Protein AF-A0A7S3PKL8-F1 (afdb_monomer_lite)

Foldseek 3Di:
DDDPPQDDLVLLLQLCVLVVHDPVLSVDDSVSSRVVCVVPHDSVVSVVVSVVVVVVVVVVVVVVVVVVPDPDDDDDPDDDDDDDDDDDDDDDDDDDDDDDDDDDDDDDDDDDDDDDDDDDDDDDDDDDDDDDDDDDDDDDDDDDDDDDDDDDDDDDDDDDDDDDDDDDDDDDDDDDDDDDDDDDDDDDDDDDDDDDDDDDDDDDDDDDDDDDDDDDDDDDDDDDDDDDDDDDDDDDDDDPDPDPPPPPPPPLPPPCAAPQPRHRADPQWQWDQDPVRRIHIHRLLSVLCVCVVQVQQADPPPRHHDDLVSQVVSQVSCVVVVNPGDRSSVSVVVSVVSVVVNVLVVVLVVLLVQLVVLLVVLLVLLVCVVVVVDDPVVSVCCCPPPSLVSNVVSLVVNCVSPVVVSLVSLVVSLDVLQDDPVDGRDQPPCSSVVVNVSSVVSND

Secondary structure (DSSP, 8-state):
---TTSPPHHHHHHHHHHTT--HHHHHS-HHHHHHHHHHHS-HHHHHHHHHHHHHHHHHHHHHHHHHHS-S----------------------------------------------------------------------------------------------------------------PPP-----------------------------PPPP------------------------------------SB-TTT-SBP-SSEEEEE-TTS-EEEEEHHHHHHHHHHH---B-TTT-PBPPHHHHHHHHHHHHHTT-----HHHHHHTHHHHHHHHHHHHHHHHHHHHHHHHHHHHHHHHHHHHTT-S-HHHHHHHIIIIIHHHHHHHHHHHHHH-HHHHHHHHHHHHHHHH--TTSPPP-SSSHHHHHHHHHHHTT-

Structure (mmCIF, N/CA/C/O backbone):
data_AF-A0A7S3PKL8-F1
#
_entry.id   AF-A0A7S3PKL8-F1
#
loop_
_atom_site.group_PDB
_atom_site.id
_atom_site.type_symbol
_atom_site.label_atom_id
_atom_site.label_alt_id
_atom_site.label_comp_id
_atom_site.label_asym_id
_atom_site.label_entity_id
_atom_site.label_seq_id
_atom_site.pdbx_PDB_ins_code
_atom_site.Cartn_x
_atom_site.Cartn_y
_atom_site.Cartn_z
_atom_site.occupancy
_atom_site.B_iso_or_equiv
_atom_site.auth_seq_id
_atom_site.auth_comp_id
_atom_site.auth_asym_id
_atom_site.auth_atom_id
_atom_site.pdbx_PDB_model_num
ATOM 1 N N . MET A 1 1 ? -17.096 43.736 7.481 1.00 44.44 1 MET A N 1
ATOM 2 C CA . MET A 1 1 ? -17.309 42.358 6.991 1.00 44.44 1 MET A CA 1
ATOM 3 C C . MET A 1 1 ? -16.000 41.596 7.110 1.00 44.44 1 MET A C 1
ATOM 5 O O . MET A 1 1 ? -15.156 41.709 6.231 1.00 44.44 1 MET A O 1
ATOM 9 N N . ASP A 1 2 ? -15.809 40.872 8.211 1.00 42.72 2 ASP A N 1
ATOM 10 C CA . ASP A 1 2 ? -14.659 39.983 8.393 1.00 42.72 2 ASP A CA 1
ATOM 11 C C . ASP A 1 2 ? -14.975 38.623 7.769 1.00 42.72 2 ASP A C 1
ATOM 13 O O . ASP A 1 2 ? -15.581 37.745 8.385 1.00 42.72 2 ASP A O 1
ATOM 17 N N . THR A 1 3 ? -14.607 38.449 6.502 1.00 52.88 3 THR A N 1
ATOM 18 C CA . THR A 1 3 ? -14.649 37.136 5.858 1.00 52.88 3 THR A CA 1
ATOM 19 C C . THR A 1 3 ? -13.620 36.228 6.533 1.00 52.88 3 THR A C 1
ATOM 21 O O . THR A 1 3 ? -12.437 36.568 6.619 1.00 52.88 3 THR A O 1
ATOM 24 N N . ARG A 1 4 ? -14.084 35.070 7.011 1.00 54.44 4 ARG A N 1
ATOM 25 C CA . ARG A 1 4 ? -13.398 34.066 7.852 1.00 54.44 4 ARG A CA 1
ATOM 26 C C . ARG A 1 4 ? -12.074 33.465 7.324 1.00 54.44 4 ARG A C 1
ATOM 28 O O . ARG A 1 4 ? -11.622 32.473 7.879 1.00 54.44 4 ARG A O 1
ATOM 35 N N . SER A 1 5 ? -11.427 34.020 6.301 1.00 75.44 5 SER A N 1
ATOM 36 C CA . SER A 1 5 ? -10.257 33.400 5.653 1.00 75.44 5 SER A CA 1
ATOM 37 C C . SER A 1 5 ? -8.958 34.215 5.675 1.00 75.44 5 SER A C 1
ATOM 39 O O . SER A 1 5 ? -7.943 33.711 5.206 1.00 75.44 5 SER A O 1
ATOM 41 N N . SER A 1 6 ? -8.927 35.439 6.223 1.00 84.06 6 SER A N 1
ATOM 42 C CA . SER A 1 6 ? -7.673 36.218 6.270 1.00 84.06 6 SER A CA 1
ATOM 43 C C . SER A 1 6 ? -6.854 35.927 7.545 1.00 84.06 6 SER A C 1
ATOM 45 O O . SER A 1 6 ? -7.379 36.120 8.648 1.00 84.06 6 SER A O 1
ATOM 47 N N . PRO A 1 7 ? -5.570 35.519 7.432 1.00 92.88 7 PRO A N 1
ATOM 48 C CA . PRO A 1 7 ? -4.671 35.314 8.573 1.00 92.88 7 PRO A CA 1
ATOM 49 C C . PRO A 1 7 ? -4.634 36.515 9.530 1.00 92.88 7 PRO A C 1
ATOM 51 O O . PRO A 1 7 ? -4.871 37.651 9.113 1.00 92.88 7 PRO A O 1
ATOM 54 N N . SER A 1 8 ? -4.327 36.301 10.814 1.00 95.44 8 SER A N 1
ATOM 55 C CA . SER A 1 8 ? -4.162 37.409 11.771 1.00 95.44 8 SER A CA 1
ATOM 56 C C . SER A 1 8 ? -3.042 38.363 11.323 1.00 95.44 8 SER A C 1
ATOM 58 O O . SER A 1 8 ? -2.095 37.948 10.653 1.00 95.44 8 SER A O 1
ATOM 60 N N . ARG A 1 9 ? -3.125 39.653 11.689 1.00 96.00 9 ARG A N 1
ATOM 61 C CA . ARG A 1 9 ? -2.102 40.653 11.311 1.00 96.00 9 ARG A CA 1
ATOM 62 C C . ARG A 1 9 ? -0.706 40.231 11.778 1.00 96.00 9 ARG A C 1
ATOM 64 O O . ARG A 1 9 ? 0.248 40.346 11.020 1.00 96.00 9 ARG A O 1
ATOM 71 N N . GLU A 1 10 ? -0.604 39.675 12.981 1.00 96.88 10 GLU A N 1
ATOM 72 C CA . GLU A 1 10 ? 0.649 39.138 13.522 1.00 96.88 10 GLU A CA 1
ATOM 73 C C . GLU A 1 10 ? 1.227 38.016 12.655 1.00 96.88 10 GLU A C 1
ATOM 75 O O . GLU A 1 10 ? 2.428 38.008 12.381 1.00 96.88 10 GLU A O 1
ATOM 80 N N . LYS A 1 11 ? 0.379 37.097 12.170 1.00 96.31 11 LYS A N 1
ATOM 81 C CA . LYS A 1 11 ? 0.807 36.028 11.260 1.00 96.31 11 LYS A CA 1
ATOM 82 C C . LYS A 1 11 ? 1.327 36.610 9.942 1.00 96.31 11 LYS A C 1
ATOM 84 O O . LYS A 1 11 ? 2.367 36.170 9.467 1.00 96.31 11 LYS A O 1
ATOM 89 N N . LEU A 1 12 ? 0.671 37.638 9.398 1.00 97.38 12 LEU A N 1
ATOM 90 C CA . LEU A 1 12 ? 1.130 38.325 8.183 1.00 97.38 12 LEU A CA 1
ATOM 91 C C . LEU A 1 12 ? 2.464 39.052 8.378 1.00 97.38 12 LEU A C 1
ATOM 93 O O . LEU A 1 12 ? 3.319 38.967 7.507 1.00 97.38 12 LEU A O 1
ATOM 97 N N . ILE A 1 13 ? 2.683 39.705 9.523 1.00 97.75 13 ILE A N 1
ATOM 98 C CA . ILE A 1 13 ? 3.969 40.352 9.834 1.00 97.75 13 ILE A CA 1
ATOM 99 C C . ILE A 1 13 ? 5.088 39.308 9.910 1.00 97.75 13 ILE A C 1
ATOM 101 O O . ILE A 1 13 ? 6.164 39.516 9.357 1.00 97.75 13 ILE A O 1
ATOM 105 N N . ARG A 1 14 ? 4.840 38.156 10.547 1.00 97.38 14 ARG A N 1
ATOM 106 C CA . ARG A 1 14 ? 5.819 37.059 10.612 1.00 97.38 14 ARG A CA 1
ATOM 107 C C . ARG A 1 14 ? 6.156 36.497 9.228 1.00 97.38 14 ARG A C 1
ATOM 109 O O . ARG A 1 14 ? 7.329 36.299 8.930 1.00 97.38 14 ARG A O 1
ATOM 116 N N . LEU A 1 15 ? 5.149 36.297 8.376 1.00 97.56 15 LEU A N 1
ATOM 117 C CA . LEU A 1 15 ? 5.356 35.879 6.985 1.00 97.56 15 LEU A CA 1
ATOM 118 C C . LEU A 1 15 ? 6.090 36.949 6.166 1.00 97.56 15 LEU A C 1
ATOM 120 O O . LEU A 1 15 ? 6.920 36.605 5.335 1.00 97.56 15 LEU A O 1
ATOM 124 N N . GLY A 1 16 ? 5.828 38.232 6.431 1.00 97.69 16 GLY A N 1
ATOM 125 C CA . GLY A 1 16 ? 6.543 39.352 5.823 1.00 97.69 16 GLY A CA 1
ATOM 126 C C . GLY A 1 16 ? 8.029 39.371 6.167 1.00 97.69 16 GLY A C 1
ATOM 127 O O . GLY A 1 16 ? 8.848 39.546 5.269 1.00 97.69 16 GLY A O 1
ATOM 128 N N . LYS A 1 17 ? 8.384 39.102 7.431 1.00 97.38 17 LYS A N 1
ATOM 129 C CA . LYS A 1 17 ? 9.786 38.947 7.853 1.00 97.38 17 LYS A CA 1
ATOM 130 C C . LYS A 1 17 ? 10.471 37.785 7.132 1.00 97.38 17 LYS A C 1
ATOM 132 O O . LYS A 1 17 ? 11.558 37.965 6.601 1.00 97.38 17 LYS A O 1
ATOM 137 N N . GLU A 1 18 ? 9.811 36.629 7.058 1.00 97.19 18 GLU A N 1
ATOM 138 C CA . GLU A 1 18 ? 10.329 35.442 6.355 1.00 97.19 18 GLU A CA 1
ATOM 139 C C . GLU A 1 18 ? 10.486 35.675 4.840 1.00 97.19 18 GLU A C 1
ATOM 141 O O . GLU A 1 18 ? 11.357 35.096 4.194 1.00 97.19 18 GLU A O 1
ATOM 146 N N . ALA A 1 19 ? 9.648 36.536 4.259 1.00 96.94 19 ALA A N 1
ATOM 147 C CA . ALA A 1 19 ? 9.725 36.942 2.859 1.00 96.94 19 ALA A CA 1
ATOM 148 C C . ALA A 1 19 ? 10.758 38.056 2.591 1.00 96.94 19 ALA A C 1
ATOM 150 O O . ALA A 1 19 ? 10.954 38.416 1.433 1.00 96.94 19 ALA A O 1
ATOM 151 N N . GLY A 1 20 ? 11.403 38.608 3.625 1.00 97.12 20 GLY A N 1
ATOM 152 C CA . GLY A 1 20 ? 12.370 39.701 3.488 1.00 97.12 20 GLY A CA 1
ATOM 153 C C . GLY A 1 20 ? 11.746 41.062 3.160 1.00 97.12 20 GLY A C 1
ATOM 154 O O . GLY A 1 20 ? 12.395 41.887 2.521 1.00 97.12 20 GLY A O 1
ATOM 155 N N . LEU A 1 21 ? 10.491 41.307 3.556 1.00 97.75 21 LEU A N 1
ATOM 156 C CA . LEU A 1 21 ? 9.850 42.617 3.383 1.00 97.75 21 LEU A CA 1
ATOM 157 C C . LEU A 1 21 ? 10.476 43.676 4.302 1.00 97.75 21 LEU A C 1
ATOM 159 O O . LEU A 1 21 ? 10.879 43.380 5.429 1.00 97.75 21 LEU A O 1
ATOM 163 N N . SER A 1 22 ? 10.499 44.930 3.843 1.00 97.81 22 SER A N 1
ATOM 164 C CA . SER A 1 22 ? 10.991 46.048 4.653 1.00 97.81 22 SER A CA 1
ATOM 165 C C . SER A 1 22 ? 10.050 46.363 5.824 1.00 97.81 22 SER A C 1
ATOM 167 O O . SER A 1 22 ? 8.862 46.026 5.820 1.00 97.81 22 SER A O 1
ATOM 169 N N . THR A 1 23 ? 10.568 47.039 6.852 1.00 97.44 23 THR A N 1
ATOM 170 C CA . THR A 1 23 ? 9.780 47.490 8.014 1.00 97.44 23 THR A CA 1
ATOM 171 C C . THR A 1 23 ? 8.623 48.404 7.616 1.00 97.44 23 THR A C 1
ATOM 173 O O . THR A 1 23 ? 7.524 48.260 8.152 1.00 97.44 23 THR A O 1
ATOM 176 N N . GLU A 1 24 ? 8.835 49.271 6.626 1.00 97.69 24 GLU A N 1
ATOM 177 C CA . GLU A 1 24 ? 7.800 50.134 6.048 1.00 97.69 24 GLU A CA 1
ATOM 178 C C . GLU A 1 24 ? 6.676 49.312 5.402 1.00 97.69 24 GLU A C 1
ATOM 180 O O . GLU A 1 24 ? 5.502 49.535 5.696 1.00 97.69 24 GLU A O 1
ATOM 185 N N . GLN A 1 25 ? 7.010 48.285 4.613 1.00 97.38 25 GLN A N 1
ATOM 186 C CA . GLN A 1 25 ? 6.018 47.395 3.994 1.00 97.38 25 GLN A CA 1
ATOM 187 C C . GLN A 1 25 ? 5.234 46.583 5.032 1.00 97.38 25 GLN A C 1
ATOM 189 O O . GLN A 1 25 ? 4.042 46.336 4.862 1.00 97.38 25 GLN A O 1
ATOM 194 N N . MET A 1 26 ? 5.871 46.190 6.137 1.00 97.75 26 MET A N 1
ATOM 195 C CA . MET A 1 26 ? 5.199 45.488 7.238 1.00 97.75 26 MET A CA 1
ATOM 196 C C . MET A 1 26 ? 4.285 46.394 8.078 1.00 97.75 26 MET A C 1
ATOM 198 O O . MET A 1 26 ? 3.413 45.885 8.789 1.00 97.75 26 MET A O 1
ATOM 202 N N . SER A 1 27 ? 4.456 47.719 7.998 1.00 97.44 27 SER A N 1
ATOM 203 C CA . SER A 1 27 ? 3.610 48.696 8.696 1.00 97.44 27 SER A CA 1
ATOM 204 C C . SER A 1 27 ? 2.242 48.904 8.031 1.00 97.44 27 SER A C 1
ATOM 206 O O . SER A 1 27 ? 1.317 49.400 8.684 1.00 97.44 27 SER A O 1
ATOM 208 N N . LEU A 1 28 ? 2.083 48.448 6.780 1.00 97.69 28 LEU A N 1
ATOM 209 C CA . LEU A 1 28 ? 0.851 48.576 6.003 1.00 97.69 28 LEU A CA 1
ATOM 210 C C . LEU A 1 28 ? -0.382 48.003 6.742 1.00 97.69 28 LEU A C 1
ATOM 212 O O . LEU A 1 28 ? -0.271 47.079 7.568 1.00 97.69 28 LEU A O 1
ATOM 216 N N . PRO A 1 29 ? -1.595 48.513 6.448 1.00 97.56 29 PRO A N 1
ATOM 217 C CA . PRO A 1 29 ? -2.843 47.933 6.934 1.00 97.56 29 PRO A CA 1
ATOM 218 C C . PRO A 1 29 ? -2.952 46.440 6.595 1.00 97.56 29 PRO A C 1
ATOM 220 O O . PRO A 1 29 ? -2.504 45.991 5.541 1.00 97.56 29 PRO A O 1
ATOM 223 N N . LYS A 1 30 ? -3.620 45.659 7.461 1.00 96.44 30 LYS A N 1
ATOM 224 C CA . LYS A 1 30 ? -3.753 44.188 7.337 1.00 96.44 30 LYS A CA 1
ATOM 225 C C . LYS A 1 30 ? -4.128 43.735 5.916 1.00 96.44 30 LYS A C 1
ATOM 227 O O . LYS A 1 30 ? -3.589 42.750 5.419 1.00 96.44 30 LYS A O 1
ATOM 232 N N . GLN A 1 31 ? -5.066 44.439 5.283 1.00 95.94 31 GLN A N 1
ATOM 233 C CA . GLN A 1 31 ? -5.573 44.099 3.953 1.00 95.94 31 GLN A CA 1
ATOM 234 C C . GLN A 1 31 ? -4.533 44.329 2.848 1.00 95.94 31 GLN A C 1
ATOM 236 O O . GLN A 1 31 ? -4.430 43.511 1.937 1.00 95.94 31 GLN A O 1
ATOM 241 N N . GLU A 1 32 ? -3.751 45.404 2.934 1.00 97.19 32 GLU A N 1
ATOM 242 C CA . GLU A 1 32 ? -2.706 45.725 1.957 1.00 97.19 32 GLU A CA 1
ATOM 243 C C . GLU A 1 32 ? -1.508 44.795 2.104 1.00 97.19 32 GLU A C 1
ATOM 245 O O . GLU A 1 32 ? -1.037 44.249 1.110 1.00 97.19 32 GLU A O 1
ATOM 250 N N . LEU A 1 33 ? -1.097 44.510 3.343 1.00 97.69 33 LEU A N 1
ATOM 251 C CA . LEU A 1 33 ? -0.040 43.540 3.618 1.00 97.69 33 LEU A CA 1
ATOM 252 C C . LEU A 1 33 ? -0.411 42.139 3.103 1.00 97.69 33 LEU A C 1
ATOM 254 O O . LEU A 1 33 ? 0.421 41.457 2.508 1.00 97.69 33 LEU A O 1
ATOM 258 N N . TYR A 1 34 ? -1.671 41.718 3.276 1.00 96.69 34 TYR A N 1
ATOM 259 C CA . TYR A 1 34 ? -2.152 40.447 2.729 1.00 96.69 34 TYR A CA 1
ATOM 260 C C . TYR A 1 34 ? -2.138 40.433 1.196 1.00 96.69 34 TYR A C 1
ATOM 262 O O . TYR A 1 34 ? -1.662 39.466 0.607 1.00 96.69 34 TYR A O 1
ATOM 270 N N . LYS A 1 35 ? -2.616 41.503 0.543 1.00 96.75 35 LYS A N 1
ATOM 271 C CA . LYS A 1 35 ? -2.580 41.625 -0.924 1.00 96.75 35 LYS A CA 1
ATOM 272 C C . LYS A 1 35 ? -1.149 41.592 -1.462 1.00 96.75 35 LYS A C 1
ATOM 274 O O . LYS A 1 35 ? -0.895 40.888 -2.434 1.00 96.75 35 LYS A O 1
ATOM 279 N N . LEU A 1 36 ? -0.226 42.302 -0.815 1.00 97.69 36 LEU A N 1
ATOM 280 C CA . LEU A 1 36 ? 1.184 42.352 -1.197 1.00 97.69 36 LEU A CA 1
ATOM 281 C C . LEU A 1 36 ? 1.858 40.979 -1.054 1.00 97.69 36 LEU A C 1
ATOM 283 O O . LEU A 1 36 ? 2.536 40.528 -1.975 1.00 97.69 36 LEU A O 1
ATOM 287 N N . LEU A 1 37 ? 1.613 40.269 0.053 1.00 97.25 37 LEU A N 1
ATOM 288 C CA . LEU A 1 37 ? 2.126 38.911 0.251 1.00 97.25 37 LEU A CA 1
ATOM 289 C C . LEU A 1 37 ? 1.530 37.909 -0.741 1.00 97.25 37 LEU A C 1
ATOM 291 O O . LEU A 1 37 ? 2.273 37.115 -1.303 1.00 97.25 37 LEU A O 1
ATOM 295 N N . ASN A 1 38 ? 0.219 37.958 -0.983 1.00 96.12 38 ASN A N 1
ATOM 296 C CA . ASN A 1 38 ? -0.454 37.031 -1.894 1.00 96.12 38 ASN A CA 1
ATOM 297 C C . ASN A 1 38 ? -0.109 37.287 -3.372 1.00 96.12 38 ASN A C 1
ATOM 299 O O . ASN A 1 38 ? -0.148 36.365 -4.180 1.00 96.12 38 ASN A O 1
ATOM 303 N N . GLY A 1 39 ? 0.202 38.537 -3.733 1.00 96.62 39 GLY A N 1
ATOM 304 C CA . GLY A 1 39 ? 0.589 38.911 -5.094 1.00 96.62 39 GLY A CA 1
ATOM 305 C C . GLY A 1 39 ? 2.029 38.534 -5.438 1.00 96.62 39 GLY A C 1
ATOM 306 O O . GLY A 1 39 ? 2.299 38.120 -6.562 1.00 96.62 39 GLY A O 1
ATOM 307 N N . SER A 1 40 ? 2.941 38.646 -4.471 1.00 96.88 40 SER A N 1
ATOM 308 C CA . SER A 1 40 ? 4.378 38.456 -4.709 1.00 96.88 40 SER A CA 1
ATOM 309 C C . SER A 1 40 ? 4.910 37.100 -4.241 1.00 96.88 40 SER A C 1
ATOM 311 O O . SER A 1 40 ? 5.976 36.677 -4.686 1.00 96.88 40 SER A O 1
ATOM 313 N N . TYR A 1 41 ? 4.198 36.402 -3.350 1.00 96.69 41 TYR A N 1
ATOM 314 C CA . TYR A 1 41 ? 4.684 35.182 -2.710 1.00 96.69 41 TYR A CA 1
ATOM 315 C C . TYR A 1 41 ? 3.611 34.095 -2.603 1.00 96.69 41 TYR A C 1
ATOM 317 O O . TYR A 1 41 ? 2.415 34.348 -2.498 1.00 96.69 41 TYR A O 1
ATOM 325 N N . ASN A 1 42 ? 4.061 32.838 -2.553 1.00 96.19 42 ASN A N 1
ATOM 326 C CA . ASN A 1 42 ? 3.203 31.707 -2.215 1.00 96.19 42 ASN A CA 1
ATOM 327 C C . ASN A 1 42 ? 3.110 31.577 -0.682 1.00 96.19 42 ASN A C 1
ATOM 329 O O . ASN A 1 42 ? 4.062 31.127 -0.035 1.00 96.19 42 ASN A O 1
ATOM 333 N N . ILE A 1 43 ? 1.969 31.982 -0.115 1.00 95.12 43 ILE A N 1
ATOM 334 C CA . ILE A 1 43 ? 1.736 32.039 1.338 1.00 95.12 43 ILE A CA 1
ATOM 335 C C . ILE A 1 43 ? 1.943 30.667 1.998 1.00 95.12 43 ILE A C 1
ATOM 337 O O . ILE A 1 43 ? 2.656 30.580 2.996 1.00 95.12 43 ILE A O 1
ATOM 341 N N . ASP A 1 44 ? 1.444 29.579 1.405 1.00 93.88 44 ASP A N 1
ATOM 342 C CA . ASP A 1 44 ? 1.587 28.222 1.962 1.00 93.88 44 ASP A CA 1
ATOM 343 C C . ASP A 1 44 ? 3.047 27.755 2.018 1.00 93.88 44 ASP A C 1
ATOM 345 O O . ASP A 1 44 ? 3.447 26.947 2.864 1.00 93.88 44 ASP A O 1
ATOM 349 N N . ARG A 1 45 ? 3.880 28.232 1.087 1.00 95.38 45 ARG A N 1
ATOM 350 C CA . ARG A 1 45 ? 5.319 27.950 1.094 1.00 95.38 45 ARG A CA 1
ATOM 351 C C . ARG A 1 45 ? 6.026 28.711 2.213 1.00 95.38 45 ARG A C 1
ATOM 353 O O . ARG A 1 45 ? 6.898 28.128 2.859 1.00 95.38 45 ARG A O 1
ATOM 360 N N . LEU A 1 46 ? 5.650 29.969 2.446 1.00 96.56 46 LEU A N 1
ATOM 361 C CA . LEU A 1 46 ? 6.174 30.775 3.552 1.00 96.56 46 LEU A CA 1
ATOM 362 C C . LEU A 1 46 ? 5.740 30.207 4.909 1.00 96.56 46 LEU A C 1
ATOM 364 O O . LEU A 1 46 ? 6.572 30.082 5.801 1.00 96.56 46 LEU A O 1
ATOM 368 N N . GLU A 1 47 ? 4.490 29.758 5.049 1.00 95.69 47 GLU A N 1
ATOM 369 C CA . GLU A 1 47 ? 4.009 29.117 6.280 1.00 95.69 47 GLU A CA 1
ATOM 370 C C . GLU A 1 47 ? 4.794 27.843 6.613 1.00 95.69 47 GLU A C 1
ATOM 372 O O . GLU A 1 47 ? 5.213 27.646 7.755 1.00 95.69 47 GLU A O 1
ATOM 377 N N . ARG A 1 48 ? 5.080 27.005 5.608 1.00 95.06 48 ARG A N 1
ATOM 378 C CA . ARG A 1 48 ? 5.913 25.806 5.793 1.00 95.06 48 ARG A CA 1
ATOM 379 C C . ARG A 1 48 ? 7.361 26.127 6.161 1.00 95.06 48 ARG A C 1
ATOM 381 O O . ARG A 1 48 ? 7.969 25.355 6.898 1.00 95.06 48 ARG A O 1
ATOM 388 N N . ARG A 1 49 ? 7.934 27.2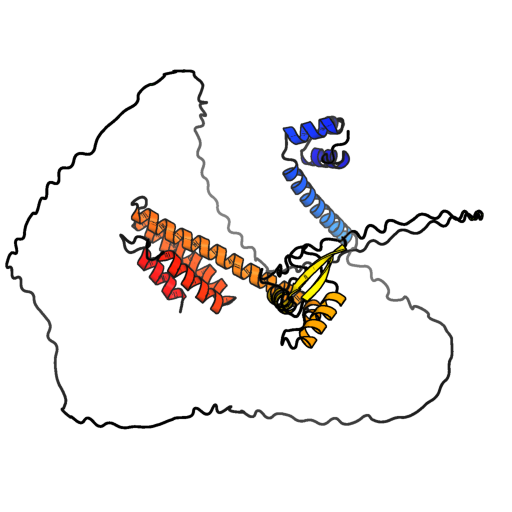27 5.657 1.00 94.56 49 ARG A N 1
ATOM 389 C CA . ARG A 1 49 ? 9.272 27.686 6.079 1.00 94.56 49 ARG A CA 1
ATOM 390 C C . ARG A 1 49 ? 9.261 28.176 7.519 1.00 94.56 49 ARG A C 1
ATOM 392 O O . ARG A 1 49 ? 10.068 27.708 8.310 1.00 94.56 49 ARG A O 1
ATOM 399 N N . LEU A 1 50 ? 8.285 29.006 7.874 1.00 94.88 50 LEU A N 1
ATOM 400 C CA . LEU A 1 50 ? 8.150 29.536 9.225 1.00 94.88 50 LEU A CA 1
ATOM 401 C C . LEU A 1 50 ? 8.007 28.424 10.278 1.00 94.88 50 LEU A C 1
ATOM 403 O O . LEU A 1 50 ? 8.614 28.504 11.343 1.00 94.88 50 LEU A O 1
ATOM 407 N N . LEU A 1 51 ? 7.255 27.360 9.971 1.00 92.25 51 LEU A N 1
ATOM 408 C CA . LEU A 1 51 ? 7.142 26.190 10.848 1.00 92.25 51 LEU A CA 1
ATOM 409 C C . LEU A 1 51 ? 8.482 25.462 11.035 1.00 92.25 51 LEU A C 1
ATOM 411 O O . LEU A 1 51 ? 8.804 25.094 12.164 1.00 92.25 51 LEU A O 1
ATOM 415 N N . ARG A 1 52 ? 9.288 25.309 9.973 1.00 91.75 52 ARG A N 1
ATOM 416 C CA . ARG A 1 52 ? 10.634 24.715 10.074 1.00 91.75 52 ARG A CA 1
ATOM 417 C C . ARG A 1 52 ? 11.560 25.560 10.950 1.00 91.75 52 ARG A C 1
ATOM 419 O O . ARG A 1 52 ? 12.089 25.040 11.927 1.00 91.75 52 ARG A O 1
ATOM 426 N N . ASN A 1 53 ? 11.637 26.865 10.703 1.00 88.56 53 ASN A N 1
ATOM 427 C CA . ASN A 1 53 ? 12.524 27.757 11.459 1.00 88.56 53 ASN A CA 1
ATOM 428 C C . ASN A 1 53 ? 12.118 27.833 12.945 1.00 88.56 53 ASN A C 1
ATOM 430 O O . ASN A 1 53 ? 12.965 27.867 13.834 1.00 88.56 53 ASN A O 1
ATOM 434 N N . SER A 1 54 ? 10.811 27.782 13.245 1.00 86.56 54 SER A N 1
ATOM 435 C CA . SER A 1 54 ? 10.331 27.760 14.635 1.00 86.56 54 SER A CA 1
ATOM 436 C C . SER A 1 54 ? 10.748 26.500 15.403 1.00 86.56 54 SER A C 1
ATOM 438 O O . SER A 1 54 ? 10.943 26.559 16.616 1.00 86.56 54 SER A O 1
ATOM 440 N N . SER A 1 55 ? 10.922 25.371 14.707 1.00 79.50 55 SER A N 1
ATOM 441 C CA . SER A 1 55 ? 11.393 24.129 15.327 1.00 79.50 55 SER A CA 1
ATOM 442 C C . SER A 1 55 ? 12.897 24.151 15.620 1.00 79.50 55 SER A C 1
ATOM 444 O O . SER A 1 55 ? 13.328 23.590 16.627 1.00 79.50 55 SER A O 1
ATOM 446 N N . GLU A 1 56 ? 13.677 24.877 14.816 1.00 77.56 56 GLU A N 1
ATOM 447 C CA . GLU A 1 56 ? 15.125 25.035 14.997 1.00 77.56 56 GLU A CA 1
ATOM 448 C C . GLU A 1 56 ? 15.455 25.965 16.175 1.00 77.56 56 GLU A C 1
ATOM 450 O O . GLU A 1 56 ? 16.286 25.616 17.013 1.00 77.56 56 GLU A O 1
ATOM 455 N N . SER A 1 57 ? 14.719 27.073 16.352 1.00 72.88 57 SER A N 1
ATOM 456 C CA . SER A 1 57 ? 14.957 27.998 17.478 1.00 72.88 57 SER A CA 1
ATOM 457 C C . SER A 1 57 ? 14.721 27.369 18.859 1.00 72.88 57 SER A C 1
ATOM 459 O O . SER A 1 57 ? 15.348 27.748 19.847 1.00 72.88 57 SER A O 1
ATOM 461 N N . VAL A 1 58 ? 13.825 26.377 18.943 1.00 73.00 58 VAL A N 1
ATOM 462 C CA . VAL A 1 58 ? 13.584 25.648 20.197 1.00 73.00 58 VAL A CA 1
ATOM 463 C C . VAL A 1 58 ? 14.783 24.752 20.508 1.00 73.00 58 VAL A C 1
ATOM 465 O O . VAL A 1 58 ? 15.247 24.742 21.645 1.00 73.00 58 VAL A O 1
ATOM 468 N N . SER A 1 59 ? 15.335 24.075 19.498 1.00 70.19 59 SER A N 1
ATOM 469 C CA . SER A 1 59 ? 16.543 23.248 19.620 1.00 70.19 59 SER A CA 1
ATOM 470 C C . SER A 1 59 ? 17.751 24.052 20.114 1.00 70.19 59 SER A C 1
ATOM 472 O O . SER A 1 59 ? 18.422 23.623 21.053 1.00 70.19 59 SER A O 1
ATOM 474 N N . GLU A 1 60 ? 17.994 25.237 19.550 1.00 67.38 60 GLU A N 1
ATOM 475 C CA . GLU A 1 60 ? 19.109 26.096 19.970 1.00 67.38 60 GLU A CA 1
ATOM 476 C C . GLU A 1 60 ? 18.949 26.589 21.409 1.00 67.38 60 GLU A C 1
ATOM 478 O O . GLU A 1 60 ? 19.902 26.513 22.178 1.00 67.38 60 GLU A O 1
ATOM 483 N N . SER A 1 61 ? 17.738 26.980 21.830 1.00 68.31 61 SER A N 1
ATOM 484 C CA . SER A 1 61 ? 17.506 27.410 23.218 1.00 68.31 61 SER A CA 1
ATOM 485 C C . SER A 1 61 ? 17.797 26.307 24.246 1.00 68.31 61 SER A C 1
ATOM 487 O O . SER A 1 61 ? 18.341 26.591 25.312 1.00 68.31 61 SER A O 1
ATOM 489 N N . TYR A 1 62 ? 17.510 25.041 23.916 1.00 69.06 62 TYR A N 1
ATOM 490 C CA . TYR A 1 62 ? 17.850 23.902 24.773 1.00 69.06 62 TYR A CA 1
ATOM 491 C C . TYR A 1 62 ? 19.349 23.593 24.763 1.00 69.06 62 TYR A C 1
ATOM 493 O O . TYR A 1 62 ? 19.890 23.231 25.806 1.00 69.06 62 TYR A O 1
ATOM 501 N N . GLN A 1 63 ? 20.035 23.762 23.629 1.00 65.50 63 GLN A N 1
ATOM 502 C CA . GLN A 1 63 ? 21.490 23.603 23.571 1.00 65.50 63 GLN A CA 1
ATOM 503 C C . GLN A 1 63 ? 22.218 24.712 24.337 1.00 65.50 63 GLN A C 1
ATOM 505 O O . GLN A 1 63 ? 23.147 24.413 25.081 1.00 65.50 63 GLN A O 1
ATOM 510 N N . SER A 1 64 ? 21.764 25.965 24.245 1.00 71.50 64 SER A N 1
ATOM 511 C CA . SER A 1 64 ? 22.317 27.075 25.030 1.00 71.50 64 SER A CA 1
ATOM 512 C C . SER A 1 64 ? 22.096 26.884 26.533 1.00 71.50 64 SER A C 1
ATOM 514 O O . SER A 1 64 ? 23.001 27.164 27.314 1.00 71.50 64 SER A O 1
ATOM 516 N N . LEU A 1 65 ? 20.940 26.342 26.941 1.00 69.06 65 LEU A N 1
ATOM 517 C CA . LEU A 1 65 ? 20.669 26.023 28.347 1.00 69.06 65 LEU A CA 1
ATOM 518 C C . LEU A 1 65 ? 21.563 24.880 28.863 1.00 69.06 65 LEU A C 1
ATOM 520 O O . LEU A 1 65 ? 22.032 24.941 29.994 1.00 69.06 65 LEU A O 1
ATOM 524 N N . LEU A 1 66 ? 21.838 23.864 28.030 1.00 63.19 66 LEU A N 1
ATOM 525 C CA . LEU A 1 66 ? 22.759 22.770 28.372 1.00 63.19 66 LEU A CA 1
ATOM 526 C C . LEU A 1 66 ? 24.227 23.218 28.448 1.00 63.19 66 LEU A C 1
ATOM 528 O O . LEU A 1 66 ? 24.996 22.636 29.206 1.00 63.19 66 LEU A O 1
ATOM 532 N N . LEU A 1 67 ? 24.619 24.236 27.680 1.00 67.94 67 LEU A N 1
ATOM 533 C CA . LEU A 1 67 ? 25.968 24.813 27.711 1.00 67.94 67 LEU A CA 1
ATOM 534 C C . LEU A 1 67 ? 26.191 25.774 28.891 1.00 67.94 67 LEU A C 1
ATOM 536 O O . LEU A 1 67 ? 27.339 26.048 29.231 1.00 67.94 67 LEU A O 1
ATOM 540 N N . GLN A 1 68 ? 25.126 26.261 29.537 1.00 61.94 68 GLN A N 1
ATOM 541 C CA . GLN A 1 68 ? 25.213 27.091 30.748 1.00 61.94 68 GLN A CA 1
ATOM 542 C C . GLN A 1 68 ? 25.302 26.280 32.046 1.00 61.94 68 GLN A C 1
ATOM 544 O O . GLN A 1 68 ? 25.753 26.807 33.061 1.00 61.94 68 GLN A O 1
ATOM 549 N N . THR A 1 69 ? 24.937 24.998 32.023 1.00 58.12 69 THR A N 1
ATOM 550 C CA . THR A 1 69 ? 25.218 24.065 33.119 1.00 58.12 69 THR A CA 1
ATOM 551 C C . THR A 1 69 ? 26.551 23.376 32.846 1.00 58.12 69 THR A C 1
ATOM 553 O O . THR A 1 69 ? 26.602 22.336 32.189 1.00 58.12 69 THR A O 1
ATOM 556 N N . GLY A 1 70 ? 27.644 23.995 33.294 1.00 54.56 70 GLY A N 1
ATOM 557 C CA . GLY A 1 70 ? 28.978 23.406 33.205 1.00 54.56 70 GLY A CA 1
ATOM 558 C C . GLY A 1 70 ? 29.054 22.041 33.915 1.00 54.56 70 GLY A C 1
ATOM 559 O O . GLY A 1 70 ? 28.335 21.810 34.890 1.00 54.56 70 GLY A O 1
ATOM 560 N N . PRO A 1 71 ? 29.910 21.117 33.447 1.00 55.62 71 PRO A N 1
ATOM 561 C CA . PRO A 1 71 ? 30.131 19.843 34.110 1.00 55.62 71 PRO A CA 1
ATOM 562 C C . PRO A 1 71 ? 31.059 20.072 35.305 1.00 55.62 71 PRO A C 1
ATOM 564 O O . PRO A 1 71 ? 32.277 20.080 35.153 1.00 55.62 71 PRO A O 1
ATOM 567 N N . GLY A 1 72 ? 30.489 20.283 36.486 1.00 60.34 72 GLY A N 1
ATOM 568 C CA . GLY A 1 72 ? 31.275 20.322 37.715 1.00 60.34 72 GLY A CA 1
ATOM 569 C C . GLY A 1 72 ? 30.747 21.313 38.729 1.00 60.34 72 GLY A C 1
ATOM 570 O O . GLY A 1 72 ? 31.334 22.368 38.909 1.00 60.34 72 GLY A O 1
ATOM 571 N N . GLU A 1 73 ? 29.675 20.940 39.413 1.00 43.25 73 GLU A N 1
ATOM 572 C CA . GLU A 1 73 ? 29.525 21.271 40.825 1.00 43.25 73 GLU A CA 1
ATOM 573 C C . GLU A 1 73 ? 28.709 20.149 41.468 1.00 43.25 73 GLU A C 1
ATOM 575 O O . GL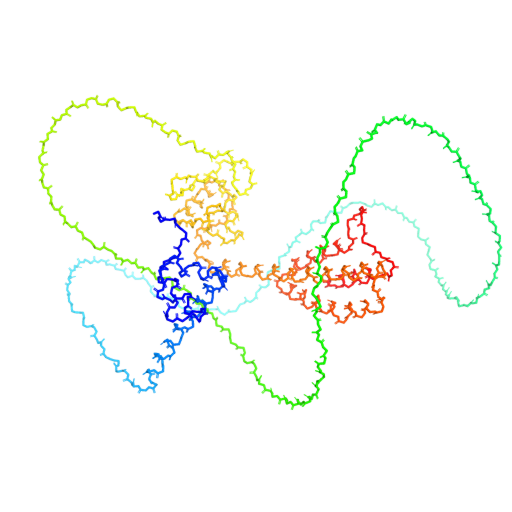U A 1 73 ? 27.580 19.857 41.063 1.00 43.25 73 GLU A O 1
ATOM 580 N N . ASP A 1 74 ? 29.350 19.452 42.404 1.00 56.62 74 ASP A N 1
ATOM 581 C CA . ASP A 1 74 ? 28.759 18.399 43.214 1.00 56.62 74 ASP A CA 1
ATOM 582 C C . ASP A 1 74 ? 27.563 18.967 43.981 1.00 56.62 74 ASP A C 1
ATOM 584 O O . ASP A 1 74 ? 27.710 19.789 44.887 1.00 56.62 74 ASP A O 1
ATOM 588 N N . VAL A 1 75 ? 26.359 18.528 43.616 1.00 44.06 75 VAL A N 1
ATOM 589 C CA . VAL A 1 75 ? 25.152 18.840 44.381 1.00 44.06 75 VAL A CA 1
ATOM 590 C C . VAL A 1 75 ? 25.120 17.913 45.601 1.00 44.06 75 VAL A C 1
ATOM 592 O O . VAL A 1 75 ? 25.072 16.693 45.424 1.00 44.06 75 VAL A O 1
ATOM 595 N N . PRO A 1 76 ? 25.127 18.447 46.836 1.00 46.62 76 PRO A N 1
ATOM 596 C CA . PRO A 1 76 ? 25.074 17.634 48.039 1.00 46.62 76 PRO A CA 1
ATOM 597 C C . PRO A 1 76 ? 23.700 16.973 48.187 1.00 46.62 76 PRO A C 1
ATOM 599 O O . PRO A 1 76 ? 22.653 17.618 48.260 1.00 46.62 76 PRO A O 1
ATOM 602 N N . GLU A 1 77 ? 23.733 15.649 48.258 1.00 48.81 77 GLU A N 1
ATOM 603 C CA . GLU A 1 77 ? 22.610 14.760 48.519 1.00 48.81 77 GLU A CA 1
ATOM 604 C C . GLU A 1 77 ? 22.211 14.826 50.001 1.00 48.81 77 GLU A C 1
ATOM 606 O O . GLU A 1 77 ? 22.523 13.916 50.754 1.00 48.81 77 GLU A O 1
ATOM 611 N N . GLN A 1 78 ? 21.540 15.893 50.451 1.00 43.62 78 GLN A N 1
ATOM 612 C CA . GLN A 1 78 ? 20.797 15.877 51.721 1.00 43.62 78 GLN A CA 1
ATOM 613 C C . GLN A 1 78 ? 19.576 16.802 51.683 1.00 43.62 78 GLN A C 1
ATOM 615 O O . GLN A 1 78 ? 19.667 17.989 51.980 1.00 43.62 78 GLN A O 1
ATOM 620 N N . VAL A 1 79 ? 18.403 16.231 51.398 1.00 37.59 79 VAL A N 1
ATOM 621 C CA . VAL A 1 79 ? 17.134 16.730 51.949 1.00 37.59 79 VAL A CA 1
ATOM 622 C C . VAL A 1 79 ? 16.340 15.527 52.445 1.00 37.59 79 VAL A C 1
ATOM 624 O O . VAL A 1 79 ? 15.657 14.835 51.691 1.00 37.59 79 VAL A O 1
ATOM 627 N N . SER A 1 80 ? 16.474 15.269 53.742 1.00 39.66 80 SER A N 1
ATOM 628 C CA . SER A 1 80 ? 15.591 14.419 54.526 1.00 39.66 80 SER A CA 1
ATOM 629 C C . SER A 1 80 ? 14.217 15.084 54.620 1.00 39.66 80 SER A C 1
ATOM 631 O O . SER A 1 80 ? 14.050 16.139 55.229 1.00 39.66 80 SER A O 1
ATOM 633 N N . VAL A 1 81 ? 13.208 14.461 54.012 1.00 36.56 81 VAL A N 1
ATOM 634 C CA . VAL A 1 81 ? 11.812 14.815 54.275 1.00 36.56 81 VAL A CA 1
ATOM 635 C C . VAL A 1 81 ? 11.412 14.145 55.583 1.00 36.56 81 VAL A C 1
ATOM 637 O O . VAL A 1 81 ? 11.209 12.935 55.651 1.00 36.56 81 VAL A O 1
ATOM 640 N N . VAL A 1 82 ? 11.348 14.976 56.619 1.00 36.84 82 VAL A N 1
ATOM 641 C CA . VAL A 1 82 ? 10.682 14.724 57.894 1.00 36.84 82 VAL A CA 1
ATOM 642 C C . VAL A 1 82 ? 9.202 14.456 57.623 1.00 36.84 82 VAL A C 1
ATOM 644 O O . VAL A 1 82 ? 8.506 15.287 57.040 1.00 36.84 82 VAL A O 1
ATOM 647 N N . THR A 1 83 ? 8.716 13.304 58.069 1.00 35.38 83 THR A N 1
ATOM 648 C CA . THR A 1 83 ? 7.289 13.048 58.269 1.00 35.38 83 THR A CA 1
ATOM 649 C C . THR A 1 83 ? 7.121 12.521 59.680 1.00 35.38 83 THR A C 1
ATOM 651 O O . THR A 1 83 ? 7.339 11.335 59.920 1.00 35.38 83 THR A O 1
ATOM 654 N N . ASP A 1 84 ? 6.754 13.426 60.582 1.00 37.75 84 ASP A N 1
ATOM 655 C CA . ASP A 1 84 ? 6.269 13.102 61.915 1.00 37.75 84 ASP A CA 1
ATOM 656 C C . ASP A 1 84 ? 4.749 12.868 61.867 1.00 37.75 84 ASP A C 1
ATOM 658 O O . ASP A 1 84 ? 3.971 13.698 61.395 1.00 37.75 84 ASP A O 1
ATOM 662 N N . ASP A 1 85 ? 4.386 11.701 62.391 1.00 40.84 85 ASP A N 1
ATOM 663 C CA . ASP A 1 85 ? 3.349 11.471 63.392 1.00 40.84 85 ASP A CA 1
ATOM 664 C C . ASP A 1 85 ? 1.830 11.459 63.096 1.00 40.84 85 ASP A C 1
ATOM 666 O O . ASP A 1 85 ? 1.159 12.447 62.807 1.00 40.84 85 ASP A O 1
ATOM 670 N N . ASN A 1 86 ? 1.293 10.285 63.467 1.00 36.66 86 ASN A N 1
ATOM 671 C CA . ASN A 1 86 ? 0.084 10.036 64.258 1.00 36.66 86 ASN A CA 1
ATOM 672 C C . ASN A 1 86 ? -1.297 10.061 63.578 1.00 36.66 86 ASN A C 1
ATOM 674 O O . ASN A 1 86 ? -1.988 11.076 63.527 1.00 36.66 86 ASN A O 1
ATOM 678 N N . LYS A 1 87 ? -1.824 8.850 63.331 1.00 35.19 87 LYS A N 1
ATOM 679 C CA . LYS A 1 87 ? -2.994 8.377 64.097 1.00 35.19 87 LYS A CA 1
ATOM 680 C C . LYS A 1 87 ? -3.146 6.855 64.089 1.00 35.19 87 LYS A C 1
ATOM 682 O O . LYS A 1 87 ? -3.159 6.199 63.054 1.00 35.19 87 LYS A O 1
ATOM 687 N N . SER A 1 88 ? -3.269 6.348 65.307 1.00 38.84 88 SER A N 1
ATOM 688 C CA . SER A 1 88 ? -3.543 4.986 65.731 1.00 38.84 88 SER A CA 1
ATOM 689 C C . SER A 1 88 ? -4.908 4.473 65.267 1.00 38.84 88 SER A C 1
ATOM 691 O O . SER A 1 88 ? -5.909 5.181 65.351 1.00 38.84 88 SER A O 1
ATOM 693 N N . PHE A 1 89 ? -4.966 3.195 64.892 1.00 34.84 89 PHE A N 1
ATOM 694 C CA . PHE A 1 89 ? -6.117 2.350 65.203 1.00 34.84 89 PHE A CA 1
ATOM 695 C C . PHE A 1 89 ? -5.651 0.897 65.339 1.00 34.84 89 PHE A C 1
ATOM 697 O O . PHE A 1 89 ? -5.130 0.301 64.399 1.00 34.84 89 PHE A O 1
ATOM 704 N N . ASN A 1 90 ? -5.796 0.369 66.553 1.00 41.22 90 ASN A N 1
ATOM 705 C CA . ASN A 1 90 ? -5.637 -1.043 66.866 1.00 41.22 90 ASN A CA 1
ATOM 706 C C . ASN A 1 90 ? -6.750 -1.828 66.166 1.00 41.22 90 ASN A C 1
ATOM 708 O O . ASN A 1 90 ? -7.913 -1.486 66.359 1.00 41.22 90 ASN A O 1
ATOM 712 N N . ASP A 1 91 ? -6.422 -2.914 65.469 1.00 37.53 91 ASP A N 1
ATOM 713 C CA . ASP A 1 91 ? -7.087 -4.175 65.789 1.00 37.53 91 ASP A CA 1
ATOM 714 C C . ASP A 1 91 ? -6.235 -5.388 65.403 1.00 37.53 91 ASP A C 1
ATOM 716 O O . ASP A 1 91 ? -5.489 -5.420 64.425 1.00 37.53 91 ASP A O 1
ATOM 720 N N . SER A 1 92 ? -6.328 -6.362 66.284 1.00 41.62 92 SER A N 1
ATOM 721 C CA . SER A 1 92 ? -5.549 -7.575 66.428 1.00 41.62 92 SER A CA 1
ATOM 722 C C . SER A 1 92 ? -6.113 -8.725 65.592 1.00 41.62 92 SER A C 1
ATOM 724 O O . SER A 1 92 ? -7.324 -8.859 65.457 1.00 41.62 92 SER A O 1
ATOM 726 N N . GLY A 1 93 ? -5.253 -9.625 65.095 1.00 32.47 93 GLY A N 1
ATOM 727 C CA . GLY A 1 93 ? -5.748 -10.937 64.668 1.00 32.47 93 GLY A CA 1
ATOM 728 C C . GLY A 1 93 ? -4.916 -11.741 63.672 1.00 32.47 93 GLY A C 1
ATOM 729 O O . GLY A 1 93 ? -5.287 -11.859 62.516 1.00 32.47 93 GLY A O 1
ATOM 730 N N . SER A 1 94 ? -3.924 -12.464 64.201 1.00 36.41 94 SER A N 1
ATOM 731 C CA . SER A 1 94 ? -3.786 -13.915 63.974 1.00 36.41 94 SER A CA 1
ATOM 732 C C . SER A 1 94 ? -3.057 -14.481 62.728 1.00 36.41 94 SER A C 1
ATOM 734 O O . SER A 1 94 ? -3.536 -14.442 61.603 1.00 36.41 94 SER A O 1
ATOM 736 N N . LEU A 1 95 ? -1.953 -15.182 63.052 1.00 39.34 95 LEU A N 1
ATOM 737 C CA . LEU A 1 95 ? -1.440 -16.457 62.496 1.00 39.34 95 LEU A CA 1
ATOM 738 C C . LEU A 1 95 ? -0.872 -16.463 61.059 1.00 39.34 95 LEU A C 1
ATOM 740 O O . LEU A 1 95 ? -1.586 -16.393 60.073 1.00 39.34 95 LEU A O 1
ATOM 744 N N . ARG A 1 96 ? 0.461 -16.476 60.883 1.00 40.53 96 ARG A N 1
ATOM 745 C CA . ARG A 1 96 ? 1.423 -17.614 60.982 1.00 40.53 96 ARG A CA 1
ATOM 746 C C . ARG A 1 96 ? 1.235 -18.722 59.927 1.00 40.53 96 ARG A C 1
ATOM 748 O O . ARG A 1 96 ? 0.155 -19.281 59.822 1.00 40.53 96 ARG A O 1
ATOM 755 N N . ARG A 1 97 ? 2.393 -19.147 59.374 1.00 39.78 97 ARG A N 1
ATOM 756 C CA . ARG A 1 97 ? 2.718 -20.309 58.495 1.00 39.78 97 ARG A CA 1
ATOM 757 C C . ARG A 1 97 ? 2.622 -20.012 56.984 1.00 39.78 97 ARG A C 1
ATOM 759 O O . ARG A 1 97 ? 1.597 -19.557 56.525 1.00 39.78 97 ARG A O 1
ATOM 766 N N . SER A 1 98 ? 3.635 -20.211 56.132 1.00 34.50 98 SER A N 1
ATOM 767 C CA . SER A 1 98 ? 4.855 -21.026 56.219 1.00 34.50 98 SER A CA 1
ATOM 768 C C . SER A 1 98 ? 5.927 -20.546 55.229 1.00 34.50 98 SER A C 1
ATOM 770 O O . SER A 1 98 ? 5.658 -20.358 54.047 1.00 34.50 98 SER A O 1
ATOM 772 N N . ARG A 1 99 ? 7.172 -20.448 55.708 1.00 43.09 99 ARG A N 1
ATOM 773 C CA . ARG A 1 99 ? 8.408 -20.459 54.910 1.00 43.09 99 ARG A CA 1
ATOM 774 C C . ARG A 1 99 ? 9.023 -21.858 54.989 1.00 43.09 99 ARG A C 1
ATOM 776 O O . ARG A 1 99 ? 9.238 -22.330 56.102 1.00 43.09 99 ARG A O 1
ATOM 783 N N . ARG A 1 100 ? 9.382 -22.423 53.830 1.00 40.12 100 ARG A N 1
ATOM 784 C CA . ARG A 1 100 ? 10.488 -23.368 53.522 1.00 40.12 100 ARG A CA 1
ATOM 785 C C . ARG A 1 100 ? 10.011 -24.432 52.532 1.00 40.12 100 ARG A C 1
ATOM 787 O O . ARG A 1 100 ? 9.168 -25.245 52.878 1.00 40.12 100 ARG A O 1
ATOM 794 N N . LEU A 1 101 ? 10.638 -24.481 51.358 1.00 37.81 101 LEU A N 1
ATOM 795 C CA . LEU A 1 101 ? 11.674 -25.473 51.044 1.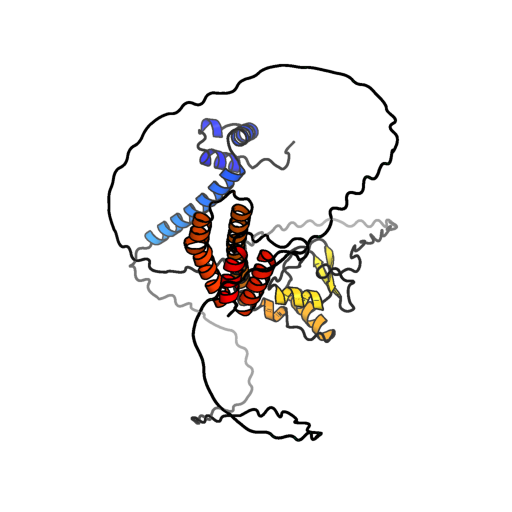00 37.81 101 LEU A CA 1
ATOM 796 C C . LEU A 1 101 ? 12.306 -25.152 49.677 1.00 37.81 101 LEU A C 1
ATOM 798 O O . LEU A 1 101 ? 11.638 -25.135 48.651 1.00 37.81 101 LEU A O 1
ATOM 802 N N . LEU A 1 102 ? 13.621 -24.917 49.686 1.00 44.25 102 LEU A N 1
ATOM 803 C CA . LEU A 1 102 ? 14.495 -25.099 48.528 1.00 44.25 102 LEU A CA 1
ATOM 804 C C . LEU A 1 102 ? 14.766 -26.601 48.359 1.00 44.25 102 LEU A C 1
ATOM 806 O O . LEU A 1 102 ? 15.178 -27.231 49.334 1.00 44.25 102 LEU A O 1
ATOM 810 N N . ARG A 1 103 ? 14.702 -27.130 47.129 1.00 39.84 103 ARG A N 1
ATOM 811 C CA . ARG A 1 103 ? 15.684 -28.120 46.635 1.00 39.84 103 ARG A CA 1
ATOM 812 C C . ARG A 1 103 ? 15.602 -28.353 45.115 1.00 39.84 103 ARG A C 1
ATOM 814 O O . ARG A 1 103 ? 14.618 -28.859 44.602 1.00 39.84 103 ARG A O 1
ATOM 821 N N . LYS A 1 104 ? 16.706 -27.979 44.456 1.00 43.59 104 LYS A N 1
ATOM 822 C CA . LYS A 1 104 ? 17.413 -28.576 43.301 1.00 43.59 104 LYS A CA 1
ATOM 823 C C . LYS A 1 104 ? 16.728 -29.699 42.488 1.00 43.59 104 LYS A C 1
ATOM 825 O O . LYS A 1 104 ? 16.453 -30.754 43.044 1.00 43.59 104 LYS A O 1
ATOM 830 N N . ARG A 1 105 ? 16.725 -29.534 41.154 1.00 35.91 105 ARG A N 1
ATOM 831 C CA . ARG A 1 105 ? 17.053 -30.515 40.076 1.00 35.91 105 ARG A CA 1
ATOM 832 C C . ARG A 1 105 ? 17.072 -29.715 38.753 1.00 35.91 105 ARG A C 1
ATOM 834 O O . ARG A 1 105 ? 16.092 -29.051 38.467 1.00 35.91 105 ARG A O 1
ATOM 841 N N . SER A 1 106 ? 18.183 -29.457 38.054 1.00 36.53 106 SER A N 1
ATOM 842 C CA . SER A 1 106 ? 19.133 -30.340 37.348 1.00 36.53 106 SER A CA 1
ATOM 843 C C . SER A 1 106 ? 18.482 -31.253 36.303 1.00 36.53 106 SER A C 1
ATOM 845 O O . SER A 1 106 ? 17.985 -32.307 36.672 1.00 36.53 106 SER A O 1
ATOM 847 N N . ARG A 1 107 ? 18.588 -30.819 35.034 1.00 41.53 107 ARG A N 1
ATOM 848 C CA . ARG A 1 107 ? 18.741 -31.569 33.767 1.00 41.53 107 ARG A CA 1
ATOM 849 C C . ARG A 1 107 ? 17.969 -32.886 33.595 1.00 41.53 107 ARG A C 1
ATOM 851 O O . ARG A 1 107 ? 18.369 -33.890 34.168 1.00 41.53 107 ARG A O 1
ATOM 858 N N . GLN A 1 108 ? 17.048 -32.905 32.630 1.00 35.47 108 GLN A N 1
ATOM 859 C CA . GLN A 1 108 ? 16.974 -33.981 31.636 1.00 35.47 108 GLN A CA 1
ATOM 860 C C . GLN A 1 108 ? 16.210 -33.503 30.395 1.00 35.47 108 GLN A C 1
ATOM 862 O O . GLN A 1 108 ? 15.091 -33.007 30.484 1.00 35.47 108 GLN A O 1
ATOM 867 N N . SER A 1 109 ? 16.909 -33.555 29.269 1.00 46.25 109 SER A N 1
ATOM 868 C CA . SER A 1 109 ? 16.398 -33.515 27.906 1.00 46.25 109 SER A CA 1
ATOM 869 C C . SER A 1 109 ? 15.765 -34.866 27.600 1.00 46.25 109 SER A C 1
ATOM 871 O O . SER A 1 109 ? 16.481 -35.858 27.689 1.00 46.25 109 SER A O 1
ATOM 873 N N . ASP A 1 110 ? 14.493 -34.885 27.215 1.00 41.62 110 ASP A N 1
ATOM 874 C CA . ASP A 1 110 ? 13.876 -36.040 26.569 1.00 41.62 110 ASP A CA 1
ATOM 875 C C . ASP A 1 110 ? 13.063 -35.560 25.363 1.00 41.62 110 ASP A C 1
ATOM 877 O O . ASP A 1 110 ? 12.203 -34.680 25.459 1.00 41.62 110 ASP A O 1
ATOM 881 N N . ASP A 1 111 ? 13.427 -36.133 24.219 1.00 45.25 111 ASP A N 1
ATOM 882 C CA . ASP A 1 111 ? 12.764 -36.051 22.929 1.00 45.25 111 ASP A CA 1
ATOM 883 C C . ASP A 1 111 ? 11.371 -36.698 23.005 1.00 45.25 111 ASP A C 1
ATOM 885 O O . ASP A 1 111 ? 11.249 -37.911 23.172 1.00 45.25 111 ASP A O 1
ATOM 889 N N . GLU A 1 112 ? 10.310 -35.915 22.801 1.00 43.62 112 GLU A N 1
ATOM 890 C CA . GLU A 1 112 ? 8.966 -36.441 22.533 1.00 43.62 112 GLU A CA 1
ATOM 891 C C . GLU A 1 112 ? 8.648 -36.289 21.042 1.00 43.62 112 GLU A C 1
ATOM 893 O O . GLU A 1 112 ? 8.325 -35.231 20.501 1.00 43.62 112 GLU A O 1
ATOM 898 N N . ASN A 1 113 ? 8.813 -37.429 20.384 1.00 36.12 113 ASN A N 1
ATOM 899 C CA . ASN A 1 113 ? 8.627 -37.715 18.979 1.00 36.12 113 ASN A CA 1
ATOM 900 C C . ASN A 1 113 ? 7.121 -37.892 18.695 1.00 36.12 113 ASN A C 1
ATOM 902 O O . ASN A 1 113 ? 6.550 -38.958 18.944 1.00 36.12 113 ASN A O 1
ATOM 906 N N . VAL A 1 114 ? 6.452 -36.855 18.181 1.00 41.59 114 VAL A N 1
ATOM 907 C CA . VAL A 1 114 ? 5.032 -36.926 17.794 1.00 41.59 114 VAL A CA 1
ATOM 908 C C . VAL A 1 114 ? 4.889 -37.726 16.494 1.00 41.59 114 VAL A C 1
ATOM 910 O O . VAL A 1 114 ? 5.032 -37.212 15.385 1.00 41.59 114 VAL A O 1
ATOM 913 N N . LYS A 1 115 ? 4.574 -39.019 16.639 1.00 37.06 115 LYS A N 1
ATOM 914 C CA . LYS A 1 115 ? 4.114 -39.907 15.562 1.00 37.06 115 LYS A CA 1
ATOM 915 C C . LYS A 1 115 ? 2.747 -39.448 15.043 1.00 37.06 115 LYS A C 1
ATOM 917 O O . LYS A 1 115 ? 1.716 -39.745 15.642 1.00 37.06 115 LYS A O 1
ATOM 922 N N . ILE A 1 116 ? 2.725 -38.803 13.879 1.00 38.53 116 ILE A N 1
ATOM 923 C CA . ILE A 1 116 ? 1.510 -38.659 13.067 1.00 38.53 116 ILE A CA 1
ATOM 924 C C . ILE A 1 116 ? 1.287 -39.983 12.324 1.00 38.53 116 ILE A C 1
ATOM 926 O O . ILE A 1 116 ? 2.034 -40.351 11.417 1.00 38.53 116 ILE A O 1
ATOM 930 N N . GLY A 1 117 ? 0.263 -40.725 12.747 1.00 34.78 117 GLY A N 1
ATOM 931 C CA . GLY A 1 117 ? -0.176 -41.964 12.112 1.00 34.78 117 GLY A CA 1
ATOM 932 C C . GLY A 1 117 ? -0.817 -41.701 10.749 1.00 34.78 117 GLY A C 1
ATOM 933 O O . GLY A 1 117 ? -1.955 -41.249 10.664 1.00 34.78 117 GLY A O 1
ATOM 934 N N . ILE A 1 118 ? -0.094 -42.022 9.676 1.00 39.25 118 ILE A N 1
ATOM 935 C CA . ILE A 1 118 ? -0.639 -42.081 8.317 1.00 39.25 118 ILE A CA 1
ATOM 936 C C . ILE A 1 118 ? -1.288 -43.456 8.125 1.00 39.25 118 ILE A C 1
ATOM 938 O O . ILE A 1 118 ? -0.608 -44.479 8.017 1.00 39.25 118 ILE A O 1
ATOM 942 N N . ASN A 1 119 ? -2.620 -43.469 8.066 1.00 41.44 119 ASN A N 1
ATOM 943 C CA . ASN A 1 119 ? -3.410 -44.634 7.682 1.00 41.44 119 ASN A CA 1
ATOM 944 C C . ASN A 1 119 ? -3.124 -45.013 6.221 1.00 41.44 119 ASN A C 1
ATOM 946 O O . ASN A 1 119 ? -3.596 -44.368 5.285 1.00 41.44 119 ASN A O 1
ATOM 950 N N . LYS A 1 120 ? -2.377 -46.103 6.029 1.00 39.38 120 LYS A N 1
ATOM 951 C CA . LYS A 1 120 ? -2.257 -46.809 4.750 1.00 39.38 120 LYS A CA 1
ATOM 952 C C . LYS A 1 120 ? -3.518 -47.649 4.529 1.00 39.38 120 LYS A C 1
ATOM 954 O O . LYS A 1 120 ? -3.733 -48.630 5.234 1.00 39.38 120 LYS A O 1
ATOM 959 N N . ARG A 1 121 ? -4.327 -47.309 3.520 1.00 41.50 121 ARG A N 1
ATOM 960 C CA . ARG A 1 121 ? -5.314 -48.232 2.935 1.00 41.50 121 ARG A CA 1
ATOM 961 C C . ARG A 1 121 ? -4.739 -48.815 1.648 1.00 41.50 121 ARG A C 1
ATOM 963 O O . ARG A 1 121 ? -4.570 -48.118 0.656 1.00 41.50 121 ARG A O 1
ATOM 970 N N . SER A 1 122 ? -4.417 -50.102 1.726 1.00 39.59 122 SER A N 1
ATOM 971 C CA . SER A 1 122 ? -4.068 -50.996 0.624 1.00 39.59 122 SER A CA 1
ATOM 972 C C . SER A 1 122 ? -5.321 -51.743 0.164 1.00 39.59 122 SER A C 1
ATOM 974 O O . SER A 1 122 ? -6.098 -52.202 0.999 1.00 39.59 122 SER A O 1
ATOM 976 N N . THR A 1 123 ? -5.520 -51.820 -1.152 1.00 41.59 123 THR A N 1
ATOM 977 C CA . THR A 1 123 ? -6.225 -52.835 -1.974 1.00 41.59 123 THR A CA 1
ATOM 978 C C . THR A 1 123 ? -6.335 -52.192 -3.372 1.00 41.59 123 THR A C 1
ATOM 980 O O . THR A 1 123 ? -6.660 -51.021 -3.470 1.00 41.59 123 THR A O 1
ATOM 983 N N . ARG A 1 124 ? -6.044 -52.813 -4.516 1.00 38.97 124 ARG A N 1
ATOM 984 C CA . ARG A 1 124 ? -6.016 -54.224 -4.888 1.00 38.97 124 ARG A CA 1
ATOM 985 C C . ARG A 1 124 ? -5.215 -54.373 -6.194 1.00 38.97 124 ARG A C 1
ATOM 987 O O . ARG A 1 124 ? -5.216 -53.483 -7.037 1.00 38.97 124 ARG A O 1
ATOM 994 N N . GLN A 1 125 ? -4.574 -55.528 -6.329 1.00 36.41 125 GLN A N 1
ATOM 995 C CA . GLN A 1 125 ? -3.851 -56.026 -7.498 1.00 36.41 125 GLN A CA 1
ATOM 996 C C . GLN A 1 125 ? -4.680 -56.002 -8.793 1.00 36.41 125 GLN A C 1
ATOM 998 O O . GLN A 1 125 ? -5.845 -56.404 -8.792 1.00 36.41 125 GLN A O 1
ATOM 1003 N N . ARG A 1 126 ? -4.015 -55.735 -9.921 1.00 40.16 126 ARG A N 1
ATOM 1004 C CA . ARG A 1 126 ? -4.243 -56.499 -11.152 1.00 40.16 126 ARG A CA 1
ATOM 1005 C C . ARG A 1 126 ? -2.917 -56.729 -11.872 1.00 40.16 126 ARG A C 1
ATOM 1007 O O . ARG A 1 126 ? -2.140 -55.807 -12.081 1.00 40.16 126 ARG A O 1
ATOM 1014 N N . GLN A 1 127 ? -2.671 -58.006 -12.135 1.00 39.44 127 GLN A N 1
ATOM 1015 C CA . GLN A 1 127 ? -1.497 -58.567 -12.786 1.00 39.44 127 GLN A CA 1
ATOM 1016 C C . GLN A 1 127 ? -1.493 -58.234 -14.283 1.00 39.44 127 GLN A C 1
ATOM 1018 O O . GLN A 1 127 ? -2.552 -58.150 -14.903 1.00 39.44 127 GLN A O 1
ATOM 1023 N N . GLY A 1 128 ? -0.296 -58.104 -14.848 1.00 35.03 128 GLY A N 1
ATOM 1024 C CA . GLY A 1 128 ? -0.049 -57.996 -16.282 1.00 35.03 128 GLY A CA 1
ATOM 1025 C C . GLY A 1 128 ? 1.434 -58.230 -16.547 1.00 35.03 128 GLY A C 1
ATOM 1026 O O . GLY A 1 128 ? 2.249 -57.328 -16.398 1.00 35.03 128 GLY A O 1
ATOM 1027 N N . THR A 1 129 ? 1.766 -59.483 -16.827 1.00 40.03 129 THR A N 1
ATOM 1028 C CA . THR A 1 129 ? 3.094 -60.047 -17.088 1.00 40.03 129 THR A CA 1
ATOM 1029 C C . THR A 1 129 ? 3.530 -59.859 -18.541 1.00 40.03 129 THR A C 1
ATOM 1031 O O . THR A 1 129 ? 2.755 -60.217 -19.422 1.00 40.03 129 THR A O 1
ATOM 1034 N N . SER A 1 130 ? 4.775 -59.416 -18.761 1.00 38.94 130 SER A N 1
ATOM 1035 C CA . SER A 1 130 ? 5.712 -59.830 -19.840 1.00 38.94 130 SER A CA 1
ATOM 1036 C C . SER A 1 130 ? 6.886 -58.828 -19.851 1.00 38.94 130 SER A C 1
ATOM 1038 O O . SER A 1 130 ? 6.650 -57.651 -20.099 1.00 38.94 130 SER A O 1
ATOM 1040 N N . SER A 1 131 ? 8.109 -59.086 -19.372 1.00 37.75 131 SER A N 1
ATOM 1041 C CA . SER A 1 131 ? 9.167 -60.037 -19.775 1.00 37.75 131 SER A CA 1
ATOM 1042 C C . SER A 1 131 ? 9.699 -59.870 -21.209 1.00 37.75 131 SER A C 1
ATOM 1044 O O . SER A 1 131 ? 9.138 -60.458 -22.125 1.00 37.75 131 SER A O 1
ATOM 1046 N N . SER A 1 132 ? 10.815 -59.141 -21.358 1.00 38.50 132 SER A N 1
ATOM 1047 C CA . SER A 1 132 ? 11.928 -59.379 -22.315 1.00 38.50 132 SER A CA 1
ATOM 1048 C C . SER A 1 132 ? 12.926 -58.207 -22.198 1.00 38.50 132 SER A C 1
ATOM 1050 O O . SER A 1 132 ? 12.581 -57.071 -22.500 1.00 38.50 132 SER A O 1
ATOM 1052 N N . SER A 1 133 ? 14.030 -58.363 -21.461 1.00 37.81 133 SER A N 1
ATOM 1053 C CA . SER A 1 133 ? 15.377 -58.706 -21.968 1.00 37.81 133 SER A CA 1
ATOM 1054 C C . SER A 1 133 ? 16.100 -57.574 -22.734 1.00 37.81 133 SER A C 1
ATOM 1056 O O . SER A 1 133 ? 15.809 -57.312 -23.893 1.00 37.81 133 SER A O 1
ATOM 1058 N N . LEU A 1 134 ? 17.034 -56.946 -22.000 1.00 34.78 134 LEU A N 1
ATOM 1059 C CA . LEU A 1 134 ? 18.361 -56.354 -22.307 1.00 34.78 134 LEU A CA 1
ATOM 1060 C C . LEU A 1 134 ? 19.017 -56.629 -23.699 1.00 34.78 134 LEU A C 1
ATOM 1062 O O . LEU A 1 134 ? 18.620 -57.581 -24.360 1.00 34.78 134 LEU A O 1
ATOM 1066 N N . PRO A 1 135 ? 20.221 -56.077 -24.003 1.00 59.91 135 PRO A N 1
ATOM 1067 C CA . PRO A 1 135 ? 20.687 -54.678 -24.015 1.00 59.91 135 PRO A CA 1
ATOM 1068 C C . PRO A 1 135 ? 21.540 -54.389 -25.299 1.00 59.91 135 PRO A C 1
ATOM 1070 O O . PRO A 1 135 ? 21.511 -55.166 -26.243 1.00 59.91 135 PRO A O 1
ATOM 1073 N N . TYR A 1 136 ? 22.364 -53.329 -25.268 1.00 32.28 136 TYR A N 1
ATOM 1074 C CA . TYR A 1 136 ? 23.539 -53.003 -26.114 1.00 32.28 136 TYR A CA 1
ATOM 1075 C C . TYR A 1 136 ? 23.454 -51.912 -27.205 1.00 32.28 136 TYR A C 1
ATOM 1077 O O . TYR A 1 136 ? 22.657 -51.938 -28.134 1.00 32.28 136 TYR A O 1
ATOM 1085 N N . SER A 1 137 ? 24.464 -51.040 -27.072 1.00 33.47 137 SER A N 1
ATOM 1086 C CA . SER A 1 137 ? 25.377 -50.491 -28.085 1.00 33.47 137 SER A CA 1
ATOM 1087 C C . SER A 1 137 ? 24.993 -49.279 -28.948 1.00 33.47 137 SER A C 1
ATOM 1089 O O . SER A 1 137 ? 24.149 -49.331 -29.831 1.00 33.47 137 SER A O 1
ATOM 1091 N N . SER A 1 138 ? 25.847 -48.264 -28.749 1.00 34.72 138 SER A N 1
ATOM 1092 C CA . SER A 1 138 ? 26.612 -47.496 -29.745 1.00 34.72 138 SER A CA 1
ATOM 1093 C C . SER A 1 138 ? 25.950 -46.357 -30.528 1.00 34.72 138 SER A C 1
ATOM 1095 O O . SER A 1 138 ? 25.057 -46.540 -31.346 1.00 34.72 138 SER A O 1
ATOM 1097 N N . LEU A 1 139 ? 26.562 -45.184 -30.317 1.00 39.69 139 LEU A N 1
ATOM 1098 C CA . LEU A 1 139 ? 26.743 -44.072 -31.255 1.00 39.69 139 LEU A CA 1
ATOM 1099 C C . LEU A 1 139 ? 26.961 -44.554 -32.702 1.00 39.69 139 LEU A C 1
ATOM 1101 O O . LEU A 1 139 ? 27.574 -45.602 -32.917 1.00 39.69 139 LEU A O 1
ATOM 1105 N N . PRO A 1 140 ? 26.622 -43.708 -33.685 1.00 50.47 140 PRO A N 1
ATOM 1106 C CA . PRO A 1 140 ? 27.734 -43.099 -34.408 1.00 50.47 140 PRO A CA 1
ATOM 1107 C C . PRO A 1 140 ? 27.550 -41.611 -34.718 1.00 50.47 140 PRO A C 1
ATOM 1109 O O . PRO A 1 140 ? 26.458 -41.047 -34.757 1.00 50.47 140 PRO A O 1
ATOM 1112 N N . SER A 1 141 ? 28.701 -40.999 -34.950 1.00 37.97 141 SER A N 1
ATOM 1113 C CA . SER A 1 141 ? 28.930 -39.684 -35.514 1.00 37.97 141 SER A CA 1
ATOM 1114 C C . SER A 1 141 ? 28.801 -39.672 -37.046 1.00 37.97 141 SER A C 1
ATOM 1116 O O . SER A 1 141 ? 29.074 -40.657 -37.725 1.00 37.97 141 SER A O 1
ATOM 1118 N N . SER A 1 142 ? 28.559 -38.458 -37.549 1.00 36.59 142 SER A N 1
ATOM 1119 C CA . SER A 1 142 ? 29.048 -37.874 -38.811 1.00 36.59 142 SER A CA 1
ATOM 1120 C C . SER A 1 142 ? 28.195 -37.901 -40.092 1.00 36.59 142 SER A C 1
ATOM 1122 O O . SER A 1 142 ? 27.648 -38.909 -40.523 1.00 36.59 142 SER A O 1
ATOM 1124 N N . SER A 1 143 ? 28.281 -36.735 -40.746 1.00 33.97 143 SER A N 1
ATOM 1125 C CA . SER A 1 143 ? 28.243 -36.447 -42.188 1.00 33.97 143 SER A CA 1
ATOM 1126 C C . SER A 1 143 ? 26.898 -36.152 -42.877 1.00 33.97 143 SER A C 1
ATOM 1128 O O . SER A 1 143 ? 26.072 -37.010 -43.153 1.00 33.97 143 SER A O 1
ATOM 1130 N N . SER A 1 144 ? 26.734 -34.854 -43.163 1.00 38.50 144 SER A N 1
ATOM 1131 C CA . SER A 1 144 ? 26.409 -34.253 -44.468 1.00 38.50 144 SER A CA 1
ATOM 1132 C C . SER A 1 144 ? 25.824 -35.142 -45.576 1.00 38.50 144 SER A C 1
ATOM 1134 O O . SER A 1 144 ? 26.521 -36.006 -46.096 1.00 38.50 144 SER A O 1
ATOM 1136 N N . SER A 1 145 ? 24.661 -34.752 -46.107 1.00 35.16 145 SER A N 1
ATOM 1137 C CA . SER A 1 145 ? 24.461 -34.659 -47.560 1.00 35.16 145 SER A CA 1
ATOM 1138 C C . SER A 1 145 ? 23.236 -33.813 -47.906 1.00 35.16 145 SER A C 1
ATOM 1140 O O . SER A 1 145 ? 22.130 -34.030 -47.422 1.00 35.16 145 SER A O 1
ATOM 1142 N N . SER A 1 146 ? 23.482 -32.866 -48.800 1.00 38.19 146 SER A N 1
ATOM 1143 C CA . SER A 1 146 ? 22.566 -32.221 -49.737 1.00 38.19 146 SER A CA 1
ATOM 1144 C C . SER A 1 146 ? 21.577 -33.175 -50.419 1.00 38.19 146 SER A C 1
ATOM 1146 O O . SER A 1 146 ? 21.936 -34.300 -50.767 1.00 38.19 146 SER A O 1
ATOM 1148 N N . GLY A 1 147 ? 20.376 -32.668 -50.716 1.00 31.20 147 GLY A N 1
ATOM 1149 C CA . GLY A 1 147 ? 19.404 -33.326 -51.588 1.00 31.20 147 GLY A CA 1
ATOM 1150 C C . GLY A 1 147 ? 18.106 -32.532 -51.729 1.00 31.20 147 GLY A C 1
ATOM 1151 O O . GLY A 1 147 ? 17.277 -32.533 -50.829 1.00 31.20 147 GLY A O 1
ATOM 1152 N N . ASN A 1 148 ? 17.968 -31.849 -52.869 1.00 35.53 148 ASN A N 1
ATOM 1153 C CA . ASN A 1 148 ? 16.739 -31.260 -53.413 1.00 35.53 148 ASN A CA 1
ATOM 1154 C C . ASN A 1 148 ? 15.537 -32.224 -53.371 1.00 35.53 148 ASN A C 1
ATOM 1156 O O . ASN A 1 148 ? 15.740 -33.434 -53.432 1.00 35.53 148 ASN A O 1
ATOM 1160 N N . VAL A 1 149 ? 14.310 -31.678 -53.440 1.00 35.44 149 VAL A N 1
ATOM 1161 C CA . VAL A 1 149 ? 13.328 -31.904 -54.535 1.00 35.44 149 VAL A CA 1
ATOM 1162 C C . VAL A 1 149 ? 11.892 -31.507 -54.110 1.00 35.44 149 VAL A C 1
ATOM 1164 O O . VAL A 1 149 ? 11.345 -32.015 -53.139 1.00 35.44 149 VAL A O 1
ATOM 1167 N N . ASN A 1 150 ? 11.315 -30.636 -54.948 1.00 35.34 150 ASN A N 1
ATOM 1168 C CA . ASN A 1 150 ? 9.913 -30.448 -55.356 1.00 35.34 150 ASN A CA 1
ATOM 1169 C C . ASN A 1 150 ? 8.840 -29.781 -54.474 1.00 35.34 150 ASN A C 1
ATOM 1171 O O . ASN A 1 150 ? 8.352 -30.309 -53.481 1.00 35.34 150 ASN A O 1
ATOM 1175 N N . ASP A 1 151 ? 8.389 -28.646 -55.025 1.00 35.47 151 ASP A N 1
ATOM 1176 C CA . ASP A 1 151 ? 7.036 -28.379 -55.532 1.00 35.47 151 ASP A CA 1
ATOM 1177 C C . ASP A 1 151 ? 5.833 -28.790 -54.679 1.00 35.47 151 ASP A C 1
ATOM 1179 O O . ASP A 1 151 ? 5.471 -29.958 -54.596 1.00 35.47 151 ASP A O 1
ATOM 1183 N N . ASN A 1 152 ? 5.078 -27.776 -54.242 1.00 39.12 152 ASN A N 1
ATOM 1184 C CA . ASN A 1 152 ? 3.627 -27.757 -54.438 1.00 39.12 152 ASN A CA 1
ATOM 1185 C C . ASN A 1 152 ? 3.054 -26.328 -54.390 1.00 39.12 152 ASN A C 1
ATOM 1187 O O . ASN A 1 152 ? 2.707 -25.771 -53.353 1.00 39.12 152 ASN A O 1
ATOM 1191 N N . LYS A 1 153 ? 2.949 -25.739 -55.583 1.00 37.88 153 LYS A N 1
ATOM 1192 C CA . LYS A 1 153 ? 1.712 -25.200 -56.177 1.00 37.88 153 LYS A CA 1
ATOM 1193 C C . LYS A 1 153 ? 0.466 -25.244 -55.265 1.00 37.88 153 LYS A C 1
ATOM 1195 O O . LYS A 1 153 ? -0.108 -26.311 -55.100 1.00 37.88 153 LYS A O 1
ATOM 1200 N N . SER A 1 154 ? -0.056 -24.087 -54.829 1.00 41.12 154 SER A N 1
ATOM 1201 C CA . SER A 1 154 ? -1.518 -23.881 -54.802 1.00 41.12 154 SER A CA 1
ATOM 1202 C C . SER A 1 154 ? -1.975 -22.418 -54.657 1.00 41.12 154 SER A C 1
ATOM 1204 O O . SER A 1 154 ? -1.823 -21.770 -53.628 1.00 41.12 154 SER A O 1
ATOM 1206 N N . THR A 1 155 ? -2.602 -21.953 -55.740 1.00 40.28 155 THR A N 1
ATOM 1207 C CA . THR A 1 155 ? -3.839 -21.153 -55.809 1.00 40.28 155 THR A CA 1
ATOM 1208 C C . THR A 1 155 ? -3.946 -19.798 -55.099 1.00 40.28 155 THR A C 1
ATOM 1210 O O . THR A 1 155 ? -4.387 -19.672 -53.960 1.00 40.28 155 THR A O 1
ATOM 1213 N N . ARG A 1 156 ? -3.777 -18.755 -55.925 1.00 41.19 156 ARG A N 1
ATOM 1214 C CA . ARG A 1 156 ? -4.566 -17.514 -55.893 1.00 41.19 156 ARG A CA 1
ATOM 1215 C C . ARG A 1 156 ? -6.069 -17.822 -55.844 1.00 41.19 156 ARG A C 1
ATOM 1217 O O . ARG A 1 156 ? -6.568 -18.553 -56.698 1.00 41.19 156 ARG A O 1
ATOM 1224 N N . ARG A 1 157 ? -6.812 -17.140 -54.971 1.00 41.88 157 ARG A N 1
ATOM 1225 C CA . ARG A 1 157 ? -8.253 -16.923 -55.157 1.00 41.88 157 ARG A CA 1
ATOM 1226 C C . ARG A 1 157 ? -8.596 -15.469 -54.850 1.00 41.88 157 ARG A C 1
ATOM 1228 O O . ARG A 1 157 ? -8.643 -15.050 -53.702 1.00 41.88 157 ARG A O 1
ATOM 1235 N N . SER A 1 158 ? -8.801 -14.696 -55.914 1.00 43.06 158 SER A N 1
ATOM 1236 C CA . SER A 1 158 ? -9.456 -13.394 -55.855 1.00 43.06 158 SER A CA 1
ATOM 1237 C C . SER A 1 158 ? -10.965 -13.606 -55.788 1.00 43.06 158 SER A C 1
ATOM 1239 O O . SER A 1 158 ? -11.514 -14.292 -56.653 1.00 43.06 158 SER A O 1
ATOM 1241 N N . THR A 1 159 ? -11.650 -12.957 -54.854 1.00 47.31 159 THR A N 1
ATOM 1242 C CA . THR A 1 159 ? -13.099 -12.752 -54.948 1.00 47.31 159 THR A CA 1
ATOM 1243 C C . THR A 1 159 ? -13.421 -11.276 -54.798 1.00 47.31 159 THR A C 1
ATOM 1245 O O . THR A 1 159 ? -13.268 -10.661 -53.749 1.00 47.31 159 THR A O 1
ATOM 1248 N N . LYS A 1 160 ? -13.853 -10.741 -55.934 1.00 39.81 160 LYS A N 1
ATOM 1249 C CA . LYS A 1 160 ? -14.421 -9.429 -56.202 1.00 39.81 160 LYS A CA 1
ATOM 1250 C C . LYS A 1 160 ? -15.872 -9.445 -55.707 1.00 39.81 160 LYS A C 1
ATOM 1252 O O . LYS A 1 160 ? -16.672 -10.207 -56.239 1.00 39.81 160 LYS A O 1
ATOM 1257 N N . GLY A 1 161 ? -16.209 -8.621 -54.717 1.00 37.44 161 GLY A N 1
ATOM 1258 C CA . GLY A 1 161 ? -17.573 -8.460 -54.202 1.00 37.44 161 GLY A CA 1
ATOM 1259 C C . GLY A 1 161 ? -18.020 -7.004 -54.286 1.00 37.44 161 GLY A C 1
ATOM 1260 O O . GLY A 1 161 ? -17.534 -6.160 -53.545 1.00 37.44 161 GLY A O 1
ATOM 1261 N N . LYS A 1 162 ? -18.918 -6.718 -55.233 1.00 43.28 162 LYS A N 1
ATOM 1262 C CA . LYS A 1 162 ? -19.615 -5.439 -55.434 1.00 43.28 162 LYS A CA 1
ATOM 1263 C C . LYS A 1 162 ? -20.816 -5.335 -54.479 1.00 43.28 162 LYS A C 1
ATOM 1265 O O . LYS A 1 162 ? -21.568 -6.294 -54.368 1.00 43.28 162 LYS A O 1
ATOM 1270 N N . GLY A 1 163 ? -21.075 -4.143 -53.943 1.00 36.91 163 GLY A N 1
ATOM 1271 C CA . GLY A 1 163 ? -22.365 -3.745 -53.347 1.00 36.91 163 GLY A CA 1
ATOM 1272 C C . GLY A 1 163 ? -22.240 -2.365 -52.695 1.00 36.91 163 GLY A C 1
ATOM 1273 O O . GLY A 1 163 ? -21.698 -2.256 -51.609 1.00 36.91 163 GLY A O 1
ATOM 1274 N N . LYS A 1 164 ? -22.422 -1.255 -53.424 1.00 44.78 164 LYS A N 1
ATOM 1275 C CA . LYS A 1 164 ? -23.684 -0.499 -53.600 1.00 44.78 164 LYS A CA 1
ATOM 1276 C C . LYS A 1 164 ? -24.472 -0.294 -52.293 1.00 44.78 164 LYS A C 1
ATOM 1278 O O . LYS A 1 164 ? -25.238 -1.161 -51.898 1.00 44.78 164 LYS A O 1
ATOM 1283 N N . GLY A 1 165 ? -24.357 0.905 -51.716 1.00 36.75 165 GLY A N 1
ATOM 1284 C CA . GLY A 1 165 ? -25.156 1.369 -50.578 1.00 36.75 165 GLY A CA 1
ATOM 1285 C C . GLY A 1 165 ? -25.166 2.896 -50.451 1.00 36.75 165 GLY A C 1
ATOM 1286 O O . GLY A 1 165 ? -24.325 3.462 -49.774 1.00 36.75 165 GLY A O 1
ATOM 1287 N N . LYS A 1 166 ? -26.095 3.510 -51.192 1.00 41.69 166 LYS A N 1
ATOM 1288 C CA . LYS A 1 166 ? -26.746 4.834 -51.093 1.00 41.69 166 LYS A CA 1
ATOM 1289 C C . LYS A 1 166 ? -26.108 5.979 -50.278 1.00 41.69 166 LYS A C 1
ATOM 1291 O O . LYS A 1 166 ? -25.992 5.945 -49.061 1.00 41.69 166 LYS A O 1
ATOM 1296 N N . ILE A 1 167 ? -25.896 7.062 -51.023 1.00 37.28 167 ILE A N 1
ATOM 1297 C CA . ILE A 1 167 ? -25.721 8.461 -50.626 1.00 37.28 167 ILE A CA 1
ATOM 1298 C C . ILE A 1 167 ? -27.108 9.067 -50.330 1.00 37.28 167 ILE A C 1
ATOM 1300 O O . ILE A 1 167 ? -28.062 8.729 -51.031 1.00 37.28 167 ILE A O 1
ATOM 1304 N N . ASN A 1 168 ? -27.206 9.987 -49.364 1.00 39.72 168 ASN A N 1
ATOM 1305 C CA . ASN A 1 168 ? -27.946 11.243 -49.550 1.00 39.72 168 ASN A CA 1
ATOM 1306 C C . ASN A 1 168 ? -27.452 12.362 -48.602 1.00 39.72 168 ASN A C 1
ATOM 1308 O O . ASN A 1 168 ? -26.890 12.044 -47.554 1.00 39.72 168 ASN A O 1
ATOM 1312 N N . PRO A 1 169 ? -27.610 13.649 -48.986 1.00 58.38 169 PRO A N 1
ATOM 1313 C CA . PRO A 1 169 ? -26.770 14.757 -48.522 1.00 58.38 169 PRO A CA 1
ATOM 1314 C C . PRO A 1 169 ? -27.539 15.907 -47.832 1.00 58.38 169 PRO A C 1
ATOM 1316 O O . PRO A 1 169 ? -28.738 16.071 -48.031 1.00 58.38 169 PRO A O 1
ATOM 1319 N N . SER A 1 170 ? -26.812 16.768 -47.113 1.00 37.31 170 SER A N 1
ATOM 1320 C CA . SER A 1 170 ? -27.153 18.186 -46.845 1.00 37.31 170 SER A CA 1
ATOM 1321 C C . SER A 1 170 ? -25.926 18.847 -46.191 1.00 37.31 170 SER A C 1
ATOM 1323 O O . SER A 1 170 ? -25.542 18.454 -45.094 1.00 37.31 170 SER A O 1
ATOM 1325 N N . SER A 1 171 ? -25.066 19.573 -46.909 1.00 35.16 171 SER A N 1
ATOM 1326 C CA . SER A 1 171 ? -25.175 20.950 -47.434 1.00 35.16 171 SER A CA 1
ATOM 1327 C C . SER A 1 171 ? -24.948 22.057 -46.392 1.00 35.16 171 SER A C 1
ATOM 1329 O O . SER A 1 171 ? -25.747 22.218 -45.478 1.00 35.16 171 SER A O 1
ATOM 1331 N N . SER A 1 172 ? -23.900 22.854 -46.672 1.00 35.84 172 SER A N 1
ATOM 1332 C CA . SER A 1 172 ? -23.664 24.280 -46.347 1.00 35.84 172 SER A CA 1
ATOM 1333 C C . SER A 1 172 ? -23.653 24.696 -44.869 1.00 35.84 172 SER A C 1
ATOM 1335 O O . SER A 1 172 ? -24.627 24.509 -44.164 1.00 35.84 172 SER A O 1
ATOM 1337 N N . GLY A 1 173 ? -22.633 25.350 -44.317 1.00 32.38 173 GLY A N 1
ATOM 1338 C CA . GLY A 1 173 ? -21.575 26.161 -44.912 1.00 32.38 173 GLY A CA 1
ATOM 1339 C C . GLY A 1 173 ? -21.600 27.546 -44.262 1.00 32.38 173 GLY A C 1
ATOM 1340 O O . GLY A 1 173 ? -22.611 28.229 -44.348 1.00 32.38 173 GLY A O 1
ATOM 1341 N N . SER A 1 174 ? -20.502 27.975 -43.638 1.00 36.41 174 SER A N 1
ATOM 1342 C CA . SER A 1 174 ? -20.070 29.378 -43.666 1.00 36.41 174 SER A CA 1
ATOM 1343 C C . SER A 1 174 ? -18.684 29.546 -43.065 1.00 36.41 174 SER A C 1
ATOM 1345 O O . SER A 1 174 ? -18.339 28.994 -42.025 1.00 36.41 174 SER A O 1
ATOM 1347 N N . LYS A 1 175 ? -17.906 30.313 -43.817 1.00 39.97 175 LYS A N 1
ATOM 1348 C CA . LYS A 1 175 ? -16.553 30.780 -43.566 1.00 39.97 175 LYS A CA 1
ATOM 1349 C C . LYS A 1 175 ? -16.577 31.819 -42.444 1.00 39.97 175 LYS A C 1
ATOM 1351 O O . LYS A 1 175 ? -17.512 32.608 -42.383 1.00 39.97 175 LYS A O 1
ATOM 1356 N N . ASN A 1 176 ? -15.511 31.891 -41.655 1.00 34.16 176 ASN A N 1
ATOM 1357 C CA . ASN A 1 176 ? -14.934 33.189 -41.320 1.00 34.16 176 ASN A CA 1
ATOM 1358 C C . ASN A 1 176 ? -13.456 33.040 -40.967 1.00 34.16 176 ASN A C 1
ATOM 1360 O O . ASN A 1 176 ? -13.073 32.395 -39.994 1.00 34.16 176 ASN A O 1
ATOM 1364 N N . GLU A 1 177 ? -12.645 33.645 -41.827 1.00 36.72 177 GLU A N 1
ATOM 1365 C CA . GLU A 1 177 ? -11.264 34.009 -41.575 1.00 36.72 177 GLU A CA 1
ATOM 1366 C C . GLU A 1 177 ? -11.211 34.987 -40.398 1.00 36.72 177 GLU A C 1
ATOM 1368 O O . GLU A 1 177 ? -12.016 35.912 -40.322 1.00 36.72 177 GLU A O 1
ATOM 1373 N N . ASN A 1 178 ? -10.221 34.841 -39.518 1.00 35.66 178 ASN A N 1
ATOM 1374 C CA . ASN A 1 178 ? -9.549 36.017 -38.984 1.00 35.66 178 ASN A CA 1
ATOM 1375 C C . ASN A 1 178 ? -8.099 35.707 -38.610 1.00 35.66 178 ASN A C 1
ATOM 1377 O O . ASN A 1 178 ? -7.768 34.896 -37.749 1.00 35.66 178 ASN A O 1
ATOM 1381 N N . LYS A 1 179 ? -7.250 36.409 -39.346 1.00 38.50 179 LYS A N 1
ATOM 1382 C CA . LYS A 1 179 ?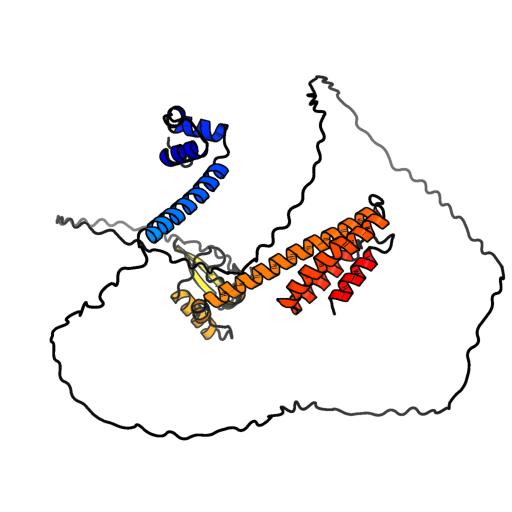 -5.803 36.528 -39.302 1.00 38.50 179 LYS A CA 1
ATOM 1383 C C . LYS A 1 179 ? -5.460 37.615 -38.285 1.00 38.50 179 LYS A C 1
ATOM 1385 O O . LYS A 1 179 ? -5.866 38.745 -38.508 1.00 38.50 179 LYS A O 1
ATOM 1390 N N . SER A 1 180 ? -4.675 37.336 -37.238 1.00 34.94 180 SER A N 1
ATOM 1391 C CA . SER A 1 180 ? -3.762 38.350 -36.676 1.00 34.94 180 SER A CA 1
ATOM 1392 C C . SER A 1 180 ? -2.762 37.801 -35.650 1.00 34.94 180 SER A C 1
ATOM 1394 O O . SER A 1 180 ? -3.118 37.355 -34.569 1.00 34.94 180 SER A O 1
ATOM 1396 N N . THR A 1 181 ? -1.492 37.881 -36.045 1.00 36.22 181 THR A N 1
ATOM 1397 C CA . THR A 1 181 ? -0.295 38.319 -35.304 1.00 36.22 181 THR A CA 1
ATOM 1398 C C . THR A 1 181 ? -0.246 38.225 -33.764 1.00 36.22 181 THR A C 1
ATOM 1400 O O . THR A 1 181 ? -0.971 38.920 -33.065 1.00 36.22 181 THR A O 1
ATOM 1403 N N . ARG A 1 182 ? 0.786 37.545 -33.227 1.00 34.25 182 ARG A N 1
ATOM 1404 C CA . ARG A 1 182 ? 1.903 38.191 -32.491 1.00 34.25 182 ARG A CA 1
ATOM 1405 C C . ARG A 1 182 ? 2.900 37.192 -31.867 1.00 34.25 182 ARG A C 1
ATOM 1407 O O . ARG A 1 182 ? 2.562 36.416 -30.990 1.00 34.25 182 ARG A O 1
ATOM 1414 N N . ARG A 1 183 ? 4.164 37.400 -32.256 1.00 37.19 183 ARG A N 1
ATOM 1415 C CA . ARG A 1 183 ? 5.385 37.478 -31.424 1.00 37.19 183 ARG A CA 1
ATOM 1416 C C . ARG A 1 183 ? 5.842 36.255 -30.613 1.00 37.19 183 ARG A C 1
ATOM 1418 O O . ARG A 1 183 ? 5.506 36.085 -29.449 1.00 37.19 183 ARG A O 1
ATOM 1425 N N . SER A 1 184 ? 6.826 35.571 -31.191 1.00 38.56 184 SER A N 1
ATOM 1426 C CA . SER A 1 184 ? 7.930 34.908 -30.486 1.00 38.56 184 SER A CA 1
ATOM 1427 C C . SER A 1 184 ? 8.804 35.917 -29.716 1.00 38.56 184 SER A C 1
ATOM 1429 O O . SER A 1 184 ? 9.089 36.992 -30.258 1.00 38.56 184 SER A O 1
ATOM 1431 N N . PRO A 1 185 ? 9.364 35.554 -28.550 1.00 48.91 185 PRO A N 1
ATOM 1432 C CA . PRO A 1 185 ? 10.599 36.141 -28.057 1.00 48.91 185 PRO A CA 1
ATOM 1433 C C . PRO A 1 185 ? 11.786 35.209 -28.328 1.00 48.91 185 PRO A C 1
ATOM 1435 O O . PRO A 1 185 ? 11.824 34.054 -27.913 1.00 48.91 185 PRO A O 1
ATOM 1438 N N . LYS A 1 186 ? 12.780 35.769 -29.022 1.00 36.53 186 LYS A N 1
ATOM 1439 C CA . LYS A 1 186 ? 14.160 35.286 -29.085 1.00 36.53 186 LYS A CA 1
ATOM 1440 C C . LYS A 1 186 ? 14.764 35.293 -27.676 1.00 36.53 186 LYS A C 1
ATOM 1442 O O . LYS A 1 186 ? 14.802 36.347 -27.051 1.00 36.53 186 LYS A O 1
ATOM 1447 N N . GLY A 1 187 ? 15.327 34.168 -27.245 1.00 34.22 187 GLY A N 1
ATOM 1448 C CA . GLY A 1 187 ? 16.283 34.093 -26.142 1.00 34.22 187 GLY A CA 1
ATOM 1449 C C . GLY A 1 187 ? 17.601 33.533 -26.662 1.00 34.22 187 GLY A C 1
ATOM 1450 O O . GLY A 1 187 ? 17.724 32.333 -26.877 1.00 34.22 187 GLY A O 1
ATOM 1451 N N . LYS A 1 188 ? 18.560 34.421 -26.930 1.00 39.97 188 LYS A N 1
ATOM 1452 C CA . LYS A 1 188 ? 19.971 34.081 -27.141 1.00 39.97 188 LYS A CA 1
ATOM 1453 C C . LYS A 1 188 ? 20.573 33.748 -25.773 1.00 39.97 188 LYS A C 1
ATOM 1455 O O . LYS A 1 188 ? 20.307 34.501 -24.849 1.00 39.97 188 LYS A O 1
ATOM 1460 N N . ASN A 1 189 ? 21.400 32.708 -25.677 1.00 38.56 189 ASN A N 1
ATOM 1461 C CA . ASN A 1 189 ? 22.623 32.702 -24.866 1.00 38.56 189 ASN A CA 1
ATOM 1462 C C . ASN A 1 189 ? 23.561 31.602 -25.387 1.00 38.56 189 ASN A C 1
ATOM 1464 O O . ASN A 1 189 ? 23.176 30.444 -25.525 1.00 38.56 189 ASN A O 1
ATOM 1468 N N . LYS A 1 190 ? 24.778 32.020 -25.742 1.00 40.12 190 LYS A N 1
ATOM 1469 C CA . LYS A 1 190 ? 25.939 31.213 -26.133 1.00 40.12 190 LYS A CA 1
ATOM 1470 C C . LYS A 1 190 ? 27.021 31.427 -25.066 1.00 40.12 190 LYS A C 1
ATOM 1472 O O . LYS A 1 190 ? 27.135 32.545 -24.576 1.00 40.12 190 LYS A O 1
ATOM 1477 N N . ALA A 1 191 ? 27.860 30.400 -24.900 1.00 34.62 191 ALA A N 1
ATOM 1478 C CA . ALA A 1 191 ? 29.156 30.364 -24.201 1.00 34.62 191 ALA A CA 1
ATOM 1479 C C . ALA A 1 191 ? 29.078 30.385 -22.653 1.00 34.62 191 ALA A C 1
ATOM 1481 O O . ALA A 1 191 ? 28.173 30.983 -22.095 1.00 34.62 191 ALA A O 1
ATOM 1482 N N . SER A 1 192 ? 29.956 29.730 -21.889 1.00 34.00 192 SER A N 1
ATOM 1483 C CA . SER A 1 192 ? 31.250 29.120 -22.202 1.00 34.00 192 SER A CA 1
ATOM 1484 C C . SER A 1 192 ? 31.588 27.970 -21.243 1.00 34.00 192 SER A C 1
ATOM 1486 O O . SER A 1 192 ? 31.133 27.906 -20.106 1.00 34.00 192 SER A O 1
ATOM 1488 N N . VAL A 1 193 ? 32.461 27.112 -21.753 1.00 39.16 193 VAL A N 1
ATOM 1489 C CA . VAL A 1 193 ? 33.299 26.098 -21.107 1.00 39.16 193 VAL A CA 1
ATOM 1490 C C . VAL A 1 193 ? 34.083 26.662 -19.908 1.00 39.16 193 VAL A C 1
ATOM 1492 O O . VAL A 1 193 ? 34.581 27.782 -19.995 1.00 39.16 193 VAL A O 1
ATOM 1495 N N . ASN A 1 194 ? 34.241 25.874 -18.835 1.00 35.59 194 ASN A N 1
ATOM 1496 C CA . ASN A 1 194 ? 35.559 25.616 -18.240 1.00 35.59 194 ASN A CA 1
ATOM 1497 C C . ASN A 1 194 ? 35.572 24.403 -17.299 1.00 35.59 194 ASN A C 1
ATOM 1499 O O . ASN A 1 194 ? 34.713 24.219 -16.442 1.00 35.59 194 ASN A O 1
ATOM 1503 N N . SER A 1 195 ? 36.599 23.593 -17.519 1.00 39.19 195 SER A N 1
ATOM 1504 C CA . SER A 1 195 ? 36.990 22.360 -16.853 1.00 39.19 195 SER A CA 1
ATOM 1505 C C . SER A 1 195 ? 38.224 22.596 -15.978 1.00 39.19 195 SER A C 1
ATOM 1507 O O . SER A 1 195 ? 39.200 23.155 -16.473 1.00 39.19 195 SER A O 1
ATOM 1509 N N . SER A 1 196 ? 38.220 22.086 -14.745 1.00 36.31 196 SER A N 1
ATOM 1510 C CA . SER A 1 196 ? 39.408 21.684 -13.961 1.00 36.31 196 SER A CA 1
ATOM 1511 C C . SER A 1 196 ? 38.912 21.000 -12.670 1.00 36.31 196 SER A C 1
ATOM 1513 O O . SER A 1 196 ? 38.059 21.533 -11.977 1.00 36.31 196 SER A O 1
ATOM 1515 N N . SER A 1 197 ? 39.174 19.709 -12.443 1.00 33.16 197 SER A N 1
ATOM 1516 C CA . SER A 1 197 ? 40.430 19.097 -11.969 1.00 33.16 197 SER A CA 1
ATOM 1517 C C . SER A 1 197 ? 40.752 19.390 -10.493 1.00 33.16 197 SER A C 1
ATOM 1519 O O . SER A 1 197 ? 41.279 20.453 -10.180 1.00 33.16 197 SER A O 1
ATOM 1521 N N . SER A 1 198 ? 40.497 18.391 -9.637 1.00 32.66 198 SER A N 1
ATOM 1522 C CA . SER A 1 198 ? 41.195 17.969 -8.394 1.00 32.66 198 SER A CA 1
ATOM 1523 C C . SER A 1 198 ? 40.136 17.468 -7.394 1.00 32.66 198 SER A C 1
ATOM 1525 O O . SER A 1 198 ? 39.136 18.129 -7.162 1.00 32.66 198 SER A O 1
ATOM 1527 N N . GLY A 1 199 ? 40.172 16.249 -6.859 1.00 31.56 199 GLY A N 1
ATOM 1528 C CA . GLY A 1 199 ? 41.333 15.505 -6.399 1.00 31.56 199 GLY A CA 1
ATOM 1529 C C . GLY A 1 199 ? 41.533 15.779 -4.911 1.00 31.56 199 GLY A C 1
ATOM 1530 O O . GLY A 1 199 ? 42.485 16.458 -4.561 1.00 31.56 199 GLY A O 1
ATOM 1531 N N . HIS A 1 200 ? 40.636 15.288 -4.047 1.00 30.91 200 HIS A N 1
ATOM 1532 C CA . HIS A 1 200 ? 40.986 15.006 -2.654 1.00 30.91 200 HIS A CA 1
ATOM 1533 C C . HIS A 1 200 ? 40.034 13.990 -2.016 1.00 30.91 200 HIS A C 1
ATOM 1535 O O . HIS A 1 200 ? 38.847 14.233 -1.813 1.00 30.91 200 HIS A O 1
ATOM 1541 N N . ILE A 1 201 ? 40.617 12.833 -1.716 1.00 36.41 201 ILE A N 1
ATOM 1542 C CA . ILE A 1 201 ? 40.100 11.786 -0.842 1.00 36.41 201 ILE A CA 1
ATOM 1543 C C . ILE A 1 201 ? 40.188 12.324 0.586 1.00 36.41 201 ILE A C 1
ATOM 1545 O O . ILE A 1 201 ? 41.266 12.750 0.992 1.00 36.41 201 ILE A O 1
ATOM 1549 N N . ASN A 1 202 ? 39.086 12.283 1.333 1.00 33.53 202 ASN A N 1
ATOM 1550 C CA . ASN A 1 202 ? 39.116 12.287 2.791 1.00 33.53 202 ASN A CA 1
ATOM 1551 C C . ASN A 1 202 ? 38.105 11.262 3.303 1.00 33.53 202 ASN A C 1
ATOM 1553 O O . ASN A 1 202 ? 36.890 11.439 3.206 1.00 33.53 202 ASN A O 1
ATOM 1557 N N . GLU A 1 203 ? 38.653 10.174 3.837 1.00 34.34 203 GLU A N 1
ATOM 1558 C CA . GLU A 1 203 ? 37.966 9.223 4.696 1.00 34.34 203 GLU A CA 1
ATOM 1559 C C . GLU A 1 203 ? 37.333 9.960 5.879 1.00 34.34 203 GLU A C 1
ATOM 1561 O O . GLU A 1 203 ? 38.025 10.610 6.660 1.00 34.34 203 GLU A O 1
ATOM 1566 N N . THR A 1 204 ? 36.025 9.803 6.077 1.00 35.16 204 THR A N 1
ATOM 1567 C CA . THR A 1 204 ? 35.426 9.995 7.400 1.00 35.16 204 THR A CA 1
ATOM 1568 C C . THR A 1 204 ? 34.429 8.879 7.682 1.00 35.16 204 THR A C 1
ATOM 1570 O O . THR A 1 204 ? 33.509 8.595 6.919 1.00 35.16 204 THR A O 1
ATOM 1573 N N . LYS A 1 205 ? 34.696 8.201 8.797 1.00 37.22 205 LYS A N 1
ATOM 1574 C CA . LYS A 1 205 ? 33.952 7.085 9.375 1.00 37.22 205 LYS A CA 1
ATOM 1575 C C . LYS A 1 205 ? 32.504 7.496 9.657 1.00 37.22 205 LYS A C 1
ATOM 1577 O O . LYS A 1 205 ? 32.261 8.388 10.465 1.00 37.22 205 LYS A O 1
ATOM 1582 N N . SER A 1 206 ? 31.546 6.806 9.046 1.00 32.44 206 SER A N 1
ATOM 1583 C CA . SER A 1 206 ? 30.121 6.919 9.357 1.00 32.44 206 SER A CA 1
ATOM 1584 C C . SER A 1 206 ? 29.755 5.967 10.498 1.00 32.44 206 SER A C 1
ATOM 1586 O O . SER A 1 206 ? 29.476 4.784 10.318 1.00 32.44 206 SER A O 1
ATOM 1588 N N . THR A 1 207 ? 29.762 6.506 11.715 1.00 34.16 207 THR A N 1
ATOM 1589 C CA . THR A 1 207 ? 29.215 5.854 12.905 1.00 34.16 207 THR A CA 1
ATOM 1590 C C . THR A 1 207 ? 27.690 5.918 12.850 1.00 34.16 207 THR A C 1
ATOM 1592 O O . THR A 1 207 ? 27.085 6.987 12.904 1.00 34.16 207 THR A O 1
ATOM 1595 N N . THR A 1 208 ? 27.056 4.756 12.766 1.00 40.19 208 THR A N 1
ATOM 1596 C CA . THR A 1 208 ? 25.619 4.557 12.965 1.00 40.19 208 THR A CA 1
ATOM 1597 C C . THR A 1 208 ? 25.180 5.086 14.331 1.00 40.19 208 THR A C 1
ATOM 1599 O O . THR A 1 208 ? 25.697 4.636 15.358 1.00 40.19 208 THR A O 1
ATOM 1602 N N . ARG A 1 209 ? 24.176 5.970 14.390 1.00 33.28 209 ARG A N 1
ATOM 1603 C CA . ARG A 1 209 ? 23.431 6.184 15.638 1.00 33.28 209 ARG A CA 1
ATOM 1604 C C . ARG A 1 209 ? 21.974 6.546 15.380 1.00 33.28 209 ARG A C 1
ATOM 1606 O O . ARG A 1 209 ? 21.639 7.649 14.970 1.00 33.28 209 ARG A O 1
ATOM 1613 N N . SER A 1 210 ? 21.119 5.562 15.648 1.00 41.75 210 SER A N 1
ATOM 1614 C CA . SER A 1 210 ? 19.670 5.698 15.726 1.00 41.75 210 SER A CA 1
ATOM 1615 C C . SER A 1 210 ? 19.299 6.623 16.886 1.00 41.75 210 SER A C 1
ATOM 1617 O O . SER A 1 210 ? 19.831 6.451 17.988 1.00 41.75 210 SER A O 1
ATOM 1619 N N . THR A 1 211 ? 18.349 7.536 16.688 1.00 36.53 211 THR A N 1
ATOM 1620 C CA . THR A 1 211 ? 17.700 8.251 17.791 1.00 36.53 211 THR A CA 1
ATOM 1621 C C . THR A 1 211 ? 16.182 8.146 17.686 1.00 36.53 211 THR A C 1
ATOM 1623 O O . THR A 1 211 ? 15.526 8.573 16.742 1.00 36.53 211 THR A O 1
ATOM 1626 N N . LYS A 1 212 ? 15.648 7.493 18.717 1.00 40.94 212 LYS A N 1
ATOM 1627 C CA . LYS A 1 212 ? 14.253 7.182 19.008 1.00 40.94 212 LYS A CA 1
ATOM 1628 C C . LYS A 1 212 ? 13.638 8.416 19.687 1.00 40.94 212 LYS A C 1
ATOM 1630 O O . LYS A 1 212 ? 14.033 8.753 20.800 1.00 40.94 212 LYS A O 1
ATOM 1635 N N . GLY A 1 213 ? 12.707 9.108 19.029 1.00 34.31 213 GLY A N 1
ATOM 1636 C CA . GLY A 1 213 ? 12.066 10.327 19.547 1.00 34.31 213 GLY A CA 1
ATOM 1637 C C . GLY A 1 213 ? 10.675 10.074 20.135 1.00 34.31 213 GLY A C 1
ATOM 1638 O O . GLY A 1 213 ? 9.705 9.930 19.398 1.00 34.31 213 GLY A O 1
ATOM 1639 N N . LYS A 1 214 ? 10.582 10.039 21.471 1.00 38.53 214 LYS A N 1
ATOM 1640 C CA . LYS A 1 214 ? 9.341 9.981 22.266 1.00 38.53 214 LYS A CA 1
ATOM 1641 C C . LYS A 1 214 ? 8.596 11.322 22.221 1.00 38.53 214 LYS A C 1
ATOM 1643 O O . LYS A 1 214 ? 9.161 12.343 22.600 1.00 38.53 214 LYS A O 1
ATOM 1648 N N . SER A 1 215 ? 7.311 11.317 21.878 1.00 38.00 215 SER A N 1
ATOM 1649 C CA . SER A 1 215 ? 6.404 12.463 22.036 1.00 38.00 215 SER A CA 1
ATOM 1650 C C . SER A 1 215 ? 5.543 12.291 23.298 1.00 38.00 215 SER A C 1
ATOM 1652 O O . SER A 1 215 ? 4.739 11.367 23.395 1.00 38.00 215 SER A O 1
ATOM 1654 N N . LYS A 1 216 ? 5.712 13.184 24.285 1.00 40.25 216 LYS A N 1
ATOM 1655 C CA . LYS A 1 216 ? 4.793 13.358 25.425 1.00 40.25 216 LYS A CA 1
ATOM 1656 C C . LYS A 1 216 ? 3.888 14.562 25.153 1.00 40.25 216 LYS A C 1
ATOM 1658 O O . LYS A 1 216 ? 4.376 15.677 24.991 1.00 40.25 216 LYS A O 1
ATOM 1663 N N . ALA A 1 217 ? 2.579 14.327 25.131 1.00 38.44 217 ALA A N 1
ATOM 1664 C CA . ALA A 1 217 ? 1.556 15.365 25.085 1.00 38.44 217 ALA A CA 1
ATOM 1665 C C . ALA A 1 217 ? 1.422 16.049 26.458 1.00 38.44 217 ALA A C 1
ATOM 1667 O O . ALA A 1 217 ? 1.332 15.379 27.488 1.00 38.44 217 ALA A O 1
ATOM 1668 N N . LYS A 1 218 ? 1.409 17.386 26.461 1.00 35.09 218 LYS A N 1
ATOM 1669 C CA . LYS A 1 218 ? 1.203 18.235 27.639 1.00 35.09 218 LYS A CA 1
ATOM 1670 C C . LYS A 1 218 ? -0.273 18.633 27.709 1.00 35.09 218 LYS A C 1
ATOM 1672 O O . LYS A 1 218 ? -0.787 19.289 26.807 1.00 35.09 218 LYS A O 1
ATOM 1677 N N . VAL A 1 219 ? -0.939 18.194 28.773 1.00 38.06 219 VAL A N 1
ATOM 1678 C CA . VAL A 1 219 ? -2.292 18.594 29.177 1.00 38.06 219 VAL A CA 1
ATOM 1679 C C . VAL A 1 219 ? -2.196 19.970 29.836 1.00 38.06 219 VAL A C 1
ATOM 1681 O O . VAL A 1 219 ? -1.448 20.124 30.797 1.00 38.06 219 VAL A O 1
ATOM 1684 N N . ASN A 1 220 ? -2.949 20.952 29.338 1.00 34.03 220 ASN A N 1
ATOM 1685 C CA . ASN A 1 220 ? -3.173 22.217 30.035 1.00 34.03 220 ASN A CA 1
ATOM 1686 C C . ASN A 1 220 ? -4.599 22.234 30.589 1.00 34.03 220 ASN A C 1
ATOM 1688 O O . ASN A 1 220 ? -5.576 22.309 29.847 1.00 34.03 220 ASN A O 1
ATOM 1692 N N . SER A 1 221 ? -4.679 22.167 31.913 1.00 38.22 221 SER A N 1
ATOM 1693 C CA . SER A 1 221 ? -5.854 22.428 32.732 1.00 38.22 221 SER A CA 1
ATOM 1694 C C . SER A 1 221 ? -5.697 23.790 33.407 1.00 38.22 221 SER A C 1
ATOM 1696 O O . SER A 1 221 ? -4.791 23.951 34.222 1.00 38.22 221 SER A O 1
ATOM 1698 N N . SER A 1 222 ? -6.592 24.736 33.128 1.00 37.66 222 SER A N 1
ATOM 1699 C CA . SER A 1 222 ? -6.895 25.846 34.040 1.00 37.66 222 SER A CA 1
ATOM 1700 C C . SER A 1 222 ? -8.136 26.621 33.583 1.00 37.66 222 SER A C 1
ATOM 1702 O O . SER A 1 222 ? -8.116 27.290 32.559 1.00 37.66 222 SER A O 1
ATOM 1704 N N . SER A 1 223 ? -9.203 26.579 34.385 1.00 34.50 223 SER A N 1
ATOM 1705 C CA . SER A 1 223 ? -9.907 27.804 34.791 1.00 34.50 223 SER A CA 1
ATOM 1706 C C . SER A 1 223 ? -10.818 27.528 35.993 1.00 34.50 223 SER A C 1
ATOM 1708 O O . SER A 1 223 ? -11.931 27.017 35.865 1.00 34.50 223 SER A O 1
ATOM 1710 N N . LEU A 1 224 ? -10.315 27.905 37.169 1.00 37.50 224 LEU A N 1
ATOM 1711 C CA . LEU A 1 224 ? -11.091 28.534 38.244 1.00 37.50 224 LEU A CA 1
ATOM 1712 C C . LEU A 1 224 ? -11.779 29.769 37.623 1.00 37.50 224 LEU A C 1
ATOM 1714 O O . LEU A 1 224 ? -11.206 30.383 36.732 1.00 37.50 224 LEU A O 1
ATOM 1718 N N . GLY A 1 225 ? -12.970 30.236 37.959 1.00 36.47 225 GLY A N 1
ATOM 1719 C CA . GLY A 1 225 ? -13.835 30.108 39.117 1.00 36.47 225 GLY A CA 1
ATOM 1720 C C . GLY A 1 225 ? -14.601 31.435 39.139 1.00 36.47 225 GLY A C 1
ATOM 1721 O O . GLY A 1 225 ? -13.985 32.475 38.946 1.00 36.47 225 GLY A O 1
ATOM 1722 N N . ASN A 1 226 ? -15.923 31.426 39.296 1.00 35.31 226 ASN A N 1
ATOM 1723 C CA . ASN A 1 226 ? -16.671 32.635 39.648 1.00 35.31 226 ASN A CA 1
ATOM 1724 C C . ASN A 1 226 ? -17.966 32.238 40.356 1.00 35.31 226 ASN A C 1
ATOM 1726 O O . ASN A 1 226 ? -18.896 31.701 39.755 1.00 35.31 226 ASN A O 1
ATOM 1730 N N . LYS A 1 227 ? -17.976 32.485 41.668 1.00 43.19 227 LYS A N 1
ATOM 1731 C CA . LYS A 1 227 ? -19.170 32.550 42.506 1.00 43.19 227 LYS A CA 1
ATOM 1732 C C . LYS A 1 227 ? -19.827 33.901 42.252 1.00 43.19 227 LYS A C 1
ATOM 1734 O O . LYS A 1 227 ? -19.140 34.907 42.344 1.00 43.19 227 LYS A O 1
ATOM 1739 N N . ASN A 1 228 ? -21.133 33.914 42.017 1.00 40.78 228 ASN A N 1
ATOM 1740 C CA . ASN A 1 228 ? -21.983 35.035 42.397 1.00 40.78 228 ASN A CA 1
ATOM 1741 C C . ASN A 1 228 ? -23.341 34.489 42.837 1.00 40.78 228 ASN A C 1
ATOM 1743 O O . ASN A 1 228 ? -24.053 33.832 42.079 1.00 40.78 228 ASN A O 1
ATOM 1747 N N . GLU A 1 229 ? -23.644 34.744 44.105 1.00 44.72 229 GLU A N 1
ATOM 1748 C CA . GLU A 1 229 ? -24.968 34.637 44.695 1.00 44.72 229 GLU A CA 1
ATOM 1749 C C . GLU A 1 229 ? -25.898 35.679 44.075 1.00 44.72 229 GLU A C 1
ATOM 1751 O O . GLU A 1 229 ? -25.500 36.821 43.860 1.00 44.72 229 GLU A O 1
ATOM 1756 N N . SER A 1 230 ? -27.164 35.317 43.876 1.00 44.03 230 SER A N 1
ATOM 1757 C CA . SER A 1 230 ? -28.289 36.255 43.940 1.00 44.03 230 SER A CA 1
ATOM 1758 C C . SER A 1 230 ? -29.585 35.481 44.175 1.00 44.03 230 SER A C 1
ATOM 1760 O O . SER A 1 230 ? -30.095 34.783 43.301 1.00 44.03 230 SER A O 1
ATOM 1762 N N . LYS A 1 231 ? -30.115 35.623 45.393 1.00 46.72 231 LYS A N 1
ATOM 1763 C CA . LYS A 1 231 ? -31.513 35.362 45.757 1.00 46.72 231 LYS A CA 1
ATOM 1764 C C . LYS A 1 231 ? -32.424 36.292 44.950 1.00 46.72 231 LYS A C 1
ATOM 1766 O O . LYS A 1 231 ? -32.191 37.493 44.994 1.00 46.72 231 LYS A O 1
ATOM 1771 N N . SER A 1 232 ? -33.518 35.795 44.366 1.00 43.03 232 SER A N 1
ATOM 1772 C CA . SER A 1 232 ? -34.781 36.556 44.324 1.00 43.03 232 SER A CA 1
ATOM 1773 C C . SER A 1 232 ? -35.986 35.724 43.860 1.00 43.03 232 SER A C 1
ATOM 1775 O O . SER A 1 232 ? -36.022 35.204 42.755 1.00 43.03 232 SER A O 1
ATOM 1777 N N . THR A 1 233 ? -36.961 35.661 44.767 1.00 42.75 233 THR A N 1
ATOM 1778 C CA . THR A 1 233 ? -38.426 35.707 44.602 1.00 42.75 233 THR A CA 1
ATOM 1779 C C . THR A 1 233 ? -39.191 34.752 43.665 1.00 42.75 233 THR A C 1
ATOM 1781 O O . THR A 1 233 ? -39.209 34.830 42.442 1.00 42.75 233 THR A O 1
ATOM 1784 N N . ARG A 1 234 ? -40.004 33.933 44.352 1.00 50.28 234 ARG A N 1
ATOM 1785 C CA . ARG A 1 234 ? -41.335 33.426 43.984 1.00 50.28 234 ARG A CA 1
ATOM 1786 C C . ARG A 1 234 ? -42.107 34.333 43.012 1.00 50.28 234 ARG A C 1
ATOM 1788 O O . ARG A 1 234 ? -42.428 35.463 43.368 1.00 50.28 234 ARG A O 1
ATOM 1795 N N . ARG A 1 235 ? -42.629 33.741 41.934 1.00 47.19 235 ARG A N 1
ATOM 1796 C CA . ARG A 1 235 ? -44.014 33.959 41.481 1.00 47.19 235 ARG A CA 1
ATOM 1797 C C . ARG A 1 235 ? -44.490 32.771 40.648 1.00 47.19 235 ARG A C 1
ATOM 1799 O O . ARG A 1 235 ? -43.987 32.490 39.569 1.00 47.19 235 ARG A O 1
ATOM 1806 N N . SER A 1 236 ? -45.455 32.056 41.212 1.00 55.72 236 SER A N 1
ATOM 1807 C CA . SER A 1 236 ? -46.211 30.987 40.580 1.00 55.72 236 SER A CA 1
ATOM 1808 C C . SER A 1 236 ? -47.224 31.577 39.601 1.00 55.72 236 SER A C 1
ATOM 1810 O O . SER A 1 236 ? -48.195 32.202 40.027 1.00 55.72 236 SER A O 1
ATOM 1812 N N . THR A 1 237 ? -47.053 31.318 38.310 1.00 47.59 237 THR A N 1
ATOM 1813 C CA . THR A 1 237 ? -48.131 31.430 37.324 1.00 47.59 237 THR A CA 1
ATOM 1814 C C . THR A 1 237 ? -48.281 30.089 36.611 1.00 47.59 237 THR A C 1
ATOM 1816 O O . THR A 1 237 ? -47.433 29.642 35.844 1.00 47.59 237 THR A O 1
ATOM 1819 N N . LYS A 1 238 ? -49.389 29.410 36.933 1.00 55.16 238 LYS A N 1
ATOM 1820 C CA . LYS A 1 238 ? -49.930 28.259 36.205 1.00 55.16 238 LYS A CA 1
ATOM 1821 C C . LYS A 1 238 ? -50.259 28.714 34.779 1.00 55.16 238 LYS A C 1
ATOM 1823 O O . LYS A 1 238 ? -51.334 29.257 34.548 1.00 55.16 238 LYS A O 1
ATOM 1828 N N . ALA A 1 239 ? -49.359 28.474 33.833 1.00 51.34 239 ALA A N 1
ATOM 1829 C CA . ALA A 1 239 ? -49.656 28.538 32.408 1.00 51.34 239 ALA A CA 1
ATOM 1830 C C . ALA A 1 239 ? -49.661 27.109 31.855 1.00 51.34 239 ALA A C 1
ATOM 1832 O O . ALA A 1 239 ? -48.636 26.428 31.822 1.00 51.34 239 ALA A O 1
ATOM 1833 N N . LYS A 1 240 ? -50.853 26.638 31.474 1.00 55.09 240 LYS A N 1
ATOM 1834 C CA . LYS A 1 240 ? -51.070 25.385 30.748 1.00 55.09 240 LYS A CA 1
ATOM 1835 C C . LYS A 1 240 ? -50.509 25.544 29.329 1.00 55.09 240 LYS A C 1
ATOM 1837 O O . LYS A 1 240 ? -51.261 25.818 28.403 1.00 55.09 240 LYS A O 1
ATOM 1842 N N . ASN A 1 241 ? -49.199 25.388 29.167 1.00 49.19 241 ASN A N 1
ATOM 1843 C CA . ASN A 1 241 ? -48.599 25.208 27.850 1.00 49.19 241 ASN A CA 1
ATOM 1844 C C . ASN A 1 241 ? -48.692 23.727 27.495 1.00 49.19 241 ASN A C 1
ATOM 1846 O O . ASN A 1 241 ? -47.944 22.893 28.004 1.00 49.19 241 ASN A O 1
ATOM 1850 N N . THR A 1 242 ? -49.658 23.413 26.637 1.00 52.59 242 THR A N 1
ATOM 1851 C CA . THR A 1 242 ? -49.740 22.176 25.867 1.00 52.59 242 THR A CA 1
ATOM 1852 C C . THR A 1 242 ? -48.454 22.030 25.060 1.00 52.59 242 THR A C 1
ATOM 1854 O O . THR A 1 242 ? -48.304 22.566 23.965 1.00 52.59 242 THR A O 1
ATOM 1857 N N . ALA A 1 243 ? -47.485 21.344 25.665 1.00 48.56 243 ALA A N 1
ATOM 1858 C CA . ALA A 1 243 ? -46.230 20.971 25.054 1.00 48.56 243 ALA A CA 1
ATOM 1859 C C . ALA A 1 243 ? -46.527 20.100 23.829 1.00 48.56 243 ALA A C 1
ATOM 1861 O O . ALA A 1 243 ? -46.787 18.903 23.951 1.00 48.56 243 ALA A O 1
ATOM 1862 N N . PHE A 1 244 ? -46.474 20.702 22.641 1.00 49.34 244 PHE A N 1
ATOM 1863 C CA . PHE A 1 244 ? -46.227 19.961 21.414 1.00 49.34 244 PHE A CA 1
ATOM 1864 C C . PHE A 1 244 ? -44.831 19.357 21.544 1.00 49.34 244 PHE A C 1
ATOM 1866 O O . PHE A 1 244 ? -43.815 19.963 21.205 1.00 49.34 244 PHE A O 1
ATOM 1873 N N . LYS A 1 245 ? -44.797 18.158 22.126 1.00 58.06 245 LYS A N 1
ATOM 1874 C CA . LYS A 1 245 ? -43.667 17.245 22.130 1.00 58.06 245 LYS A CA 1
ATOM 1875 C C . LYS A 1 245 ? -43.463 16.833 20.675 1.00 58.06 245 LYS A C 1
ATOM 1877 O O . LYS A 1 245 ? -43.959 15.804 20.232 1.00 58.06 245 LYS A O 1
ATOM 1882 N N . VAL A 1 246 ? -42.808 17.700 19.906 1.00 57.53 246 VAL A N 1
ATOM 1883 C CA . VAL A 1 246 ? -42.270 17.346 18.597 1.00 57.53 246 VAL A CA 1
ATOM 1884 C C . VAL A 1 246 ? -41.198 16.316 18.901 1.00 57.53 246 VAL A C 1
ATOM 1886 O O . VAL A 1 246 ? -40.063 16.650 19.237 1.00 57.53 246 VAL A O 1
ATOM 1889 N N . GLU A 1 247 ? -41.602 15.047 18.889 1.00 62.84 247 GLU A N 1
ATOM 1890 C CA . GLU A 1 247 ? -40.698 13.915 18.835 1.00 62.84 247 GLU A CA 1
ATOM 1891 C C . GLU A 1 247 ? -39.943 14.070 17.526 1.00 62.84 247 GLU A C 1
ATOM 1893 O O . GLU A 1 247 ? -40.380 13.643 16.459 1.00 62.84 247 GLU A O 1
ATOM 1898 N N . LYS A 1 248 ? -38.831 14.804 17.609 1.00 62.09 248 LYS A N 1
ATOM 1899 C CA . LYS A 1 248 ? -37.840 14.904 16.559 1.00 62.09 248 LYS A CA 1
ATOM 1900 C C . LYS A 1 248 ? -37.325 13.482 16.414 1.00 62.09 248 LYS A C 1
ATOM 1902 O O . LYS A 1 248 ? -36.439 13.060 17.156 1.00 62.09 248 LYS A O 1
ATOM 1907 N N . LYS A 1 249 ? -37.982 12.716 15.539 1.00 56.38 249 LYS A N 1
ATOM 1908 C CA . LYS A 1 249 ? -37.473 11.463 15.012 1.00 56.38 249 LYS A CA 1
ATOM 1909 C C . LYS A 1 249 ? -36.125 11.847 14.434 1.00 56.38 249 LYS A C 1
ATOM 1911 O O . LYS A 1 249 ? -36.043 12.435 13.361 1.00 56.38 249 LYS A O 1
ATOM 1916 N N . ASN A 1 250 ? -35.078 11.648 15.228 1.00 57.78 250 ASN A N 1
ATOM 1917 C CA . ASN A 1 250 ? -33.737 11.565 14.704 1.00 57.78 250 ASN A CA 1
ATOM 1918 C C . ASN A 1 250 ? -33.838 10.381 13.754 1.00 57.78 250 ASN A C 1
ATOM 1920 O O . ASN A 1 250 ? -33.868 9.240 14.205 1.00 57.78 250 ASN A O 1
ATOM 1924 N N . GLU A 1 251 ? -34.059 10.665 12.474 1.00 54.41 251 GLU A N 1
ATOM 1925 C CA . GLU A 1 251 ? -33.895 9.697 11.407 1.00 54.41 251 GLU A CA 1
ATOM 1926 C C . GLU A 1 251 ? -32.431 9.286 11.490 1.00 54.41 251 GLU A C 1
ATOM 1928 O O . GLU A 1 251 ? -31.519 9.969 11.018 1.00 54.41 251 GLU A O 1
ATOM 1933 N N . ILE A 1 252 ? -32.210 8.229 12.268 1.00 56.09 252 ILE A N 1
ATOM 1934 C CA . ILE A 1 252 ? -30.965 7.499 12.356 1.00 56.09 252 ILE A CA 1
ATOM 1935 C C . ILE A 1 252 ? -30.832 6.882 10.969 1.00 56.09 252 ILE A C 1
ATOM 1937 O O . ILE A 1 252 ? -31.368 5.816 10.692 1.00 56.09 252 ILE A O 1
ATOM 1941 N N . PHE A 1 253 ? -30.204 7.637 10.071 1.00 53.31 253 PHE A N 1
ATOM 1942 C CA . PHE A 1 253 ? -29.700 7.177 8.786 1.00 53.31 253 PHE A CA 1
ATOM 1943 C C . PHE A 1 253 ? -28.564 6.187 9.070 1.00 53.31 253 PHE A C 1
ATOM 1945 O O . PHE A 1 253 ? -27.384 6.508 8.958 1.00 53.31 253 PHE A O 1
ATOM 1952 N N . SER A 1 254 ? -28.911 4.994 9.536 1.00 62.47 254 SER A N 1
ATOM 1953 C CA . SER A 1 254 ? -28.119 3.818 9.235 1.00 62.47 254 SER A CA 1
ATOM 1954 C C . SER A 1 254 ? -28.966 3.015 8.267 1.00 62.47 254 SER A C 1
ATOM 1956 O O . SER A 1 254 ? -30.013 2.494 8.641 1.00 62.47 254 SER A O 1
ATOM 1958 N N . ASP A 1 255 ? -28.523 2.920 7.014 1.00 82.81 255 ASP A N 1
ATOM 1959 C CA . ASP A 1 255 ? -29.175 2.154 5.938 1.00 82.81 255 ASP A CA 1
ATOM 1960 C C . ASP A 1 255 ? -29.205 0.633 6.224 1.00 82.81 255 ASP A C 1
ATOM 1962 O O . ASP A 1 255 ? -29.305 -0.188 5.318 1.00 82.81 255 ASP A O 1
ATOM 1966 N N . GLY A 1 256 ? -29.049 0.229 7.489 1.00 92.50 256 GLY A N 1
ATOM 1967 C CA . GLY A 1 256 ? -28.864 -1.148 7.910 1.00 92.50 256 GLY A CA 1
ATOM 1968 C C . GLY A 1 256 ? -27.575 -1.770 7.378 1.00 92.50 256 GLY A C 1
ATOM 1969 O O . GLY A 1 256 ? -27.468 -2.987 7.425 1.00 92.50 256 GLY A O 1
ATOM 1970 N N . MET A 1 257 ? -26.625 -0.980 6.864 1.00 96.12 257 MET A N 1
ATOM 1971 C CA . MET A 1 257 ? -25.376 -1.452 6.255 1.00 96.12 257 MET A CA 1
ATOM 1972 C C . MET A 1 257 ? -24.177 -1.194 7.167 1.00 96.12 257 MET A C 1
ATOM 1974 O O . MET A 1 257 ? -24.049 -0.111 7.740 1.00 96.12 257 MET A O 1
ATOM 1978 N N . ASP A 1 258 ? -23.286 -2.176 7.270 1.00 95.81 258 ASP A N 1
ATOM 1979 C CA . ASP A 1 258 ? -22.011 -2.057 7.970 1.00 95.81 258 ASP A CA 1
ATOM 1980 C C . ASP A 1 258 ? -21.062 -1.126 7.190 1.00 95.81 258 ASP A C 1
ATOM 1982 O O . ASP A 1 258 ? -20.741 -1.410 6.031 1.00 95.81 258 ASP A O 1
ATOM 1986 N N . PRO A 1 259 ? -20.556 -0.036 7.793 1.00 94.81 259 PRO A N 1
ATOM 1987 C CA . PRO A 1 259 ? -19.621 0.865 7.127 1.00 94.81 259 PRO A CA 1
ATOM 1988 C C . PRO A 1 259 ? -18.305 0.209 6.672 1.00 94.81 259 PRO A C 1
ATOM 1990 O O . PRO A 1 259 ? -17.645 0.751 5.784 1.00 94.81 259 PRO A O 1
ATOM 1993 N N . ILE A 1 260 ? -17.899 -0.919 7.273 1.00 96.00 260 ILE A N 1
ATOM 1994 C CA . ILE A 1 260 ? -16.623 -1.591 6.972 1.00 96.00 260 ILE A CA 1
ATOM 1995 C C . ILE A 1 260 ? -16.757 -2.492 5.743 1.00 96.00 260 ILE A C 1
ATOM 1997 O O . ILE A 1 260 ? -16.031 -2.318 4.764 1.00 96.00 260 ILE A O 1
ATOM 2001 N N . THR A 1 261 ? -17.672 -3.461 5.788 1.00 96.31 261 THR A N 1
ATOM 2002 C CA . THR A 1 261 ? -17.835 -4.469 4.726 1.00 96.31 261 THR A CA 1
ATOM 2003 C C . THR A 1 261 ? -18.835 -4.048 3.655 1.00 96.31 261 THR A C 1
ATOM 2005 O O . THR A 1 261 ? -18.819 -4.606 2.561 1.00 96.31 261 THR A O 1
ATOM 2008 N N . ARG A 1 262 ? -19.677 -3.041 3.938 1.00 95.56 262 ARG A N 1
ATOM 2009 C CA . ARG A 1 262 ? -20.846 -2.654 3.127 1.00 95.56 262 ARG A CA 1
ATOM 2010 C C . ARG A 1 262 ? -21.866 -3.780 2.962 1.00 95.56 262 ARG A C 1
ATOM 2012 O O . ARG A 1 262 ? -22.631 -3.788 2.001 1.00 95.56 262 ARG A O 1
ATOM 2019 N N . GLU A 1 263 ? -21.874 -4.720 3.898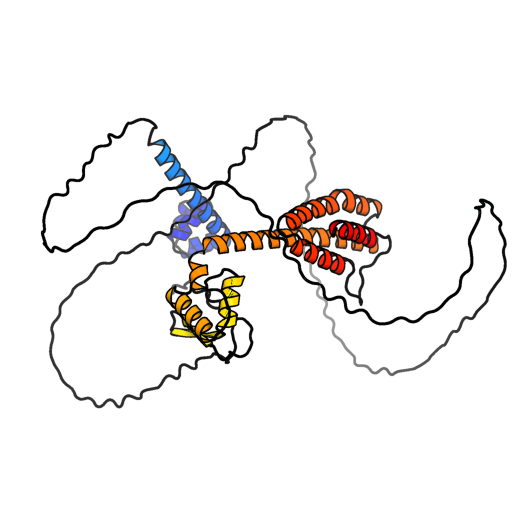 1.00 96.69 263 GLU A N 1
ATOM 2020 C CA . GLU A 1 263 ? -22.871 -5.781 3.986 1.00 96.69 263 GLU A CA 1
ATOM 2021 C C . GLU A 1 263 ? -23.983 -5.377 4.963 1.00 96.69 263 GLU A C 1
ATOM 2023 O O . GLU A 1 263 ? -23.756 -4.536 5.838 1.00 96.69 263 GLU A O 1
ATOM 2028 N N . PRO A 1 264 ? -25.191 -5.954 4.853 1.00 97.00 264 PRO A N 1
ATOM 2029 C CA . PRO A 1 264 ? -26.240 -5.734 5.839 1.00 97.00 264 PRO A CA 1
ATOM 2030 C C . PRO A 1 264 ? -25.764 -6.098 7.250 1.00 97.00 264 PRO A C 1
ATOM 2032 O O . PRO A 1 264 ? -25.137 -7.138 7.453 1.00 97.00 264 PRO A O 1
ATOM 2035 N N . LEU A 1 265 ? -26.086 -5.251 8.229 1.00 97.06 265 LEU A N 1
ATOM 2036 C CA . LEU A 1 265 ? -25.733 -5.447 9.631 1.00 97.06 265 LEU A CA 1
ATOM 2037 C C . LEU A 1 265 ? -26.245 -6.805 10.126 1.00 97.06 265 LEU A C 1
ATOM 2039 O O . LEU A 1 265 ? -27.417 -7.156 9.958 1.00 97.06 265 LEU A O 1
ATOM 2043 N N . GLY A 1 266 ? -25.347 -7.564 10.754 1.00 95.50 266 GLY A N 1
ATOM 2044 C CA . GLY A 1 266 ? -25.644 -8.881 11.293 1.00 95.50 266 GLY A CA 1
ATOM 2045 C C . GLY A 1 266 ? -26.467 -8.845 12.583 1.00 95.50 266 GLY A C 1
ATOM 2046 O O . GLY A 1 266 ? -26.994 -7.825 13.025 1.00 95.50 266 GLY A O 1
ATOM 2047 N N . LYS A 1 267 ? -26.552 -10.004 13.247 1.00 97.00 267 LYS A N 1
ATOM 2048 C CA . LYS A 1 267 ? -27.272 -10.155 14.527 1.00 97.00 267 LYS A CA 1
ATOM 2049 C C . LYS A 1 267 ? -26.613 -9.395 15.682 1.00 97.00 267 LYS A C 1
ATOM 2051 O O . LYS A 1 267 ? -27.261 -9.122 16.690 1.00 97.00 267 LYS A O 1
ATOM 2056 N N . HIS A 1 268 ? -25.320 -9.107 15.570 1.00 97.88 268 HIS A N 1
ATOM 2057 C CA . HIS A 1 268 ? -24.496 -8.609 16.663 1.00 97.88 268 HIS A CA 1
ATOM 2058 C C . HIS A 1 268 ? -24.021 -7.195 16.353 1.00 97.88 268 HIS A C 1
ATOM 2060 O O . HIS A 1 268 ? -22.874 -6.978 15.983 1.00 97.88 268 HIS A O 1
ATOM 2066 N N . VAL A 1 269 ? -24.919 -6.226 16.519 1.00 98.00 269 VAL A N 1
ATOM 2067 C CA . VAL A 1 269 ? -24.637 -4.825 16.196 1.00 98.00 269 VAL A CA 1
ATOM 2068 C C . VAL A 1 269 ? -23.968 -4.119 17.374 1.00 98.00 269 VAL A C 1
ATOM 2070 O O . VAL A 1 269 ? -24.492 -4.099 18.490 1.00 98.00 269 VAL A O 1
ATOM 2073 N N . PHE A 1 270 ? -22.823 -3.494 17.118 1.00 98.06 270 PHE A N 1
ATOM 2074 C CA . PHE A 1 270 ? -22.162 -2.586 18.045 1.00 98.06 270 PHE A CA 1
ATOM 2075 C C . PHE A 1 270 ? -22.510 -1.132 17.708 1.00 98.06 270 PHE A C 1
ATOM 2077 O O . PHE A 1 270 ? -22.302 -0.679 16.584 1.00 98.06 270 PHE A O 1
ATOM 2084 N N . THR A 1 271 ? -23.016 -0.381 18.691 1.00 97.56 271 THR A N 1
ATOM 2085 C CA . THR A 1 271 ? -23.370 1.038 18.530 1.00 97.56 271 THR A CA 1
ATOM 2086 C C . THR A 1 271 ? -22.346 1.945 19.211 1.00 97.56 271 THR A C 1
ATOM 2088 O O . THR A 1 271 ? -22.199 1.927 20.442 1.00 97.56 271 THR A O 1
ATOM 2091 N N . PHE A 1 272 ? -21.680 2.777 18.413 1.00 97.19 272 PHE A N 1
ATOM 2092 C CA . PHE A 1 272 ? -20.727 3.792 18.853 1.00 97.19 272 PHE A CA 1
ATOM 2093 C C . PHE A 1 272 ? -21.370 5.183 18.848 1.00 97.19 272 PHE A C 1
ATOM 2095 O O . PHE A 1 272 ? -21.943 5.609 17.847 1.00 97.19 272 PHE A O 1
ATOM 2102 N N . LYS A 1 273 ? -21.264 5.918 19.962 1.00 96.25 273 LYS A N 1
ATOM 2103 C CA . LYS A 1 273 ? -21.830 7.269 20.088 1.00 96.25 273 LYS A CA 1
ATOM 2104 C C . LYS A 1 273 ? -20.764 8.313 19.781 1.00 96.25 273 LYS A C 1
ATOM 2106 O O . LYS A 1 273 ? -19.819 8.474 20.550 1.00 96.25 273 LYS A O 1
ATOM 2111 N N . ARG A 1 274 ? -20.926 9.050 18.681 1.00 95.94 274 ARG A N 1
ATOM 2112 C CA . ARG A 1 274 ? -20.029 10.156 18.321 1.00 95.94 274 ARG A CA 1
ATOM 2113 C C . ARG A 1 274 ? -20.318 11.378 19.222 1.00 95.94 274 ARG A C 1
ATOM 2115 O O . ARG A 1 274 ? -21.455 11.552 19.664 1.00 95.94 274 ARG A O 1
ATOM 2122 N N . PRO A 1 275 ? -19.348 12.286 19.445 1.00 94.56 275 PRO A N 1
ATOM 2123 C CA . PRO A 1 275 ? -19.512 13.484 20.281 1.00 94.56 275 PRO A CA 1
ATOM 2124 C C . PRO A 1 275 ? -20.672 14.398 19.864 1.00 94.56 275 PRO A C 1
ATOM 2126 O O . PRO A 1 275 ? -21.266 15.069 20.700 1.00 94.56 275 PRO A O 1
ATOM 2129 N N . TYR A 1 276 ? -21.028 14.400 18.576 1.00 91.62 276 TYR A N 1
ATOM 2130 C CA . TYR A 1 276 ? -22.136 15.191 18.028 1.00 91.62 276 TYR A CA 1
ATOM 2131 C C . TYR A 1 276 ? -23.516 14.536 18.208 1.00 91.62 276 TYR A C 1
ATOM 2133 O O . TYR A 1 276 ? -24.489 14.986 17.608 1.00 91.62 276 TYR A O 1
ATOM 2141 N N . GLY A 1 277 ? -23.606 13.439 18.966 1.00 90.38 277 GLY A N 1
ATOM 2142 C CA . GLY A 1 277 ? -24.846 12.692 19.183 1.00 90.38 277 GLY A CA 1
ATOM 2143 C C . GLY A 1 277 ? -25.268 11.798 18.014 1.00 90.38 277 GLY A C 1
ATOM 2144 O O . GLY A 1 277 ? -26.271 11.102 18.127 1.00 90.38 277 GLY A O 1
ATOM 2145 N N . LYS A 1 278 ? -24.512 11.779 16.906 1.00 92.50 278 LYS A N 1
ATOM 2146 C CA . LYS A 1 278 ? -24.697 10.788 15.838 1.00 92.50 278 LYS A CA 1
ATOM 2147 C C . LYS A 1 278 ? -24.199 9.426 16.314 1.00 92.50 278 LYS A C 1
ATOM 2149 O O . LYS A 1 278 ? -23.100 9.330 16.859 1.00 92.50 278 LYS A O 1
ATOM 2154 N N . GLU A 1 279 ? -24.986 8.385 16.091 1.00 95.19 279 GLU A N 1
ATOM 2155 C CA . GLU A 1 279 ? -24.612 7.012 16.419 1.00 95.19 279 GLU A CA 1
ATOM 2156 C C . GLU A 1 279 ? -24.184 6.285 15.141 1.00 95.19 279 GLU A C 1
ATOM 2158 O O . GLU A 1 279 ? -24.825 6.425 14.103 1.00 95.19 279 GLU A O 1
ATOM 2163 N N . ALA A 1 280 ? -23.081 5.547 15.216 1.00 95.19 280 ALA A N 1
ATOM 2164 C CA . ALA A 1 280 ? -22.605 4.670 14.155 1.00 95.19 280 ALA A CA 1
ATOM 2165 C C . ALA A 1 280 ? -22.832 3.218 14.576 1.00 95.19 280 ALA A C 1
ATOM 2167 O O . ALA A 1 280 ? -22.613 2.867 15.740 1.00 95.19 280 ALA A O 1
ATOM 2168 N N . GLN A 1 281 ? -23.294 2.391 13.646 1.00 97.06 281 GLN A N 1
ATOM 2169 C CA . GLN A 1 281 ? -23.578 0.979 13.876 1.00 97.06 281 GLN A CA 1
ATOM 2170 C C . GLN A 1 281 ? -22.641 0.136 13.018 1.00 97.06 281 GLN A C 1
ATOM 2172 O O . GLN A 1 281 ? -22.479 0.414 11.835 1.00 97.06 281 GLN A O 1
ATOM 2177 N N . PHE A 1 282 ? -22.039 -0.878 13.626 1.00 97.69 282 PHE A N 1
ATOM 2178 C CA . PHE A 1 282 ? -21.121 -1.813 12.978 1.00 97.69 282 PHE A CA 1
ATOM 2179 C C . PHE A 1 282 ? -21.541 -3.237 13.312 1.00 97.69 282 PHE A C 1
ATOM 2181 O O . PHE A 1 282 ? -22.080 -3.467 14.402 1.00 97.69 282 PHE A O 1
ATOM 2188 N N . ASP A 1 283 ? -21.252 -4.202 12.440 1.00 97.94 283 ASP A N 1
ATOM 2189 C CA . ASP A 1 283 ? -21.227 -5.585 12.901 1.00 97.94 283 ASP A CA 1
ATOM 2190 C C . ASP A 1 283 ? -20.038 -5.756 13.860 1.00 97.94 283 ASP A C 1
ATOM 2192 O O . ASP A 1 283 ? -18.928 -5.265 13.640 1.00 97.94 283 ASP A O 1
ATOM 2196 N N . ALA A 1 284 ? -20.278 -6.380 15.008 1.00 98.31 284 ALA A N 1
ATOM 2197 C CA . ALA A 1 284 ? -19.259 -6.471 16.041 1.00 98.31 284 ALA A CA 1
ATOM 2198 C C . ALA A 1 284 ? -18.078 -7.353 15.612 1.00 98.31 284 ALA A C 1
ATOM 2200 O O . ALA A 1 284 ? -16.950 -7.093 16.028 1.00 98.31 284 ALA A O 1
ATOM 2201 N N . GLY A 1 285 ? -18.318 -8.384 14.796 1.00 98.00 285 GLY A N 1
ATOM 2202 C CA . GLY A 1 285 ? -17.268 -9.282 14.325 1.00 98.00 285 GLY A CA 1
ATOM 2203 C C . GLY A 1 285 ? -16.325 -8.583 13.351 1.00 98.00 285 GLY A C 1
ATOM 2204 O O . GLY A 1 285 ? -15.107 -8.633 13.534 1.00 98.00 285 GLY A O 1
ATOM 2205 N N . THR A 1 286 ? -16.892 -7.883 12.368 1.00 98.12 286 THR A N 1
ATOM 2206 C CA . THR A 1 286 ? -16.137 -7.132 11.351 1.00 98.12 286 THR A CA 1
ATOM 2207 C C . THR A 1 286 ? -15.330 -5.996 11.978 1.00 98.12 286 THR A C 1
ATOM 2209 O O . THR A 1 286 ? -14.165 -5.802 11.627 1.00 98.12 286 THR A O 1
ATOM 2212 N N . LEU A 1 287 ? -15.901 -5.286 12.959 1.00 98.31 287 LEU A N 1
ATOM 2213 C CA . LEU A 1 287 ? -15.211 -4.207 13.662 1.00 98.31 287 LEU A CA 1
ATOM 2214 C C . LEU A 1 287 ? -14.007 -4.724 14.458 1.00 98.31 287 LEU A C 1
ATOM 2216 O O . LEU A 1 287 ? -12.942 -4.107 14.417 1.00 98.31 287 LEU A O 1
ATOM 2220 N N . VAL A 1 288 ? -14.143 -5.858 15.154 1.00 98.31 288 VAL A N 1
ATOM 2221 C CA . VAL A 1 288 ? -13.013 -6.476 15.867 1.00 98.31 288 VAL A CA 1
ATOM 2222 C C . VAL A 1 288 ? -11.922 -6.917 14.896 1.00 98.31 288 VAL A C 1
ATOM 2224 O O . VAL A 1 288 ? -10.753 -6.601 15.123 1.00 98.31 288 VAL A O 1
ATOM 2227 N N . ASP A 1 289 ? -12.286 -7.591 13.803 1.00 97.94 289 ASP A N 1
ATOM 2228 C CA . ASP A 1 289 ? -11.322 -8.017 12.783 1.00 97.94 289 ASP A CA 1
ATOM 2229 C C . ASP A 1 289 ? -10.574 -6.823 12.186 1.00 97.94 289 ASP A C 1
ATOM 2231 O O . ASP A 1 289 ? -9.348 -6.856 12.081 1.00 97.94 289 ASP A O 1
ATOM 2235 N N . TYR A 1 290 ? -11.285 -5.740 11.863 1.00 97.50 290 TYR A N 1
ATOM 2236 C CA . TYR A 1 290 ? -10.685 -4.512 11.352 1.00 97.50 290 TYR A CA 1
ATOM 2237 C C . TYR A 1 290 ? -9.674 -3.917 12.339 1.00 97.50 290 TYR A C 1
ATOM 2239 O O . TYR A 1 290 ? -8.546 -3.618 11.942 1.00 97.50 290 TYR A O 1
ATOM 2247 N N . ILE A 1 291 ? -10.036 -3.755 13.617 1.00 97.31 291 ILE A N 1
ATOM 2248 C CA . ILE A 1 291 ? -9.143 -3.129 14.605 1.00 97.31 291 ILE A CA 1
ATOM 2249 C C . ILE A 1 291 ? -7.908 -4.005 14.848 1.00 97.31 291 ILE A C 1
ATOM 2251 O O . ILE A 1 291 ? -6.792 -3.490 14.890 1.00 97.31 291 ILE A O 1
ATOM 2255 N N . LEU A 1 292 ? -8.075 -5.325 14.965 1.00 96.81 292 LEU A N 1
ATOM 2256 C CA . LEU A 1 292 ? -6.954 -6.242 15.196 1.00 96.81 292 LEU A CA 1
ATOM 2257 C C . LEU A 1 292 ? -6.047 -6.390 13.967 1.00 96.81 292 LEU A C 1
ATOM 2259 O O . LEU A 1 292 ? -4.832 -6.515 14.118 1.00 96.81 292 LEU A O 1
ATOM 2263 N N . ALA A 1 293 ? -6.609 -6.369 12.756 1.00 95.25 293 ALA A N 1
ATOM 2264 C CA . ALA A 1 293 ? -5.831 -6.458 11.525 1.00 95.25 293 ALA A CA 1
ATOM 2265 C C . ALA A 1 293 ? -5.068 -5.158 11.235 1.00 95.25 293 ALA A C 1
ATOM 2267 O O . ALA A 1 293 ? -3.881 -5.201 10.913 1.00 95.25 293 ALA A O 1
ATOM 2268 N N . SER A 1 294 ? -5.735 -4.008 11.372 1.00 94.94 294 SER A N 1
ATOM 2269 C CA . SER A 1 294 ? -5.146 -2.694 11.082 1.00 94.94 294 SER A CA 1
ATOM 2270 C C . SER A 1 294 ? -4.263 -2.157 12.209 1.00 94.94 294 SER A C 1
ATOM 2272 O O . SER A 1 294 ? -3.373 -1.343 11.963 1.00 94.94 294 SER A O 1
ATOM 2274 N N . GLY A 1 295 ? -4.525 -2.562 13.455 1.00 95.56 295 GLY A N 1
ATOM 2275 C CA . GLY A 1 295 ? -3.940 -1.933 14.637 1.00 95.56 295 GLY A CA 1
ATOM 2276 C C . GLY A 1 295 ? -4.392 -0.486 14.860 1.00 95.56 295 GLY A C 1
ATOM 2277 O O . GLY A 1 295 ? -3.767 0.230 15.645 1.00 95.56 295 GLY A O 1
ATOM 2278 N N . ASP A 1 296 ? -5.435 -0.028 14.158 1.00 95.94 296 ASP A N 1
ATOM 2279 C CA . ASP A 1 296 ? -5.970 1.324 14.279 1.00 95.94 296 ASP A CA 1
ATOM 2280 C C . ASP A 1 296 ? -7.164 1.334 15.243 1.00 95.94 296 ASP A C 1
ATOM 2282 O O . ASP A 1 296 ? -8.252 0.852 14.937 1.00 95.94 296 ASP A O 1
ATOM 2286 N N . PHE A 1 297 ? -6.963 1.898 16.435 1.00 96.50 297 PHE A N 1
ATOM 2287 C CA . PHE A 1 297 ? -7.977 1.981 17.499 1.00 96.50 297 PHE A CA 1
ATOM 2288 C C . PHE A 1 297 ? -8.884 3.216 17.351 1.00 96.50 297 PHE A C 1
ATOM 2290 O O . PHE A 1 297 ? -9.353 3.793 18.340 1.00 96.50 297 PHE A O 1
ATOM 2297 N N . LEU A 1 298 ? -9.094 3.647 16.111 1.00 97.12 298 LEU A N 1
ATOM 2298 C CA . LEU A 1 298 ? -9.968 4.746 15.728 1.00 97.12 298 LEU A CA 1
ATOM 2299 C C . LEU A 1 298 ? -11.199 4.188 15.017 1.00 97.12 298 LEU A C 1
ATOM 2301 O O . LEU A 1 298 ? -11.128 3.190 14.302 1.00 97.12 298 LEU A O 1
ATOM 2305 N N . GLU A 1 299 ? -12.330 4.858 15.186 1.00 96.44 299 GLU A N 1
ATOM 2306 C CA . GLU A 1 299 ? -13.549 4.506 14.473 1.00 96.44 299 GLU A CA 1
ATOM 2307 C C . GLU A 1 299 ? -13.344 4.694 12.949 1.00 96.44 299 GLU A C 1
ATOM 2309 O O . GLU A 1 299 ? -12.780 5.715 12.542 1.00 96.44 299 GLU A O 1
ATOM 2314 N N . PRO A 1 300 ? -13.725 3.722 12.089 1.00 95.94 300 PRO A N 1
ATOM 2315 C CA . PRO A 1 300 ? -13.279 3.697 10.688 1.00 95.94 300 PRO A CA 1
ATOM 2316 C C . PRO A 1 300 ? -13.688 4.903 9.826 1.00 95.94 300 PRO A C 1
ATOM 2318 O O . PRO A 1 300 ? -12.962 5.271 8.898 1.00 95.94 300 PRO A O 1
ATOM 2321 N N . GLU A 1 301 ? -14.834 5.525 10.112 1.00 93.06 301 GLU A N 1
ATOM 2322 C CA . GLU A 1 301 ? -15.439 6.571 9.276 1.00 93.06 301 GLU A CA 1
ATOM 2323 C C . GLU A 1 301 ? -15.079 7.975 9.785 1.00 93.06 301 GLU A C 1
ATOM 2325 O O . GLU A 1 301 ? -14.507 8.797 9.075 1.00 93.06 301 GLU A O 1
ATOM 2330 N N . SER A 1 302 ? -15.384 8.237 11.051 1.00 95.25 302 SER A N 1
ATOM 2331 C CA . SER A 1 302 ? -15.161 9.489 11.769 1.00 95.25 302 SER A CA 1
ATOM 2332 C C . SER A 1 302 ? -13.741 9.650 12.312 1.00 95.25 302 SER A C 1
ATOM 2334 O O . SER A 1 302 ? -13.370 10.765 12.681 1.00 95.25 302 SER A O 1
ATOM 2336 N N . ARG A 1 303 ? -12.946 8.569 12.376 1.00 96.38 303 ARG A N 1
ATOM 2337 C CA . ARG A 1 303 ? -11.571 8.551 12.920 1.00 96.38 303 ARG A CA 1
ATOM 2338 C C . ARG A 1 303 ? -11.472 9.000 14.378 1.00 96.38 303 ARG A C 1
ATOM 2340 O O . ARG A 1 303 ? -10.419 9.436 14.840 1.00 96.38 303 ARG A O 1
ATOM 2347 N N . ILE A 1 304 ? -12.568 8.884 15.120 1.00 96.69 304 ILE A N 1
ATOM 2348 C CA . ILE A 1 304 ? -12.628 9.232 16.540 1.00 96.69 304 ILE A CA 1
ATOM 2349 C C . ILE A 1 304 ? -12.036 8.075 17.351 1.00 96.69 304 ILE A C 1
ATOM 2351 O O . ILE A 1 304 ? -12.403 6.927 17.105 1.00 96.69 304 ILE A O 1
ATOM 2355 N N . PRO A 1 305 ? -11.140 8.331 18.320 1.00 97.12 305 PRO A N 1
ATOM 2356 C CA . PRO A 1 305 ? -10.583 7.269 19.141 1.00 97.12 305 PRO A CA 1
ATOM 2357 C C . PRO A 1 305 ? -11.667 6.619 19.986 1.00 97.12 305 PRO A C 1
ATOM 2359 O O . PRO A 1 305 ? -12.447 7.297 20.660 1.00 97.12 305 PRO A O 1
ATOM 2362 N N . PHE A 1 306 ? -11.686 5.293 19.979 1.00 97.38 306 PHE A N 1
ATOM 2363 C CA . PHE A 1 306 ? -12.569 4.558 20.862 1.00 97.38 306 PHE A CA 1
ATOM 2364 C C . PHE A 1 306 ? -12.125 4.708 22.315 1.00 97.38 306 PHE A C 1
ATOM 2366 O O . PHE A 1 306 ? -10.933 4.666 22.634 1.00 97.38 306 PHE A O 1
ATOM 2373 N N . SER A 1 307 ? -13.093 4.838 23.222 1.00 96.69 307 SER A N 1
ATOM 2374 C CA . SER A 1 307 ? -12.772 4.824 24.642 1.00 96.69 307 SER A CA 1
ATOM 2375 C C . SER A 1 307 ? -12.396 3.403 25.099 1.00 96.69 307 SER A C 1
ATOM 2377 O O . SER A 1 307 ? -12.899 2.415 24.552 1.00 96.69 307 SER A O 1
ATOM 2379 N N . PRO A 1 308 ? -11.582 3.250 26.161 1.00 96.88 308 PRO A N 1
ATOM 2380 C CA . PRO A 1 308 ? -11.295 1.934 26.737 1.00 96.88 308 PRO A CA 1
ATOM 2381 C C . PRO A 1 308 ? -12.561 1.181 27.179 1.00 96.88 308 PRO A C 1
ATOM 2383 O O . PRO A 1 308 ? -12.599 -0.048 27.163 1.00 96.88 308 PRO A O 1
ATOM 2386 N N . ASN A 1 309 ? -13.616 1.912 27.554 1.00 97.50 309 ASN A N 1
ATOM 2387 C CA . ASN A 1 309 ? -14.903 1.327 27.920 1.00 97.50 309 ASN A CA 1
ATOM 2388 C C . ASN A 1 309 ? -15.655 0.791 26.698 1.00 97.50 309 ASN A C 1
ATOM 2390 O O . ASN A 1 309 ? -16.274 -0.267 26.793 1.00 97.50 309 ASN A O 1
ATOM 2394 N N . ASP A 1 310 ? -15.574 1.471 25.554 1.00 97.75 310 ASP A N 1
ATOM 2395 C CA . ASP A 1 310 ? -16.160 0.990 24.300 1.00 97.75 310 ASP A CA 1
ATOM 2396 C C . ASP A 1 310 ? -15.490 -0.302 23.839 1.00 97.75 310 ASP A C 1
ATOM 2398 O O . ASP A 1 310 ? -16.184 -1.244 23.466 1.00 97.75 310 ASP A O 1
ATOM 2402 N N . MET A 1 311 ? -14.168 -0.399 23.988 1.00 98.00 311 MET A N 1
ATOM 2403 C CA . MET A 1 311 ? -13.415 -1.623 23.696 1.00 98.00 311 MET A CA 1
ATOM 2404 C C . MET A 1 311 ? -13.841 -2.801 24.579 1.00 98.00 311 MET A C 1
ATOM 2406 O O . MET A 1 311 ? -14.119 -3.886 24.076 1.00 98.00 311 MET A O 1
ATOM 2410 N N . LYS A 1 312 ? -14.004 -2.586 25.893 1.00 98.06 312 LYS A N 1
ATOM 2411 C CA . LYS A 1 312 ? -14.548 -3.623 26.793 1.00 98.06 312 LYS A CA 1
ATOM 2412 C C . LYS A 1 312 ? -15.974 -4.027 26.420 1.00 98.06 312 LYS A C 1
ATOM 2414 O O . LYS A 1 312 ? -16.333 -5.198 26.533 1.00 98.06 312 LYS A O 1
ATOM 2419 N N . ARG A 1 313 ? -16.814 -3.060 26.031 1.00 98.25 313 ARG A N 1
ATOM 2420 C CA . ARG A 1 313 ? -18.196 -3.320 25.596 1.00 98.25 313 ARG A CA 1
ATOM 2421 C C . ARG A 1 313 ? -18.212 -4.169 24.328 1.00 98.25 313 ARG A C 1
ATOM 2423 O O . ARG A 1 313 ? -18.997 -5.113 24.276 1.00 98.25 313 ARG A O 1
ATOM 2430 N N . LEU A 1 314 ? -17.342 -3.861 23.368 1.00 98.38 314 LEU A N 1
ATOM 2431 C CA . LEU A 1 314 ? -17.186 -4.612 22.127 1.00 98.38 314 LEU A CA 1
ATOM 2432 C C . LEU A 1 314 ? -16.743 -6.056 22.406 1.00 98.38 314 LEU A C 1
ATOM 2434 O O . LEU A 1 314 ? -17.435 -6.985 21.999 1.00 98.38 314 LEU A O 1
ATOM 2438 N N . ASP A 1 315 ? -15.691 -6.256 23.204 1.00 98.50 315 ASP A N 1
ATOM 2439 C CA . ASP A 1 315 ? -15.210 -7.597 23.572 1.00 98.50 315 ASP A CA 1
ATOM 2440 C C . ASP A 1 315 ? -16.277 -8.427 24.300 1.00 98.50 315 ASP A C 1
ATOM 2442 O O . ASP A 1 315 ? -16.460 -9.613 24.026 1.00 98.50 315 ASP A O 1
ATOM 2446 N N . ASN A 1 316 ? -17.024 -7.813 25.223 1.00 98.38 316 ASN A N 1
ATOM 2447 C CA . ASN A 1 316 ? -18.111 -8.495 25.924 1.00 98.38 316 ASN A CA 1
ATOM 2448 C C . ASN A 1 316 ? -19.253 -8.886 24.980 1.00 98.38 316 ASN A C 1
ATOM 2450 O O . ASN A 1 316 ? -19.876 -9.927 25.184 1.00 98.38 316 ASN A O 1
ATOM 2454 N N . LEU A 1 317 ? -19.546 -8.060 23.974 1.00 98.31 317 LEU A N 1
ATOM 2455 C CA . LEU A 1 317 ? -20.570 -8.341 22.972 1.00 98.31 317 LEU A CA 1
ATOM 2456 C C . LEU A 1 317 ? -20.138 -9.509 22.076 1.00 98.31 317 LEU A C 1
ATOM 2458 O O . LEU A 1 317 ? -20.897 -10.462 21.926 1.00 98.31 317 LEU A O 1
ATOM 2462 N N . VAL A 1 318 ? -18.898 -9.493 21.584 1.00 98.19 318 VAL A N 1
ATOM 2463 C CA . VAL A 1 318 ? -18.306 -10.566 20.764 1.00 98.19 318 VAL A CA 1
ATOM 2464 C C . VAL A 1 318 ? -18.217 -11.885 21.536 1.00 98.19 318 VAL A C 1
ATOM 2466 O O . VAL A 1 318 ? -18.602 -12.932 21.016 1.00 98.19 318 VAL A O 1
ATOM 2469 N N . ARG A 1 319 ? -17.834 -11.843 22.820 1.00 98.25 319 ARG A N 1
ATOM 2470 C CA . ARG A 1 319 ? -17.833 -13.024 23.698 1.00 98.25 319 ARG A CA 1
ATOM 2471 C C . ARG A 1 319 ? -19.237 -13.595 23.898 1.00 98.25 319 ARG A C 1
ATOM 2473 O O . ARG A 1 319 ? -19.417 -14.805 23.819 1.00 98.25 319 ARG A O 1
ATOM 2480 N N . LYS A 1 320 ? -20.240 -12.743 24.140 1.00 98.19 320 LYS A N 1
ATOM 2481 C CA . LYS A 1 320 ? -21.648 -13.168 24.270 1.00 98.19 320 LYS A CA 1
ATOM 2482 C C . LYS A 1 320 ? -22.208 -13.737 22.968 1.00 98.19 320 LYS A C 1
ATOM 2484 O O . LYS A 1 320 ? -23.054 -14.620 23.015 1.00 98.19 320 LYS A O 1
ATOM 2489 N N . ALA A 1 321 ? -21.733 -13.238 21.832 1.00 97.94 321 ALA A N 1
ATOM 2490 C CA . ALA A 1 321 ? -22.074 -13.745 20.511 1.00 97.94 321 ALA A CA 1
ATOM 2491 C C . ALA A 1 321 ? -21.414 -15.101 20.188 1.00 97.94 321 ALA A C 1
ATOM 2493 O O . ALA A 1 321 ? -21.753 -15.708 19.177 1.00 97.94 321 ALA A O 1
ATOM 2494 N N . GLY A 1 322 ? -20.476 -15.583 21.015 1.00 97.81 322 GLY A N 1
ATOM 2495 C CA . GLY A 1 322 ? -19.726 -16.812 20.737 1.00 97.81 322 GLY A CA 1
ATOM 2496 C C . GLY A 1 322 ? -18.762 -16.676 19.553 1.00 97.81 322 GLY A C 1
ATOM 2497 O O . GLY A 1 322 ? -18.395 -17.673 18.936 1.00 97.81 322 GLY A O 1
ATOM 2498 N N . LEU A 1 323 ? -18.361 -15.447 19.211 1.00 97.00 323 LEU A N 1
ATOM 2499 C CA . LEU A 1 323 ? -17.382 -15.185 18.164 1.00 97.00 323 LEU A CA 1
ATOM 2500 C C . LEU A 1 323 ? -15.976 -15.398 18.748 1.00 97.00 323 LEU A C 1
ATOM 2502 O O . LEU A 1 323 ? -15.554 -14.678 19.651 1.00 97.00 323 LEU A O 1
ATOM 2506 N N . ASN A 1 324 ? -15.237 -16.383 18.234 1.00 97.06 324 ASN A N 1
ATOM 2507 C CA . ASN A 1 324 ? -13.877 -16.723 18.680 1.00 97.06 324 ASN A CA 1
ATOM 2508 C C . ASN A 1 324 ? -12.830 -15.722 18.149 1.00 97.06 324 ASN A C 1
ATOM 2510 O O . ASN A 1 324 ? -11.935 -16.089 17.388 1.00 97.06 324 ASN A O 1
ATOM 2514 N N . LYS A 1 325 ? -12.973 -14.442 18.497 1.00 97.69 325 LYS A N 1
ATOM 2515 C CA . LYS A 1 325 ? -12.073 -13.354 18.088 1.00 97.69 325 LYS A CA 1
ATOM 2516 C C . LYS A 1 325 ? -11.164 -12.930 19.245 1.00 97.69 325 LYS A C 1
ATOM 2518 O O . LYS A 1 325 ? -11.478 -13.166 20.411 1.00 97.69 325 LYS A O 1
ATOM 2523 N N . GLY A 1 326 ? -10.029 -12.310 18.919 1.00 97.25 326 GLY A N 1
ATOM 2524 C CA . GLY A 1 326 ? -9.116 -11.749 19.920 1.00 97.25 326 GLY A CA 1
ATOM 2525 C C . GLY A 1 326 ? -9.736 -10.574 20.687 1.00 97.25 326 GLY A C 1
ATOM 2526 O O . GLY A 1 326 ? -10.683 -9.952 20.213 1.00 97.25 326 GLY A O 1
ATOM 2527 N N . SER A 1 327 ? -9.192 -10.259 21.867 1.00 98.12 327 SER A N 1
ATOM 2528 C CA . SER A 1 327 ? -9.631 -9.103 22.660 1.00 98.12 327 SER A CA 1
ATOM 2529 C C . SER A 1 327 ? -9.028 -7.808 22.118 1.00 98.12 327 SER A C 1
ATOM 2531 O O . SER A 1 327 ? -7.807 -7.626 22.102 1.00 98.12 327 SER A O 1
ATOM 2533 N N . VAL A 1 328 ? -9.887 -6.866 21.728 1.00 97.88 328 VAL A N 1
ATOM 2534 C CA . VAL A 1 328 ? -9.451 -5.531 21.302 1.00 97.88 328 VAL A CA 1
ATOM 2535 C C . VAL A 1 328 ? -9.009 -4.691 22.501 1.00 97.88 328 VAL A C 1
ATOM 2537 O O . VAL A 1 328 ? -8.107 -3.857 22.394 1.00 97.88 328 VAL A O 1
ATOM 2540 N N . TYR A 1 329 ? -9.591 -4.940 23.677 1.00 97.88 329 TYR A N 1
ATOM 2541 C CA . TYR A 1 329 ? -9.167 -4.292 24.914 1.00 97.88 329 TYR A CA 1
ATOM 2542 C C . TYR A 1 329 ? -7.761 -4.718 25.369 1.00 97.88 329 TYR A C 1
ATOM 2544 O O . TYR A 1 329 ? -7.032 -3.918 25.952 1.00 97.88 329 TYR A O 1
ATOM 2552 N N . GLU A 1 330 ? -7.345 -5.955 25.114 1.00 97.69 330 GLU A N 1
ATOM 2553 C CA . GLU A 1 330 ? -5.951 -6.356 25.331 1.00 97.69 330 GLU A CA 1
ATOM 2554 C C . GLU A 1 330 ? -5.037 -5.722 24.279 1.00 97.69 330 GLU A C 1
ATOM 2556 O O . GLU A 1 330 ? -4.005 -5.148 24.625 1.00 97.69 330 GLU A O 1
ATOM 2561 N N . ALA A 1 331 ? -5.465 -5.706 23.014 1.00 96.75 331 ALA A N 1
ATOM 2562 C CA . ALA A 1 331 ? -4.703 -5.105 21.924 1.00 96.75 331 ALA A CA 1
ATOM 2563 C C . ALA A 1 331 ? -4.384 -3.613 22.143 1.00 96.75 331 ALA A C 1
ATOM 2565 O O . ALA A 1 331 ? -3.264 -3.184 21.867 1.00 96.75 331 ALA A O 1
ATOM 2566 N N . ILE A 1 332 ? -5.323 -2.823 22.683 1.00 96.19 332 ILE A N 1
ATOM 2567 C CA . ILE A 1 332 ? -5.091 -1.392 22.954 1.00 96.19 332 ILE A CA 1
ATOM 2568 C C . ILE A 1 332 ? -4.067 -1.159 24.078 1.00 96.19 332 ILE A C 1
ATOM 2570 O O . ILE A 1 332 ? -3.424 -0.107 24.105 1.00 96.19 332 ILE A O 1
ATOM 2574 N N . ARG A 1 333 ? -3.881 -2.120 24.997 1.00 95.94 333 ARG A N 1
ATOM 2575 C CA . ARG A 1 333 ? -2.830 -2.037 26.030 1.00 95.94 333 ARG A CA 1
ATOM 2576 C C . ARG A 1 333 ? -1.442 -2.199 25.421 1.00 95.94 333 ARG A C 1
ATOM 2578 O O . ARG A 1 333 ? -0.525 -1.497 25.833 1.00 95.94 333 ARG A O 1
ATOM 2585 N N . ASP A 1 334 ? -1.336 -3.024 24.386 1.00 95.75 334 ASP A N 1
ATOM 2586 C CA . ASP A 1 334 ? -0.101 -3.285 23.648 1.00 95.75 334 ASP A CA 1
ATOM 2587 C C . ASP A 1 334 ? 0.005 -2.419 22.381 1.00 95.75 334 ASP A C 1
ATOM 2589 O O . ASP A 1 334 ? 0.474 -2.864 21.331 1.00 95.75 334 ASP A O 1
ATOM 2593 N N . LYS A 1 335 ? -0.427 -1.152 22.463 1.00 93.12 335 LYS A N 1
ATOM 2594 C CA . LYS A 1 335 ? -0.463 -0.226 21.318 1.00 93.12 335 LYS A CA 1
ATOM 2595 C C . LYS A 1 335 ? 0.882 -0.114 20.594 1.00 93.12 335 LYS A C 1
ATOM 2597 O O . LYS A 1 335 ? 0.901 -0.017 19.369 1.00 93.12 335 LYS A O 1
ATOM 2602 N N . GLU A 1 336 ? 1.993 -0.153 21.332 1.00 94.94 336 GLU A N 1
ATOM 2603 C CA . GLU A 1 336 ? 3.346 -0.059 20.765 1.00 94.94 336 GLU A CA 1
ATOM 2604 C C . GLU A 1 336 ? 3.613 -1.170 19.739 1.00 94.94 336 GLU A C 1
ATOM 2606 O O . GLU A 1 336 ? 4.066 -0.892 18.628 1.00 94.94 336 GLU A O 1
ATOM 2611 N N . ARG A 1 337 ? 3.203 -2.407 20.040 1.00 95.75 337 ARG A N 1
ATOM 2612 C CA . ARG A 1 337 ? 3.357 -3.556 19.139 1.00 95.75 337 ARG A CA 1
ATOM 2613 C C . ARG A 1 337 ? 2.615 -3.357 17.817 1.00 95.75 337 ARG A C 1
ATOM 2615 O O . ARG A 1 337 ? 3.129 -3.707 16.757 1.00 95.75 337 ARG A O 1
ATOM 2622 N N . TYR A 1 338 ? 1.410 -2.791 17.866 1.00 94.56 338 TYR A N 1
ATOM 2623 C CA . TYR A 1 338 ? 0.625 -2.501 16.663 1.00 94.56 338 TYR A CA 1
ATOM 2624 C C . TYR A 1 338 ? 1.212 -1.341 15.865 1.00 94.56 338 TYR A C 1
ATOM 2626 O O . TYR A 1 338 ? 1.235 -1.402 14.639 1.00 94.56 338 TYR A O 1
ATOM 2634 N N . THR A 1 339 ? 1.746 -0.316 16.535 1.00 91.69 339 THR A N 1
ATOM 2635 C CA . THR A 1 339 ? 2.447 0.768 15.837 1.00 91.69 339 THR A CA 1
ATOM 2636 C C . THR A 1 339 ? 3.716 0.279 15.146 1.00 91.69 339 THR A C 1
ATOM 2638 O O . THR A 1 339 ? 3.937 0.634 13.994 1.00 91.69 339 THR A O 1
ATOM 2641 N N . GLU A 1 340 ? 4.507 -0.583 15.790 1.00 93.81 340 GLU A N 1
ATOM 2642 C CA . GLU A 1 340 ? 5.694 -1.190 15.176 1.00 93.81 340 GLU A CA 1
ATOM 2643 C C . GLU A 1 340 ? 5.315 -2.084 13.993 1.00 93.81 340 GLU A C 1
ATOM 2645 O O . GLU A 1 340 ? 5.902 -1.964 12.918 1.00 93.81 340 GLU A O 1
ATOM 2650 N N . ARG A 1 341 ? 4.277 -2.919 14.144 1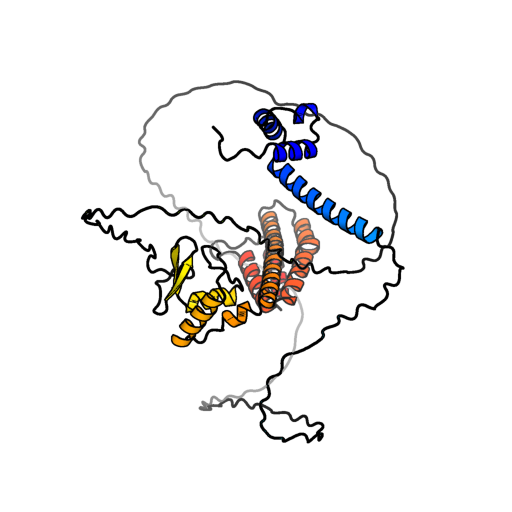.00 93.12 341 ARG A N 1
ATOM 2651 C CA . ARG A 1 341 ? 3.745 -3.729 13.040 1.00 93.12 341 ARG A CA 1
ATOM 2652 C C . ARG A 1 341 ? 3.290 -2.858 11.870 1.00 93.12 341 ARG A C 1
ATOM 2654 O O . ARG A 1 341 ? 3.603 -3.188 10.732 1.00 93.12 341 ARG A O 1
ATOM 2661 N N . LYS A 1 342 ? 2.585 -1.756 12.134 1.00 93.19 342 LYS A N 1
ATOM 2662 C CA . LYS A 1 342 ? 2.126 -0.827 11.096 1.00 93.19 342 LYS A CA 1
ATOM 2663 C C . LYS A 1 342 ? 3.296 -0.182 10.360 1.00 93.19 342 LYS A C 1
ATOM 2665 O O . LYS A 1 342 ? 3.314 -0.197 9.140 1.00 93.19 342 LYS A O 1
ATOM 2670 N N . VAL A 1 343 ? 4.304 0.304 11.085 1.00 93.75 343 VAL A N 1
ATOM 2671 C CA . VAL A 1 343 ? 5.530 0.844 10.474 1.00 93.75 343 VAL A CA 1
ATOM 2672 C C . VAL A 1 343 ? 6.222 -0.216 9.614 1.00 93.75 343 VAL A C 1
ATOM 2674 O O . VAL A 1 343 ? 6.657 0.081 8.505 1.00 93.75 343 VAL A O 1
ATOM 2677 N N . SER A 1 344 ? 6.283 -1.462 10.090 1.00 94.12 344 SER A N 1
ATOM 2678 C CA . SER A 1 344 ? 6.846 -2.575 9.324 1.00 94.12 344 SER A CA 1
ATOM 2679 C C . SER A 1 344 ? 6.046 -2.867 8.049 1.00 94.12 344 SER A C 1
ATOM 2681 O O . SER A 1 344 ? 6.644 -3.116 7.006 1.00 94.12 344 SER A O 1
ATOM 2683 N N . GLN A 1 345 ? 4.712 -2.826 8.110 1.00 94.31 345 GLN A N 1
ATOM 2684 C CA . GLN A 1 345 ? 3.844 -3.001 6.940 1.00 94.31 345 GLN A CA 1
ATOM 2685 C C . GLN A 1 345 ? 3.989 -1.844 5.949 1.00 94.31 345 GLN A C 1
ATOM 2687 O O . GLN A 1 345 ? 4.107 -2.075 4.750 1.00 94.31 345 GLN A O 1
ATOM 2692 N N . ASP A 1 346 ? 4.041 -0.606 6.437 1.00 95.31 346 ASP A N 1
ATOM 2693 C CA . ASP A 1 346 ? 4.238 0.575 5.596 1.00 95.31 346 ASP A CA 1
ATOM 2694 C C . ASP A 1 346 ? 5.597 0.519 4.877 1.00 95.31 346 ASP A C 1
ATOM 2696 O O . ASP A 1 346 ? 5.687 0.863 3.698 1.00 95.31 346 ASP A O 1
ATOM 2700 N N . ALA A 1 347 ? 6.643 0.027 5.551 1.00 96.38 347 ALA A N 1
ATOM 2701 C CA . ALA A 1 347 ? 7.955 -0.199 4.948 1.00 96.38 347 ALA A CA 1
ATOM 2702 C C . ALA A 1 347 ? 7.925 -1.288 3.858 1.00 96.38 347 ALA A C 1
ATOM 2704 O O . ALA A 1 347 ? 8.497 -1.083 2.788 1.00 96.38 347 ALA A O 1
ATOM 2705 N N . LEU A 1 348 ? 7.215 -2.403 4.089 1.00 97.12 348 LEU A N 1
ATOM 2706 C CA . LEU A 1 348 ? 6.998 -3.449 3.077 1.00 97.12 348 LEU A CA 1
ATOM 2707 C C . LEU A 1 348 ? 6.304 -2.892 1.826 1.00 97.12 348 LEU A C 1
ATOM 2709 O O . LEU A 1 348 ? 6.772 -3.112 0.711 1.00 97.12 348 LEU A O 1
ATOM 2713 N N . LEU A 1 349 ? 5.221 -2.132 2.010 1.00 97.00 349 LEU A N 1
ATOM 2714 C CA . LEU A 1 349 ? 4.468 -1.522 0.909 1.00 97.00 349 LEU A CA 1
ATOM 2715 C C . LEU A 1 349 ? 5.285 -0.461 0.164 1.00 97.00 349 LEU A C 1
ATOM 2717 O O . LEU A 1 349 ? 5.174 -0.329 -1.053 1.00 97.00 349 LEU A O 1
ATOM 2721 N N . ALA A 1 350 ? 6.102 0.320 0.872 1.00 97.94 350 ALA A N 1
ATOM 2722 C CA . ALA A 1 350 ? 6.998 1.281 0.238 1.00 97.94 350 ALA A CA 1
ATOM 2723 C C . ALA A 1 350 ? 8.019 0.574 -0.663 1.00 97.94 350 ALA A C 1
ATOM 2725 O O . ALA A 1 350 ? 8.236 0.997 -1.795 1.00 97.94 350 ALA A O 1
ATOM 2726 N N . LEU A 1 351 ? 8.593 -0.532 -0.188 1.00 98.00 351 LEU A N 1
ATOM 2727 C CA . LEU A 1 351 ? 9.553 -1.318 -0.951 1.00 98.00 351 LEU A CA 1
ATOM 2728 C C . LEU A 1 351 ? 8.916 -1.989 -2.175 1.00 98.00 351 LEU A C 1
ATOM 2730 O O . LEU A 1 351 ? 9.491 -1.951 -3.259 1.00 98.00 351 LEU A O 1
ATOM 2734 N N . GLU A 1 352 ? 7.709 -2.538 -2.028 1.00 98.12 352 GLU A N 1
ATOM 2735 C CA . GLU A 1 352 ? 6.916 -3.063 -3.145 1.00 98.12 352 GLU A CA 1
ATOM 2736 C C . GLU A 1 352 ? 6.686 -2.001 -4.233 1.00 98.12 352 GLU A C 1
ATOM 2738 O O . GLU A 1 352 ? 6.822 -2.298 -5.419 1.00 98.12 352 GLU A O 1
ATOM 2743 N N . ARG A 1 353 ? 6.381 -0.753 -3.849 1.00 98.50 353 ARG A N 1
ATOM 2744 C CA . ARG A 1 353 ? 6.213 0.354 -4.807 1.00 98.50 353 ARG A CA 1
ATOM 2745 C C . ARG A 1 353 ? 7.506 0.654 -5.557 1.00 98.50 353 ARG A C 1
ATOM 2747 O O . ARG A 1 353 ? 7.460 0.750 -6.779 1.00 98.50 353 ARG A O 1
ATOM 2754 N N . CYS A 1 354 ? 8.641 0.726 -4.857 1.00 98.44 354 CYS A N 1
ATOM 2755 C CA . CYS A 1 354 ? 9.947 0.906 -5.497 1.00 98.44 354 CYS A CA 1
ATOM 2756 C C . CYS A 1 354 ? 10.229 -0.214 -6.509 1.00 98.44 354 CYS A C 1
ATOM 2758 O O . CYS A 1 354 ? 10.658 0.051 -7.626 1.00 98.44 354 CYS A O 1
ATOM 2760 N N . ILE A 1 355 ? 9.942 -1.469 -6.153 1.00 98.50 355 ILE A N 1
ATOM 2761 C CA . ILE A 1 355 ? 10.110 -2.603 -7.071 1.00 98.50 355 ILE A CA 1
ATOM 2762 C C . ILE A 1 355 ? 9.171 -2.471 -8.279 1.00 98.50 355 ILE A C 1
ATOM 2764 O O . ILE A 1 355 ? 9.597 -2.694 -9.410 1.00 98.50 355 ILE A O 1
ATOM 2768 N N . GLY A 1 356 ? 7.915 -2.074 -8.061 1.00 98.38 356 GLY A N 1
ATOM 2769 C CA . GLY A 1 356 ? 6.938 -1.848 -9.127 1.00 98.38 356 GLY A CA 1
ATOM 2770 C C . GLY A 1 356 ? 7.368 -0.778 -10.138 1.00 98.38 356 GLY A C 1
ATOM 2771 O O . GLY A 1 356 ? 7.122 -0.936 -11.335 1.00 98.38 356 GLY A O 1
ATOM 2772 N N . GLU A 1 357 ? 8.057 0.275 -9.691 1.00 98.56 357 GLU A N 1
ATOM 2773 C CA . GLU A 1 357 ? 8.654 1.286 -10.577 1.00 98.56 357 GLU A CA 1
ATOM 2774 C C . GLU A 1 357 ? 9.758 0.681 -11.454 1.00 98.56 357 GLU A C 1
ATOM 2776 O O . GLU A 1 357 ? 9.742 0.866 -12.670 1.00 98.56 357 GLU A O 1
ATOM 2781 N N . VAL A 1 358 ? 10.649 -0.128 -10.874 1.00 98.62 358 VAL A N 1
ATOM 2782 C CA . VAL A 1 358 ? 11.722 -0.809 -11.620 1.00 98.62 358 VAL A CA 1
ATOM 2783 C C . VAL A 1 358 ? 11.148 -1.806 -12.637 1.00 98.62 358 VAL A C 1
ATOM 2785 O O . VAL A 1 358 ? 11.611 -1.882 -13.771 1.00 98.62 358 VAL A O 1
ATOM 2788 N N . VAL A 1 359 ? 10.091 -2.543 -12.280 1.00 98.56 359 VAL A N 1
ATOM 2789 C CA . VAL A 1 359 ? 9.376 -3.439 -13.213 1.00 98.56 359 VAL A CA 1
ATOM 2790 C C . VAL A 1 359 ? 8.714 -2.649 -14.346 1.00 98.56 359 VAL A C 1
ATOM 2792 O O . VAL A 1 359 ? 8.710 -3.094 -15.494 1.00 98.56 359 VAL A O 1
ATOM 2795 N N . SER A 1 360 ? 8.176 -1.466 -14.049 1.00 98.44 360 SER A N 1
ATOM 2796 C CA . SER A 1 360 ? 7.615 -0.577 -15.071 1.00 98.44 360 SER A CA 1
ATOM 2797 C C . SER A 1 360 ? 8.698 -0.069 -16.030 1.00 98.44 360 SER A C 1
ATOM 2799 O O . SER A 1 360 ? 8.452 0.019 -17.232 1.00 98.44 360 SER A O 1
ATOM 2801 N N . GLU A 1 361 ? 9.911 0.191 -15.534 1.00 98.50 361 GLU A N 1
ATOM 2802 C CA . GLU A 1 361 ? 11.069 0.522 -16.372 1.00 98.50 361 GLU A CA 1
ATOM 2803 C C . GLU A 1 361 ? 11.469 -0.651 -17.281 1.00 98.50 361 GLU A C 1
ATOM 2805 O O . GLU A 1 361 ? 11.666 -0.443 -18.479 1.00 98.50 361 GLU A O 1
ATOM 2810 N N . MET A 1 362 ? 11.493 -1.892 -16.769 1.00 98.50 362 MET A N 1
ATOM 2811 C CA . MET A 1 362 ? 11.729 -3.086 -17.602 1.00 98.50 362 MET A CA 1
ATOM 2812 C C . MET A 1 362 ? 10.742 -3.154 -18.775 1.00 98.50 362 MET A C 1
ATOM 2814 O O . MET A 1 362 ? 11.145 -3.396 -19.914 1.00 98.50 362 MET A O 1
ATOM 2818 N N . LEU A 1 363 ? 9.451 -2.914 -18.511 1.00 98.25 363 LEU A N 1
ATOM 2819 C CA . LEU A 1 363 ? 8.413 -2.916 -19.542 1.00 98.25 363 LEU A CA 1
ATOM 2820 C C . LEU A 1 363 ? 8.602 -1.772 -20.547 1.00 98.25 363 LEU A C 1
ATOM 2822 O O . LEU A 1 363 ? 8.489 -1.993 -21.750 1.00 98.25 363 LEU A O 1
ATOM 2826 N N . SER A 1 364 ? 8.958 -0.576 -20.072 1.00 98.25 364 SER A N 1
ATOM 2827 C CA . SER A 1 364 ? 9.246 0.570 -20.940 1.00 98.25 364 SER A CA 1
ATOM 2828 C C . SER A 1 364 ? 10.408 0.296 -21.897 1.00 98.25 364 SER A C 1
ATOM 2830 O O . SER A 1 364 ? 10.355 0.729 -23.047 1.00 98.25 364 SER A O 1
ATOM 2832 N N . ILE A 1 365 ? 11.445 -0.422 -21.453 1.00 98.12 365 ILE A N 1
ATOM 2833 C CA . ILE A 1 365 ? 12.570 -0.820 -22.312 1.00 98.12 365 ILE A CA 1
ATOM 2834 C C . ILE A 1 365 ? 12.103 -1.831 -23.368 1.00 98.12 365 ILE A C 1
ATOM 2836 O O . ILE A 1 365 ? 12.412 -1.669 -24.550 1.00 98.12 365 ILE A O 1
ATOM 2840 N N . ILE A 1 366 ? 11.313 -2.838 -22.969 1.00 97.94 366 ILE A N 1
ATOM 2841 C CA . ILE A 1 366 ? 10.736 -3.827 -23.896 1.00 97.94 366 ILE A CA 1
ATOM 2842 C C . ILE A 1 366 ? 9.913 -3.131 -24.989 1.00 97.94 366 ILE A C 1
ATOM 2844 O O . ILE A 1 366 ? 10.076 -3.440 -26.174 1.00 97.94 366 ILE A O 1
ATOM 2848 N N . ASP A 1 367 ? 9.047 -2.195 -24.603 1.00 97.25 367 ASP A N 1
ATOM 2849 C CA . ASP A 1 367 ? 8.186 -1.467 -25.533 1.00 97.25 367 ASP A CA 1
ATOM 2850 C C . ASP A 1 367 ? 9.003 -0.559 -26.464 1.00 97.25 367 ASP A C 1
ATOM 2852 O O . ASP A 1 367 ? 8.802 -0.600 -27.680 1.00 97.25 367 ASP A O 1
ATOM 2856 N N . ALA A 1 368 ? 9.987 0.179 -25.936 1.00 97.50 368 ALA A N 1
ATOM 2857 C CA . ALA A 1 368 ? 10.841 1.063 -26.730 1.00 97.50 368 ALA A CA 1
ATOM 2858 C C . ALA A 1 368 ? 11.599 0.312 -27.836 1.00 97.50 368 ALA A C 1
ATOM 2860 O O . ALA A 1 368 ? 11.654 0.773 -28.983 1.00 97.50 368 ALA A O 1
ATOM 2861 N N . VAL A 1 369 ? 12.131 -0.869 -27.511 1.00 97.00 369 VAL A N 1
ATOM 2862 C CA . VAL A 1 369 ? 12.785 -1.765 -28.473 1.00 97.00 369 VAL A CA 1
ATOM 2863 C C . VAL A 1 369 ? 11.776 -2.335 -29.475 1.00 97.00 369 VAL A C 1
ATOM 2865 O O . VAL A 1 369 ? 12.048 -2.381 -30.676 1.00 97.00 369 VAL A O 1
ATOM 2868 N N . CYS A 1 370 ? 10.586 -2.748 -29.024 1.00 94.94 370 CYS A N 1
ATOM 2869 C CA . CYS A 1 370 ? 9.549 -3.277 -29.917 1.00 94.94 370 CYS A CA 1
ATOM 2870 C C . CYS A 1 370 ? 9.061 -2.245 -30.944 1.00 94.94 370 CYS A C 1
ATOM 2872 O O . CYS A 1 370 ? 8.753 -2.620 -32.084 1.00 94.94 370 CYS A O 1
ATOM 2874 N N . ASP A 1 371 ? 9.014 -0.976 -30.543 1.00 96.31 371 ASP A N 1
ATOM 2875 C CA . ASP A 1 371 ? 8.633 0.159 -31.380 1.00 96.31 371 ASP A CA 1
ATOM 2876 C C . ASP A 1 371 ? 9.814 0.731 -32.189 1.00 96.31 371 ASP A C 1
ATOM 2878 O O . ASP A 1 371 ? 9.634 1.697 -32.929 1.00 96.31 371 ASP A O 1
ATOM 2882 N N . LEU A 1 372 ? 11.001 0.106 -32.112 1.00 95.50 372 LEU A N 1
ATOM 2883 C CA . LEU A 1 372 ? 12.229 0.516 -32.812 1.00 95.50 372 LEU A CA 1
ATOM 2884 C C . LEU A 1 372 ? 12.671 1.950 -32.469 1.00 95.50 372 LEU A C 1
ATOM 2886 O O . LEU A 1 372 ? 13.304 2.628 -33.276 1.00 95.50 372 LEU A O 1
ATOM 2890 N N . THR A 1 373 ? 12.311 2.421 -31.275 1.00 96.50 373 THR A N 1
ATOM 2891 C CA . THR A 1 373 ? 12.692 3.749 -30.764 1.00 96.50 373 THR A CA 1
ATOM 2892 C C . THR A 1 373 ? 14.001 3.720 -29.980 1.00 96.50 373 THR A C 1
ATOM 2894 O O . THR A 1 373 ? 14.628 4.762 -29.804 1.00 96.50 373 THR A O 1
ATOM 2897 N N . ALA A 1 374 ? 14.419 2.532 -29.541 1.00 96.62 374 ALA A N 1
ATOM 2898 C CA . ALA A 1 374 ? 15.674 2.283 -28.852 1.00 96.62 374 ALA A CA 1
ATOM 2899 C C . ALA A 1 374 ? 16.496 1.223 -29.593 1.00 96.62 374 ALA A C 1
ATOM 2901 O O . ALA A 1 374 ? 15.950 0.276 -30.165 1.00 96.62 374 ALA A O 1
ATOM 2902 N N . ASP A 1 375 ? 17.812 1.397 -29.555 1.00 97.88 375 ASP A N 1
ATOM 2903 C CA . ASP A 1 375 ? 18.777 0.426 -30.053 1.00 97.88 375 ASP A CA 1
ATOM 2904 C C . ASP A 1 375 ? 18.824 -0.821 -29.134 1.00 97.88 375 ASP A C 1
ATOM 2906 O O . ASP A 1 375 ? 18.882 -0.660 -27.907 1.00 97.88 375 ASP A O 1
ATOM 2910 N N . PRO A 1 376 ? 18.786 -2.055 -29.680 1.00 97.62 376 PRO A N 1
ATOM 2911 C CA . PRO A 1 376 ? 18.783 -3.278 -28.876 1.00 97.62 376 PRO A CA 1
ATOM 2912 C C . PRO A 1 376 ? 19.999 -3.430 -27.954 1.00 97.62 376 PRO A C 1
ATOM 2914 O O . PRO A 1 376 ? 19.826 -3.825 -26.803 1.00 97.62 376 PRO A O 1
ATOM 2917 N N . GLU A 1 377 ? 21.208 -3.090 -28.411 1.00 97.56 377 GLU A N 1
ATOM 2918 C CA . GLU A 1 377 ? 22.429 -3.237 -27.600 1.00 97.56 377 GLU A CA 1
ATOM 2919 C C . GLU A 1 377 ? 22.405 -2.286 -26.395 1.00 97.56 377 GLU A C 1
ATOM 2921 O O . GLU A 1 377 ? 22.736 -2.657 -25.262 1.00 97.56 377 GLU A O 1
ATOM 2926 N N . THR A 1 378 ? 21.925 -1.061 -26.619 1.00 97.50 378 THR A N 1
ATOM 2927 C CA . THR A 1 378 ? 21.718 -0.070 -25.558 1.00 97.50 378 THR A CA 1
ATOM 2928 C C . THR A 1 378 ? 20.683 -0.547 -24.534 1.00 97.50 378 THR A C 1
ATOM 2930 O O . THR A 1 378 ? 20.901 -0.426 -23.326 1.00 97.50 378 THR A O 1
ATOM 2933 N N . ALA A 1 379 ? 19.571 -1.126 -24.995 1.00 97.75 379 ALA A N 1
ATOM 2934 C CA . ALA A 1 379 ? 18.517 -1.654 -24.131 1.00 97.75 379 ALA A CA 1
ATOM 2935 C C . ALA A 1 379 ? 18.988 -2.844 -23.278 1.00 97.75 379 ALA A C 1
ATOM 2937 O O . ALA A 1 379 ? 18.676 -2.917 -22.088 1.00 97.75 379 ALA A O 1
ATOM 2938 N N . GLU A 1 380 ? 19.766 -3.758 -23.860 1.00 97.69 380 GLU A N 1
ATOM 2939 C CA . GLU A 1 380 ? 20.357 -4.891 -23.139 1.00 97.69 380 GLU A CA 1
ATOM 2940 C C . GLU A 1 380 ? 21.331 -4.412 -22.063 1.00 97.69 380 GLU A C 1
ATOM 2942 O O . GLU A 1 380 ? 21.231 -4.818 -20.902 1.00 97.69 380 GLU A O 1
ATOM 2947 N N . THR A 1 381 ? 22.204 -3.470 -22.421 1.00 98.12 381 THR A N 1
ATOM 2948 C CA . THR A 1 381 ? 23.138 -2.840 -21.484 1.00 98.12 381 THR A CA 1
ATOM 2949 C C . THR A 1 381 ? 22.391 -2.171 -20.327 1.00 98.12 381 THR A C 1
ATOM 2951 O O . THR A 1 381 ? 22.767 -2.342 -19.166 1.00 98.12 381 THR A O 1
ATOM 2954 N N . GLN A 1 382 ? 21.300 -1.452 -20.612 1.00 98.12 382 GLN A N 1
ATOM 2955 C CA . GLN A 1 382 ? 20.479 -0.811 -19.584 1.00 98.12 382 GLN A CA 1
ATOM 2956 C C . GLN A 1 382 ? 19.838 -1.836 -18.639 1.00 98.12 382 GLN A C 1
ATOM 2958 O O . GLN A 1 382 ? 19.878 -1.647 -17.420 1.00 98.12 382 GLN A O 1
ATOM 2963 N N . LEU A 1 383 ? 19.282 -2.932 -19.164 1.00 98.25 383 LEU A N 1
ATOM 2964 C CA . LEU A 1 383 ? 18.690 -3.980 -18.329 1.00 98.25 383 LEU A CA 1
ATOM 2965 C C . LEU A 1 383 ? 19.730 -4.644 -17.426 1.00 98.25 383 LEU A C 1
ATOM 2967 O O . LEU A 1 383 ? 19.514 -4.735 -16.218 1.00 98.25 383 LEU A O 1
ATOM 2971 N N . LEU A 1 384 ? 20.855 -5.079 -17.997 1.00 98.06 384 LEU A N 1
ATOM 2972 C CA . LEU A 1 384 ? 21.871 -5.851 -17.283 1.00 98.06 384 LEU A CA 1
ATOM 2973 C C . LEU A 1 384 ? 22.627 -5.022 -16.243 1.00 98.06 384 LEU A C 1
ATOM 2975 O O . LEU A 1 384 ? 22.885 -5.515 -15.145 1.00 98.06 384 LEU A O 1
ATOM 2979 N N . LEU A 1 385 ? 22.995 -3.783 -16.577 1.00 98.00 385 LEU A N 1
ATOM 2980 C CA . LEU A 1 385 ? 23.859 -2.971 -15.718 1.00 98.00 385 LEU A CA 1
ATOM 2981 C C . LEU A 1 385 ? 23.084 -2.091 -14.737 1.00 98.00 385 LEU A C 1
ATOM 2983 O O . LEU A 1 385 ? 23.603 -1.803 -13.661 1.00 98.00 385 LEU A O 1
ATOM 2987 N N . ASN A 1 386 ? 21.854 -1.686 -15.076 1.00 98.31 386 ASN A N 1
ATOM 2988 C CA . ASN A 1 386 ? 21.100 -0.725 -14.270 1.00 98.31 386 ASN A CA 1
ATOM 2989 C C . ASN A 1 386 ? 19.846 -1.354 -13.655 1.00 98.31 386 ASN A C 1
ATOM 2991 O O . ASN A 1 386 ? 19.703 -1.383 -12.435 1.00 98.31 386 ASN A O 1
ATOM 2995 N N . VAL A 1 387 ? 18.943 -1.891 -14.476 1.00 98.44 387 VAL A N 1
ATOM 2996 C CA . VAL A 1 387 ? 17.595 -2.255 -14.009 1.00 98.44 387 VAL A CA 1
ATOM 2997 C C . VAL A 1 387 ? 17.601 -3.542 -13.175 1.00 98.44 387 VAL A C 1
ATOM 2999 O O . VAL A 1 387 ? 17.028 -3.577 -12.083 1.00 98.44 387 VAL A O 1
ATOM 3002 N N . PHE A 1 388 ? 18.277 -4.599 -13.635 1.00 98.38 388 PHE A N 1
ATOM 3003 C CA . PHE A 1 388 ? 18.325 -5.882 -12.923 1.00 98.38 388 PHE A CA 1
ATOM 3004 C C . PHE A 1 388 ? 19.013 -5.797 -11.554 1.00 98.38 388 PHE A C 1
ATOM 3006 O O . PHE A 1 388 ? 18.425 -6.295 -10.588 1.00 98.38 388 PHE A O 1
ATOM 3013 N N . PRO A 1 389 ? 20.187 -5.152 -11.393 1.00 98.50 389 PRO A N 1
ATOM 3014 C CA . PRO A 1 389 ? 20.814 -5.022 -10.079 1.00 98.50 389 PRO A CA 1
ATOM 3015 C C . PRO A 1 389 ? 19.946 -4.254 -9.076 1.00 98.50 389 PRO A C 1
ATOM 3017 O O . PRO A 1 389 ? 19.834 -4.662 -7.918 1.00 98.50 389 PRO A O 1
ATOM 3020 N N . VAL A 1 390 ? 19.281 -3.181 -9.521 1.00 98.38 390 VAL A N 1
ATOM 3021 C CA . VAL A 1 390 ? 18.387 -2.383 -8.668 1.00 98.38 390 VAL A CA 1
ATOM 3022 C C . VAL A 1 390 ? 17.170 -3.205 -8.238 1.00 98.38 390 VAL A C 1
ATOM 3024 O O . VAL A 1 390 ? 16.836 -3.228 -7.050 1.00 98.38 390 VAL A O 1
ATOM 3027 N N . PHE A 1 391 ? 16.552 -3.954 -9.160 1.00 98.56 391 PHE A N 1
ATOM 3028 C CA . PHE A 1 391 ? 15.470 -4.881 -8.819 1.00 98.56 391 PHE A CA 1
ATOM 3029 C C . PHE A 1 391 ? 15.933 -5.929 -7.802 1.00 98.56 391 PHE A C 1
ATOM 3031 O O . PHE A 1 391 ? 15.283 -6.120 -6.776 1.00 98.56 391 PHE A O 1
ATOM 3038 N N . ALA A 1 392 ? 17.060 -6.597 -8.070 1.00 98.31 392 ALA A N 1
ATOM 3039 C CA . ALA A 1 392 ? 17.597 -7.656 -7.219 1.00 98.31 392 ALA A CA 1
ATOM 3040 C C . ALA A 1 392 ? 17.858 -7.157 -5.792 1.00 98.31 392 ALA A C 1
ATOM 3042 O O . ALA A 1 392 ? 17.530 -7.846 -4.823 1.00 98.31 392 ALA A O 1
ATOM 3043 N N . HIS A 1 393 ? 18.396 -5.942 -5.658 1.00 98.19 393 HIS A N 1
ATOM 3044 C CA . HIS A 1 393 ? 18.628 -5.309 -4.367 1.00 98.19 393 HIS A CA 1
ATOM 3045 C C . HIS A 1 393 ? 17.323 -5.117 -3.584 1.00 98.19 393 HIS A C 1
ATOM 3047 O O . HIS A 1 393 ? 17.189 -5.640 -2.475 1.00 98.19 393 HIS A O 1
ATOM 3053 N N . TYR A 1 394 ? 16.335 -4.428 -4.164 1.00 98.44 394 TYR A N 1
ATOM 3054 C CA . TYR A 1 394 ? 15.065 -4.185 -3.478 1.00 98.44 394 TYR A CA 1
ATOM 3055 C C . TYR A 1 394 ? 14.290 -5.474 -3.204 1.00 98.44 394 TYR A C 1
ATOM 3057 O O . TYR A 1 394 ? 13.719 -5.633 -2.126 1.00 98.44 394 TYR A O 1
ATOM 3065 N N . PHE A 1 395 ? 14.307 -6.425 -4.135 1.00 98.31 395 PHE A N 1
ATOM 3066 C CA . PHE A 1 395 ? 13.630 -7.701 -3.954 1.00 98.31 395 PHE A CA 1
ATOM 3067 C C . PHE A 1 395 ? 14.266 -8.547 -2.843 1.00 98.31 395 PHE A C 1
ATOM 3069 O O . PHE A 1 395 ? 13.548 -9.161 -2.055 1.00 98.31 395 PHE A O 1
ATOM 3076 N N . THR A 1 396 ? 15.597 -8.528 -2.711 1.00 98.12 396 THR A N 1
ATOM 3077 C CA . THR A 1 396 ? 16.301 -9.192 -1.600 1.00 98.12 396 THR A CA 1
ATOM 3078 C C . THR A 1 396 ? 15.900 -8.590 -0.254 1.00 98.12 396 THR A C 1
ATOM 3080 O O . THR A 1 396 ? 15.637 -9.330 0.695 1.00 98.12 396 THR A O 1
ATOM 3083 N N . LEU A 1 397 ? 15.785 -7.258 -0.175 1.00 97.88 397 LEU A N 1
ATOM 3084 C CA . LEU A 1 397 ? 15.274 -6.584 1.020 1.00 97.88 397 LEU A CA 1
ATOM 3085 C C . LEU A 1 397 ? 13.829 -7.010 1.327 1.00 97.88 397 LEU A C 1
ATOM 3087 O O . LEU A 1 397 ? 13.518 -7.317 2.477 1.00 97.88 397 LEU A O 1
ATOM 3091 N N . LEU A 1 398 ? 12.965 -7.108 0.309 1.00 97.94 398 LEU A N 1
ATOM 3092 C CA . LEU A 1 398 ? 11.560 -7.488 0.481 1.00 97.94 398 LEU A CA 1
ATOM 3093 C C . LEU A 1 398 ? 11.441 -8.933 0.969 1.00 97.94 398 LEU A C 1
ATOM 3095 O O . LEU A 1 398 ? 10.741 -9.196 1.943 1.00 97.94 398 LEU A O 1
ATOM 3099 N N . ARG A 1 399 ? 12.183 -9.855 0.343 1.00 97.81 399 ARG A N 1
ATOM 3100 C CA . ARG A 1 399 ? 12.253 -11.273 0.726 1.00 97.81 399 ARG A CA 1
ATOM 3101 C C . ARG A 1 399 ? 12.793 -11.449 2.147 1.00 97.81 399 ARG A C 1
ATOM 3103 O O . ARG A 1 399 ? 12.329 -12.341 2.853 1.00 97.81 399 ARG A O 1
ATOM 3110 N N . GLY A 1 400 ? 13.737 -10.602 2.567 1.00 97.00 400 GLY A N 1
ATOM 3111 C CA . GLY A 1 400 ? 14.275 -10.589 3.929 1.00 97.00 400 GLY A CA 1
ATOM 3112 C C . GLY A 1 400 ? 13.272 -10.127 4.991 1.00 97.00 400 GLY A C 1
ATOM 3113 O O . GLY A 1 400 ? 13.363 -10.565 6.135 1.00 97.00 400 GLY A O 1
ATOM 3114 N N . MET A 1 401 ? 12.309 -9.276 4.624 1.00 96.62 401 MET A N 1
ATOM 3115 C CA . MET A 1 401 ? 11.253 -8.812 5.530 1.00 96.62 401 MET A CA 1
ATOM 3116 C C . MET A 1 401 ? 10.038 -9.750 5.554 1.00 96.62 401 MET A C 1
ATOM 3118 O O . MET A 1 401 ? 9.541 -10.072 6.630 1.00 96.62 401 MET A O 1
ATOM 3122 N N . ASP A 1 402 ? 9.561 -10.188 4.385 1.00 97.62 402 ASP A N 1
ATOM 3123 C CA . ASP A 1 402 ? 8.455 -11.139 4.243 1.00 97.62 402 ASP A CA 1
ATOM 3124 C C . ASP A 1 402 ? 8.599 -11.949 2.941 1.00 97.62 402 ASP A C 1
ATOM 3126 O O . ASP A 1 402 ? 8.256 -11.506 1.842 1.00 97.62 402 ASP A O 1
ATOM 3130 N N . SER A 1 403 ? 9.116 -13.173 3.072 1.00 97.19 403 SER A N 1
ATOM 3131 C CA . SER A 1 403 ? 9.377 -14.061 1.931 1.00 97.19 403 SER A CA 1
ATOM 3132 C C . SER A 1 403 ? 8.113 -14.536 1.203 1.00 97.19 403 SER A C 1
ATOM 3134 O O . SER A 1 403 ? 8.128 -14.706 -0.022 1.00 97.19 403 SER A O 1
ATOM 3136 N N . GLU A 1 404 ? 7.004 -14.729 1.923 1.00 97.00 404 GLU A N 1
ATOM 3137 C CA . GLU A 1 404 ? 5.753 -15.193 1.324 1.00 97.00 404 GLU A CA 1
ATOM 3138 C C . GLU A 1 404 ? 5.115 -14.056 0.523 1.00 97.00 404 GLU A C 1
ATOM 3140 O O . GLU A 1 404 ? 4.671 -14.260 -0.613 1.00 97.00 404 GLU A O 1
ATOM 3145 N N . TYR A 1 405 ? 5.125 -12.845 1.084 1.00 96.69 405 TYR A N 1
ATOM 3146 C CA . TYR A 1 405 ? 4.682 -11.642 0.393 1.00 96.69 405 TYR A CA 1
ATOM 3147 C C . TYR A 1 405 ? 5.529 -11.362 -0.852 1.00 96.69 405 TYR A C 1
ATOM 3149 O O . TYR A 1 405 ? 4.975 -11.213 -1.939 1.00 96.69 405 TYR A O 1
ATOM 3157 N N . ALA A 1 406 ? 6.860 -11.412 -0.740 1.00 98.00 406 ALA A N 1
ATOM 3158 C CA . ALA A 1 406 ? 7.769 -11.230 -1.873 1.00 98.00 406 ALA A CA 1
ATOM 3159 C C . ALA A 1 406 ? 7.471 -12.211 -3.024 1.00 98.00 406 ALA A C 1
ATOM 3161 O O . ALA A 1 406 ? 7.406 -11.818 -4.191 1.00 98.00 406 ALA A O 1
ATOM 3162 N N . THR A 1 407 ? 7.198 -13.478 -2.698 1.00 97.44 407 THR A N 1
ATOM 3163 C CA . THR A 1 407 ? 6.815 -14.502 -3.684 1.00 97.44 407 THR A CA 1
ATOM 3164 C C . THR A 1 407 ? 5.503 -14.154 -4.393 1.00 97.44 407 THR A C 1
ATOM 3166 O O . THR A 1 407 ? 5.370 -14.362 -5.603 1.00 97.44 407 THR A O 1
ATOM 3169 N N . LYS A 1 408 ? 4.513 -13.621 -3.663 1.00 97.62 408 LYS A N 1
ATOM 3170 C CA . LYS A 1 408 ? 3.248 -13.150 -4.251 1.00 97.62 408 LYS A CA 1
ATOM 3171 C C . LYS A 1 408 ? 3.490 -11.963 -5.187 1.00 97.62 408 LYS A C 1
ATOM 3173 O O . LYS A 1 408 ? 2.969 -11.982 -6.301 1.00 97.62 408 LYS A O 1
ATOM 3178 N N . CYS A 1 409 ? 4.326 -11.003 -4.789 1.00 98.06 409 CYS A N 1
ATOM 3179 C CA . CYS A 1 409 ? 4.666 -9.840 -5.611 1.00 98.06 409 CYS A CA 1
ATOM 3180 C C . CYS A 1 409 ? 5.355 -10.243 -6.921 1.00 98.06 409 CYS A C 1
ATOM 3182 O O . CYS A 1 409 ? 4.917 -9.824 -7.988 1.00 98.06 409 CYS A O 1
ATOM 3184 N N . VAL A 1 410 ? 6.360 -11.128 -6.895 1.00 98.19 410 VAL A N 1
ATOM 3185 C CA . VAL A 1 410 ? 7.027 -11.573 -8.137 1.00 98.19 410 VAL A CA 1
ATOM 3186 C C . VAL A 1 410 ? 6.076 -12.291 -9.088 1.00 98.19 410 VAL A C 1
ATOM 3188 O O . VAL A 1 410 ? 6.120 -12.035 -10.288 1.00 98.19 410 VAL A O 1
ATOM 3191 N N . LYS A 1 411 ? 5.147 -13.113 -8.585 1.00 97.75 411 LYS A N 1
ATOM 3192 C CA . LYS A 1 411 ? 4.102 -13.717 -9.433 1.00 97.75 411 LYS A CA 1
ATOM 3193 C C . LYS A 1 411 ? 3.219 -12.660 -10.104 1.00 97.75 411 LYS A C 1
ATOM 3195 O O . LYS A 1 411 ? 2.846 -12.820 -11.270 1.00 97.75 411 LYS A O 1
ATOM 3200 N N . GLN A 1 412 ? 2.894 -11.582 -9.390 1.00 98.00 412 GLN A N 1
ATOM 3201 C CA . GLN A 1 412 ? 2.149 -10.454 -9.950 1.00 98.00 412 GLN A CA 1
ATOM 3202 C C . GLN A 1 412 ? 2.977 -9.697 -10.993 1.00 98.00 412 GLN A C 1
ATOM 3204 O O . GLN A 1 412 ? 2.458 -9.425 -12.071 1.00 98.00 412 GLN A O 1
ATOM 3209 N N . TYR A 1 413 ? 4.261 -9.431 -10.738 1.00 98.50 413 TYR A N 1
ATOM 3210 C CA . TYR A 1 413 ? 5.151 -8.771 -11.700 1.00 98.50 413 TYR A CA 1
ATOM 3211 C C . TYR A 1 413 ? 5.361 -9.604 -12.967 1.00 98.50 413 TYR A C 1
ATOM 3213 O O . TYR A 1 413 ? 5.282 -9.066 -14.066 1.00 98.50 413 TYR A O 1
ATOM 3221 N N . ILE A 1 414 ? 5.528 -10.923 -12.842 1.00 98.44 414 ILE A N 1
ATOM 3222 C CA . ILE A 1 414 ? 5.565 -11.850 -13.983 1.00 98.44 414 ILE A CA 1
ATOM 3223 C C . ILE A 1 414 ? 4.273 -11.725 -14.798 1.00 98.44 414 ILE A C 1
ATOM 3225 O O . ILE A 1 414 ? 4.323 -11.539 -16.011 1.00 98.44 414 ILE A O 1
ATOM 3229 N N . SER A 1 415 ? 3.114 -11.758 -14.135 1.00 98.06 415 SER A N 1
ATOM 3230 C CA . SER A 1 415 ? 1.814 -11.605 -14.805 1.00 98.06 415 SER A CA 1
ATOM 3231 C C . SER A 1 415 ? 1.674 -10.240 -15.492 1.00 98.06 415 SER A C 1
ATOM 3233 O O . SER A 1 415 ? 1.132 -10.153 -16.592 1.00 98.06 415 SER A O 1
ATOM 3235 N N . PHE A 1 416 ? 2.195 -9.178 -14.872 1.00 98.25 416 PHE A N 1
ATOM 3236 C CA . PHE A 1 416 ? 2.209 -7.825 -15.421 1.00 98.25 416 PHE A CA 1
ATOM 3237 C C . PHE A 1 416 ? 3.085 -7.721 -16.679 1.00 98.25 416 PHE A C 1
ATOM 3239 O O . PHE A 1 416 ? 2.628 -7.183 -17.684 1.00 98.25 416 PHE A O 1
ATOM 3246 N N . ILE A 1 417 ? 4.289 -8.308 -16.668 1.00 98.38 417 ILE A N 1
ATOM 3247 C CA . ILE A 1 417 ? 5.193 -8.342 -17.831 1.00 98.38 417 ILE A CA 1
ATOM 3248 C C . ILE A 1 417 ? 4.634 -9.211 -18.963 1.00 98.38 417 ILE A C 1
ATOM 3250 O O . ILE A 1 417 ? 4.792 -8.857 -20.130 1.00 98.38 417 ILE A O 1
ATOM 3254 N N . VAL A 1 418 ? 3.953 -10.323 -18.662 1.00 98.38 418 VAL A N 1
ATOM 3255 C CA . VAL A 1 418 ? 3.261 -11.139 -19.681 1.00 98.38 418 VAL A CA 1
ATOM 3256 C C . VAL A 1 418 ? 2.113 -10.356 -20.329 1.00 98.38 418 VAL A C 1
ATOM 3258 O O . VAL A 1 418 ? 1.895 -10.462 -21.540 1.00 98.38 418 VAL A O 1
ATOM 3261 N N . GLY A 1 419 ? 1.412 -9.544 -19.536 1.00 98.12 419 GLY A N 1
ATOM 3262 C CA . GLY A 1 419 ? 0.220 -8.820 -19.952 1.00 98.12 419 GLY A CA 1
ATOM 3263 C C . GLY A 1 419 ? -1.034 -9.709 -19.984 1.00 98.12 419 GLY A C 1
ATOM 3264 O O . GLY A 1 419 ? -0.971 -10.925 -19.787 1.00 98.12 419 GLY A O 1
ATOM 3265 N N . PRO A 1 420 ? -2.221 -9.122 -20.211 1.00 97.81 420 PRO A N 1
ATOM 3266 C CA . PRO A 1 420 ? -3.471 -9.874 -20.267 1.00 97.81 420 PRO A CA 1
ATOM 3267 C C . PRO A 1 420 ? -3.536 -10.793 -21.506 1.00 97.81 420 PRO A C 1
ATOM 3269 O O . PRO A 1 420 ? -3.016 -10.425 -22.559 1.00 97.81 420 PRO A O 1
ATOM 3272 N N . PRO A 1 421 ? -4.276 -11.922 -21.463 1.00 97.19 421 PRO A N 1
ATOM 3273 C CA . PRO A 1 421 ? -4.366 -12.868 -22.587 1.00 97.19 421 PRO A CA 1
ATOM 3274 C C . PRO A 1 421 ? -4.828 -12.249 -23.914 1.00 97.19 421 PRO A C 1
ATOM 3276 O O . PRO A 1 421 ? -4.385 -12.658 -24.983 1.00 97.19 421 PRO A O 1
ATOM 3279 N N . ASN A 1 422 ? -5.694 -11.232 -23.852 1.00 97.62 422 ASN A N 1
ATOM 3280 C CA . ASN A 1 422 ? -6.228 -10.547 -25.035 1.00 97.62 422 ASN A CA 1
ATOM 3281 C C . ASN A 1 422 ? -5.250 -9.529 -25.641 1.00 97.62 422 ASN A C 1
ATOM 3283 O O . ASN A 1 422 ? -5.437 -9.085 -26.772 1.00 97.62 422 ASN A O 1
ATOM 3287 N N . ARG A 1 423 ? -4.238 -9.109 -24.878 1.00 97.19 423 ARG A N 1
ATOM 3288 C CA . ARG A 1 423 ? -3.235 -8.130 -25.302 1.00 97.19 423 ARG A CA 1
ATOM 3289 C C . ARG A 1 423 ? -1.904 -8.452 -24.612 1.00 97.19 423 ARG A C 1
ATOM 3291 O O . ARG A 1 423 ? -1.500 -7.706 -23.721 1.00 97.19 423 ARG A O 1
ATOM 3298 N N . PRO A 1 424 ? -1.252 -9.565 -24.991 1.00 97.81 424 PRO A N 1
ATOM 3299 C CA . PRO A 1 424 ? 0.029 -9.930 -24.410 1.00 97.81 424 PRO A CA 1
ATOM 3300 C C . PRO A 1 424 ? 1.091 -8.891 -24.774 1.00 97.81 424 PRO A C 1
ATOM 3302 O O . PRO A 1 424 ? 1.036 -8.268 -25.842 1.00 97.81 424 PRO A O 1
ATOM 3305 N N . THR A 1 425 ? 2.082 -8.737 -23.904 1.00 97.81 425 THR A N 1
ATOM 3306 C CA . THR A 1 425 ? 3.239 -7.877 -24.160 1.00 97.81 425 THR A CA 1
ATOM 3307 C C . THR A 1 425 ? 4.014 -8.399 -25.365 1.00 97.81 425 THR A C 1
ATOM 3309 O O . THR A 1 425 ? 4.271 -9.605 -25.497 1.00 97.81 425 THR A O 1
ATOM 3312 N N . ARG A 1 426 ? 4.373 -7.484 -26.270 1.00 97.56 426 ARG A N 1
ATOM 3313 C CA . ARG A 1 426 ? 5.100 -7.798 -27.506 1.00 97.56 426 ARG A CA 1
ATOM 3314 C C . ARG A 1 426 ? 6.497 -8.328 -27.177 1.00 97.56 426 ARG A C 1
ATOM 3316 O O . ARG A 1 426 ? 7.095 -7.954 -26.177 1.00 97.56 426 ARG A O 1
ATOM 3323 N N . ASN A 1 427 ? 7.019 -9.206 -28.031 1.00 96.69 427 ASN A N 1
ATOM 3324 C CA . ASN A 1 427 ? 8.337 -9.804 -27.837 1.00 96.69 427 ASN A CA 1
ATOM 3325 C C . ASN A 1 427 ? 9.033 -10.051 -29.179 1.00 96.69 427 ASN A C 1
ATOM 3327 O O . ASN A 1 427 ? 9.084 -11.176 -29.667 1.00 96.69 427 ASN A O 1
ATOM 3331 N N . ARG A 1 428 ? 9.498 -8.980 -29.828 1.00 91.50 428 ARG A N 1
ATOM 3332 C CA . ARG A 1 428 ? 10.133 -9.090 -31.152 1.00 91.50 428 ARG A CA 1
ATOM 3333 C C . ARG A 1 428 ? 11.565 -9.621 -31.095 1.00 91.50 428 ARG A C 1
ATOM 3335 O O . ARG A 1 428 ? 11.961 -10.340 -32.000 1.00 91.50 428 ARG A O 1
ATOM 3342 N N . LEU A 1 429 ? 12.308 -9.262 -30.047 1.00 94.56 429 LEU A N 1
ATOM 3343 C CA . LEU A 1 429 ? 13.748 -9.522 -29.917 1.00 94.56 429 LEU A CA 1
ATOM 3344 C C . LEU A 1 429 ? 14.108 -10.349 -28.667 1.00 94.56 429 LEU A C 1
ATOM 3346 O O . LEU A 1 429 ? 15.254 -10.355 -28.245 1.00 94.56 429 LEU A O 1
ATOM 3350 N N . GLY A 1 430 ? 13.141 -11.013 -28.028 1.00 96.88 430 GLY A N 1
ATOM 3351 C CA . GLY A 1 430 ? 13.399 -11.879 -26.868 1.00 96.88 430 GLY A CA 1
ATOM 3352 C C . GLY A 1 430 ? 13.560 -11.162 -25.520 1.00 96.88 430 GLY A C 1
ATOM 3353 O O . GLY A 1 430 ? 13.555 -11.828 -24.491 1.00 96.88 430 GLY A O 1
ATOM 3354 N N . PHE A 1 431 ? 13.623 -9.824 -25.480 1.00 97.25 431 PHE A N 1
ATOM 3355 C CA . PHE A 1 431 ? 13.792 -9.046 -24.239 1.00 97.25 431 PHE A CA 1
ATOM 3356 C C . PHE A 1 431 ? 12.763 -9.368 -23.157 1.00 97.25 431 PHE A C 1
ATOM 3358 O O . PHE A 1 431 ? 13.106 -9.444 -21.977 1.00 97.25 431 PHE A O 1
ATOM 3365 N N . ARG A 1 432 ? 11.504 -9.594 -23.548 1.00 97.75 432 ARG A N 1
ATOM 3366 C CA . ARG A 1 432 ? 10.463 -9.995 -22.600 1.00 97.75 432 ARG A CA 1
ATOM 3367 C C . ARG A 1 432 ? 10.827 -11.319 -21.936 1.00 97.75 432 ARG A C 1
ATOM 3369 O O . ARG A 1 432 ? 10.682 -11.449 -20.727 1.00 97.75 432 ARG A O 1
ATOM 3376 N N . ASP A 1 433 ? 11.310 -12.287 -22.709 1.00 98.19 433 ASP A N 1
ATOM 3377 C CA . ASP A 1 433 ? 11.660 -13.604 -22.183 1.00 98.19 433 ASP A CA 1
ATOM 3378 C C . ASP A 1 433 ? 12.919 -13.531 -21.303 1.00 98.19 433 ASP A C 1
ATOM 3380 O O . ASP A 1 433 ? 12.960 -14.197 -20.272 1.00 98.19 433 ASP A O 1
ATOM 3384 N N . SER A 1 434 ? 13.885 -12.659 -21.620 1.00 98.06 434 SER A N 1
ATOM 3385 C CA . SER A 1 434 ? 15.037 -12.370 -20.749 1.00 98.06 434 SER A CA 1
ATOM 3386 C C . SER A 1 434 ? 14.608 -11.799 -19.393 1.00 98.06 434 SER A C 1
ATOM 3388 O O . SER A 1 434 ? 15.064 -12.269 -18.349 1.00 98.06 434 SER A O 1
ATOM 3390 N N . VAL A 1 435 ? 13.683 -10.831 -19.386 1.00 98.38 435 VAL A N 1
ATOM 3391 C CA . VAL A 1 435 ? 13.114 -10.266 -18.148 1.00 98.38 435 VAL A CA 1
ATOM 3392 C C . VAL A 1 435 ? 12.336 -11.328 -17.367 1.00 98.38 435 VAL A C 1
ATOM 3394 O O . VAL A 1 435 ? 12.514 -11.457 -16.157 1.00 98.38 435 VAL A O 1
ATOM 3397 N N . LEU A 1 436 ? 11.502 -12.126 -18.038 1.00 98.44 436 LEU A N 1
ATOM 3398 C CA . LEU A 1 436 ? 10.755 -13.206 -17.389 1.00 98.44 436 LEU A CA 1
ATOM 3399 C C . LEU A 1 436 ? 11.690 -14.257 -16.788 1.00 98.44 436 LEU A C 1
ATOM 3401 O O . LEU A 1 436 ? 11.461 -14.695 -15.663 1.00 98.44 436 LEU A O 1
ATOM 3405 N N . HIS A 1 437 ? 12.757 -14.632 -17.494 1.00 98.19 437 HIS A N 1
ATOM 3406 C CA . HIS A 1 437 ? 13.761 -15.557 -16.983 1.00 98.19 437 HIS A CA 1
ATOM 3407 C C . HIS A 1 437 ? 14.412 -15.022 -15.703 1.00 98.19 437 HIS A C 1
ATOM 3409 O O . HIS A 1 437 ? 14.460 -15.736 -14.702 1.00 98.19 437 HIS A O 1
ATOM 3415 N N . PHE A 1 438 ? 14.827 -13.752 -15.702 1.00 98.38 438 PHE A N 1
ATOM 3416 C CA . PHE A 1 438 ? 15.369 -13.083 -14.519 1.00 98.38 438 PHE A CA 1
ATOM 3417 C C . PHE A 1 438 ? 14.380 -13.086 -13.337 1.00 98.38 438 PHE A C 1
ATOM 3419 O O . PHE A 1 438 ? 14.736 -13.486 -12.229 1.00 98.38 438 PHE A O 1
ATOM 3426 N N . LEU A 1 439 ? 13.112 -12.724 -13.559 1.00 98.25 439 LEU A N 1
ATOM 3427 C CA . LEU A 1 439 ? 12.092 -12.740 -12.501 1.00 98.25 439 LEU A CA 1
ATOM 3428 C C . LEU A 1 439 ? 11.805 -14.160 -11.978 1.00 98.25 439 LEU A C 1
ATOM 3430 O O . LEU A 1 439 ? 11.588 -14.353 -10.780 1.00 98.25 439 LEU A O 1
ATOM 3434 N N . HIS A 1 440 ? 11.839 -15.171 -12.848 1.00 97.94 440 HIS A N 1
ATOM 3435 C CA . HIS A 1 440 ? 11.692 -16.569 -12.444 1.00 97.94 440 HIS A CA 1
ATOM 3436 C C . HIS A 1 440 ? 12.854 -17.049 -11.571 1.00 97.94 440 HIS A C 1
ATOM 3438 O O . HIS A 1 440 ? 12.606 -17.753 -10.592 1.00 97.94 440 HIS A O 1
ATOM 3444 N N . GLN A 1 441 ? 14.091 -16.635 -11.865 1.00 97.62 441 GLN A N 1
ATOM 3445 C CA . GLN A 1 441 ? 15.248 -16.941 -11.016 1.00 97.62 441 GLN A CA 1
ATOM 3446 C C . GLN A 1 441 ? 15.082 -16.383 -9.597 1.00 97.62 441 GLN A C 1
ATOM 3448 O O . GLN A 1 441 ? 15.481 -17.037 -8.644 1.00 97.62 441 GLN A O 1
ATOM 3453 N N . MET A 1 442 ? 14.431 -15.227 -9.443 1.00 96.31 442 MET A N 1
ATOM 3454 C CA . MET A 1 442 ? 14.175 -14.609 -8.134 1.00 96.31 442 MET A CA 1
ATOM 3455 C C . MET A 1 442 ? 13.074 -15.307 -7.320 1.00 96.31 442 MET A C 1
ATOM 3457 O O . MET A 1 442 ? 12.915 -15.030 -6.132 1.00 96.31 442 MET A O 1
ATOM 3461 N N . THR A 1 443 ? 12.284 -16.187 -7.943 1.00 93.31 443 THR A N 1
ATOM 3462 C CA . THR A 1 443 ? 11.186 -16.893 -7.260 1.00 93.31 443 THR A CA 1
ATOM 3463 C C . THR A 1 443 ? 11.693 -18.050 -6.391 1.00 93.31 443 THR A C 1
ATOM 3465 O O . THR A 1 443 ? 11.026 -18.422 -5.424 1.00 93.31 443 THR A O 1
ATOM 3468 N N . PHE A 1 444 ? 12.851 -18.615 -6.739 1.00 82.44 444 PHE A N 1
ATOM 3469 C CA . PHE A 1 444 ? 13.512 -19.705 -6.020 1.00 82.44 444 PHE A CA 1
ATOM 3470 C C . PHE A 1 444 ? 14.651 -19.135 -5.156 1.00 82.44 444 PHE A C 1
ATOM 3472 O O . PHE A 1 444 ? 14.864 -19.637 -4.028 1.00 82.44 444 PHE A O 1
#

pLDDT: mean 71.97, std 27.61, range [30.91, 98.62]

Sequence (444 aa):
MDTRSSPSREKLIRLGKEAGLSTEQMSLPKQELYKLLNGSYNIDRLERRLLRNSSESVSESYQSLLLQTGPGEDVPEQVSVVTDDNKSFNDSGSLRRSRRLLRKRSRQSDDENVKIGINKRSTRQRQGTSSSSLPYSSLPSSSSSSGNVNDNKSTRRSTKGKGKGKINPSSSGSKNENKSTRRSPKGKNKASVNSSSSGHINETKSTTRSTKGKSKAKVNSSSLGNKNESKSTRRSTKAKNTAFKVEKKNEIFSDGMDPITREPLGKHVFTFKRPYGKEAQFDAGTLVDYILASGDFLEPESRIPFSPNDMKRLDNLVRKAGLNKGSVYEAIRDKERYTERKVSQDALLALERCIGEVVSEMLSIIDAVCDLTADPETAETQLLLNVFPVFAHYFTLLRGMDSEYATKCVKQYISFIVGPPNRPTRNRLGFRDSVLHFLHQMTF

Radius of gyration: 41.17 Å; chains: 1; bounding box: 92×110×123 Å

Organism: NCBI:txid215587